Protein 1B79 (pdb70)

Structure (mmCIF, N/CA/C/O backbone):
data_1B79
#
_entry.id   1B79
#
_cell.length_a   35.300
_cell.length_b   66.400
_cell.length_c   107.000
_cell.angle_alpha   90.00
_cell.angle_beta   93.80
_cell.angle_gamma   90.00
#
_symmetry.space_group_name_H-M   'P 1 21 1'
#
loop_
_entity.id
_entity.type
_entity.pdbx_description
1 polymer 'DnaB Helicase'
2 water water
#
loop_
_atom_site.group_PDB
_atom_site.id
_atom_site.type_symbol
_atom_site.label_atom_id
_atom_site.label_alt_id
_atom_site.label_comp_id
_atom_site.label_asym_id
_atom_site.label_entity_id
_atom_site.label_seq_id
_atom_site.pdbx_PDB_ins_code
_atom_site.Cartn_x
_atom_site.Cartn_y
_atom_site.Cartn_z
_atom_site.occupancy
_atom_site.B_iso_or_equiv
_atom_site.auth_seq_id
_atom_site.auth_comp_id
_atom_site.auth_asym_id
_atom_site.auth_atom_id
_atom_site.pdbx_PDB_model_num
ATOM 1 N N . PRO A 1 17 ? 9.504 21.638 19.081 1.00 99.56 26 PRO A N 1
ATOM 2 C CA . PRO A 1 17 ? 10.269 20.674 19.913 1.00 98.72 26 PRO A CA 1
ATOM 3 C C . PRO A 1 17 ? 9.411 19.449 20.263 1.00 98.72 26 PRO A C 1
ATOM 4 O O . PRO A 1 17 ? 8.183 19.525 20.209 1.00 99.36 26 PRO A O 1
ATOM 8 N N . PRO A 1 18 ? 10.057 18.299 20.559 1.00 95.62 27 PRO A N 1
ATOM 9 C CA . PRO A 1 18 ? 9.428 17.015 20.915 1.00 93.60 27 PRO A CA 1
ATOM 10 C C . PRO A 1 18 ? 8.790 16.958 22.315 1.00 92.37 27 PRO A C 1
ATOM 11 O O . PRO A 1 18 ? 9.177 17.709 23.211 1.00 93.30 27 PRO A O 1
ATOM 15 N N . HIS A 1 19 ? 7.847 16.022 22.489 1.00 86.42 28 HIS A N 1
ATOM 16 C CA . HIS A 1 19 ? 7.112 15.828 23.743 1.00 74.78 28 HIS A CA 1
ATOM 17 C C . HIS A 1 19 ? 8.000 15.278 24.857 1.00 74.35 28 HIS A C 1
ATOM 18 O O . HIS A 1 19 ? 8.348 16.002 25.787 1.00 81.30 28 HIS A O 1
ATOM 25 N N . SER A 1 20 ? 8.326 13.991 24.788 1.00 68.03 29 SER A N 1
ATOM 26 C CA . SER A 1 20 ? 9.181 13.365 25.803 1.00 67.46 29 SER A CA 1
ATOM 27 C C . SER A 1 20 ? 8.631 13.479 27.233 1.00 67.33 29 SER A C 1
ATOM 28 O O . SER A 1 20 ? 7.594 14.112 27.487 1.00 61.87 29 SER A O 1
ATOM 31 N N . ILE A 1 21 ? 9.356 12.871 28.166 1.00 67.49 30 ILE A N 1
ATOM 32 C CA . ILE A 1 21 ? 8.972 12.886 29.567 1.00 69.15 30 ILE A CA 1
ATOM 33 C C . ILE A 1 21 ? 9.541 14.107 30.278 1.00 69.91 30 ILE A C 1
ATOM 34 O O . ILE A 1 21 ? 8.894 14.673 31.158 1.00 76.01 30 ILE A O 1
ATOM 39 N N . GLU A 1 22 ? 10.736 14.528 29.872 1.00 66.34 31 GLU A N 1
ATOM 40 C CA . GLU A 1 22 ? 11.401 15.684 30.478 1.00 62.12 31 GLU A CA 1
ATOM 41 C C . GLU A 1 22 ? 10.504 16.914 30.471 1.00 53.98 31 GLU A C 1
ATOM 42 O O . GLU A 1 22 ? 10.529 17.714 31.406 1.00 58.34 31 GLU A O 1
ATOM 48 N N . ALA A 1 23 ? 9.706 17.057 29.420 1.00 47.34 32 ALA A N 1
ATOM 49 C CA . ALA A 1 23 ? 8.793 18.176 29.315 1.00 41.79 32 ALA A CA 1
ATOM 50 C C . ALA A 1 23 ? 7.753 18.063 30.428 1.00 44.43 32 ALA A C 1
ATOM 51 O O . ALA A 1 23 ? 7.473 19.042 31.117 1.00 47.85 32 ALA A O 1
ATOM 53 N N . GLU A 1 24 ? 7.229 16.856 30.636 1.00 44.98 33 GLU A N 1
ATOM 54 C CA . GLU A 1 24 ? 6.224 16.611 31.669 1.00 39.76 33 GLU A CA 1
ATOM 55 C C . GLU A 1 24 ? 6.848 16.869 33.025 1.00 40.73 33 GLU A C 1
ATOM 56 O O . GLU A 1 24 ? 6.247 17.518 33.883 1.00 47.38 33 GLU A O 1
ATOM 62 N N . GLN A 1 25 ? 8.074 16.387 33.198 1.00 38.15 34 GLN A N 1
ATOM 63 C CA . GLN A 1 25 ? 8.807 16.563 34.434 1.00 33.61 34 GLN A CA 1
ATOM 64 C C . GLN A 1 25 ? 8.962 18.039 34.752 1.00 34.59 34 GLN A C 1
ATOM 65 O O . GLN A 1 25 ? 8.716 18.463 35.876 1.00 35.55 34 GLN A O 1
ATOM 71 N N . SER A 1 26 ? 9.314 18.828 33.746 1.00 33.76 35 SER A N 1
ATOM 72 C CA . SER A 1 26 ? 9.487 20.255 33.936 1.00 29.66 35 SER A CA 1
ATOM 73 C C . SER A 1 26 ? 8.174 20.940 34.291 1.00 31.03 35 SER A C 1
ATOM 74 O O . SER A 1 26 ? 8.150 21.859 35.101 1.00 35.14 35 SER A O 1
ATOM 77 N N . VAL A 1 27 ? 7.074 20.491 33.717 1.00 30.24 36 VAL A N 1
ATOM 78 C CA . VAL A 1 27 ? 5.802 21.109 34.048 1.00 37.28 36 VAL A CA 1
ATOM 79 C C . VAL A 1 27 ? 5.512 20.851 35.511 1.00 38.37 36 VAL A C 1
ATOM 80 O O . VAL A 1 27 ? 5.298 21.780 36.279 1.00 43.33 36 VAL A O 1
ATOM 84 N N . LEU A 1 28 ? 5.567 19.584 35.900 1.00 39.94 37 LEU A N 1
ATOM 85 C CA . LEU A 1 28 ? 5.272 19.203 37.267 1.00 40.53 37 LEU A CA 1
ATOM 86 C C . LEU A 1 28 ? 6.237 19.812 38.264 1.00 42.70 37 LEU A C 1
ATOM 87 O O . LEU A 1 28 ? 5.809 20.473 39.202 1.00 46.70 37 LEU A O 1
ATOM 92 N N . GLY A 1 29 ? 7.534 19.596 38.045 1.00 48.18 38 GLY A N 1
ATOM 93 C CA . GLY A 1 29 ? 8.556 20.131 38.935 1.00 42.95 38 GLY A CA 1
ATOM 94 C C . GLY A 1 29 ? 8.465 21.638 39.017 1.00 43.51 38 GLY A C 1
ATOM 95 O O . GLY A 1 29 ? 8.495 22.220 40.106 1.00 42.04 38 GLY A O 1
ATOM 96 N N . GLY A 1 30 ? 8.310 22.263 37.853 1.00 43.23 39 GLY A N 1
ATOM 97 C CA . GLY A 1 30 ? 8.196 23.704 37.789 1.00 41.65 39 GLY A CA 1
ATOM 98 C C . GLY A 1 30 ? 7.013 24.179 38.605 1.00 40.13 39 GLY A C 1
ATOM 99 O O . GLY A 1 30 ? 7.105 25.173 39.323 1.00 45.60 39 GLY A O 1
ATOM 100 N N . LEU A 1 31 ? 5.896 23.470 38.504 1.00 37.45 40 LEU A N 1
ATOM 101 C CA . LEU A 1 31 ? 4.707 23.833 39.264 1.00 37.61 40 LEU A CA 1
ATOM 102 C C . LEU A 1 31 ? 4.988 23.700 40.759 1.00 42.71 40 LEU A C 1
ATOM 103 O O . LEU A 1 31 ? 4.514 24.502 41.561 1.00 49.64 40 LEU A O 1
ATOM 108 N N . MET A 1 32 ? 5.782 22.704 41.138 1.00 46.00 41 MET A N 1
ATOM 109 C CA . MET A 1 32 ? 6.122 22.514 42.539 1.00 44.79 41 MET A CA 1
ATOM 110 C C . MET A 1 32 ? 6.878 23.731 43.051 1.00 47.17 41 MET A C 1
ATOM 111 O O . MET A 1 32 ? 6.579 24.228 44.129 1.00 48.13 41 MET A O 1
ATOM 116 N N . LEU A 1 33 ? 7.818 24.237 42.255 1.00 49.89 42 LEU A N 1
ATOM 117 C CA . LEU A 1 33 ? 8.612 25.408 42.628 1.00 48.76 42 LEU A CA 1
ATOM 118 C C . LEU A 1 33 ? 7.852 26.726 42.496 1.00 48.00 42 LEU A C 1
ATOM 119 O O . LEU A 1 33 ? 8.245 27.728 43.074 1.00 55.23 42 LEU A O 1
ATOM 124 N N . ASP A 1 34 ? 6.780 26.749 41.728 1.00 44.57 43 ASP A N 1
ATOM 125 C CA . ASP A 1 34 ? 6.049 27.983 41.570 1.00 41.54 43 ASP A CA 1
ATOM 126 C C . ASP A 1 34 ? 4.566 27.714 41.433 1.00 45.93 43 ASP A C 1
ATOM 127 O O . ASP A 1 34 ? 4.009 27.757 40.336 1.00 51.48 43 ASP A O 1
ATOM 132 N N . ASN A 1 35 ? 3.908 27.545 42.572 1.00 47.06 44 ASN A N 1
ATOM 133 C CA . ASN A 1 35 ? 2.473 27.263 42.608 1.00 47.05 44 ASN A CA 1
ATOM 134 C C . ASN A 1 35 ? 1.609 28.280 41.898 1.00 47.66 44 ASN A C 1
ATOM 135 O O . ASN A 1 35 ? 0.444 28.018 41.648 1.00 47.73 44 ASN A O 1
ATOM 140 N N . GLU A 1 36 ? 2.165 29.453 41.615 1.00 56.37 45 GLU A N 1
ATOM 141 C CA . GLU A 1 36 ? 1.422 30.516 40.950 1.00 64.00 45 GLU A CA 1
ATOM 142 C C . GLU A 1 36 ? 1.180 30.271 39.467 1.00 65.36 45 GLU A C 1
ATOM 143 O O . GLU A 1 36 ? 0.107 30.592 38.951 1.00 71.14 45 GLU A O 1
ATOM 149 N N . ARG A 1 37 ? 2.142 29.652 38.792 1.00 63.58 46 ARG A N 1
ATOM 150 C CA . ARG A 1 37 ? 2.003 29.380 37.363 1.00 60.32 46 ARG A CA 1
ATOM 151 C C . ARG A 1 37 ? 0.923 28.326 37.050 1.00 57.49 46 ARG A C 1
ATOM 152 O O . ARG A 1 37 ? 0.748 27.932 35.899 1.00 54.70 46 ARG A O 1
ATOM 160 N N . TRP A 1 38 ? 0.157 27.926 38.064 1.00 57.74 47 TRP A N 1
ATOM 161 C CA . TRP A 1 38 ? -0.888 26.920 37.904 1.00 55.51 47 TRP A CA 1
ATOM 162 C C . TRP A 1 38 ? -1.938 27.242 36.873 1.00 61.53 47 TRP A C 1
ATOM 163 O O . TRP A 1 38 ? -2.156 26.450 35.965 1.00 65.52 47 TRP A O 1
ATOM 174 N N . ASP A 1 39 ? -2.638 28.361 37.048 1.00 64.43 48 ASP A N 1
ATOM 175 C CA . ASP A 1 39 ? -3.695 28.740 36.114 1.00 66.09 48 ASP A CA 1
ATOM 176 C C . ASP A 1 39 ? -3.255 28.666 34.655 1.00 66.13 48 ASP A C 1
ATOM 177 O O . ASP A 1 39 ? -3.985 28.151 33.808 1.00 61.24 48 ASP A O 1
ATOM 182 N N . ASP A 1 40 ? -2.045 29.140 34.379 1.00 64.16 49 ASP A N 1
ATOM 183 C CA . ASP A 1 40 ? -1.513 29.106 33.026 1.00 64.42 49 ASP A CA 1
ATOM 184 C C . ASP A 1 40 ? -1.380 27.678 32.541 1.00 61.68 49 ASP A C 1
ATOM 185 O O . ASP A 1 40 ? -1.757 27.369 31.420 1.00 65.55 49 ASP A O 1
ATOM 190 N N . VAL A 1 41 ? -0.811 26.819 33.378 1.00 63.73 50 VAL A N 1
ATOM 191 C CA . VAL A 1 41 ? -0.608 25.416 33.041 1.00 58.57 50 VAL A CA 1
ATOM 192 C C . VAL A 1 41 ? -1.918 24.679 32.890 1.00 53.33 50 VAL A C 1
ATOM 193 O O . VAL A 1 41 ? -2.081 23.881 31.982 1.00 51.94 50 VAL A O 1
ATOM 197 N N . ALA A 1 42 ? -2.851 24.957 33.786 1.00 55.39 51 ALA A N 1
ATOM 198 C CA . ALA A 1 42 ? -4.157 24.319 33.764 1.00 58.95 51 ALA A CA 1
ATOM 199 C C . ALA A 1 42 ? -4.923 24.672 32.496 1.00 61.99 51 ALA A C 1
ATOM 200 O O . ALA A 1 42 ? -5.639 23.838 31.942 1.00 65.74 51 ALA A O 1
ATOM 202 N N . GLU A 1 43 ? -4.767 25.910 32.034 1.00 66.71 52 GLU A N 1
ATOM 203 C CA . GLU A 1 43 ? -5.445 26.374 30.819 1.00 71.39 52 GLU A CA 1
ATOM 204 C C . GLU A 1 43 ? -4.833 25.816 29.525 1.00 68.30 52 GLU A C 1
ATOM 205 O O . GLU A 1 43 ? -5.367 26.022 28.435 1.00 64.37 52 GLU A O 1
ATOM 211 N N . ARG A 1 44 ? -3.706 25.128 29.652 1.00 65.18 53 ARG A N 1
ATOM 212 C CA . ARG A 1 44 ? -3.012 24.582 28.500 1.00 59.32 53 ARG A CA 1
ATOM 213 C C . ARG A 1 44 ? -2.964 23.062 28.444 1.00 61.92 53 ARG A C 1
ATOM 214 O O . ARG A 1 44 ? -2.921 22.489 27.357 1.00 67.54 53 ARG A O 1
ATOM 222 N N . VAL A 1 45 ? -2.955 22.410 29.603 1.00 63.85 54 VAL A N 1
ATOM 223 C CA . VAL A 1 45 ? -2.863 20.951 29.658 1.00 58.43 54 VAL A CA 1
ATOM 224 C C . VAL A 1 45 ? -3.854 20.318 30.652 1.00 56.64 54 VAL A C 1
ATOM 225 O O . VAL A 1 45 ? -4.418 20.998 31.511 1.00 55.31 54 VAL A O 1
ATOM 229 N N . VAL A 1 46 ? -4.087 19.020 30.497 1.00 54.61 55 VAL A N 1
ATOM 230 C CA . VAL A 1 46 ? -4.995 18.274 31.360 1.00 52.38 55 VAL A CA 1
ATOM 231 C C . VAL A 1 46 ? -4.284 16.996 31.802 1.00 55.78 55 VAL A C 1
ATOM 232 O O . VAL A 1 46 ? -3.341 16.549 31.150 1.00 59.55 55 VAL A O 1
ATOM 236 N N . ALA A 1 47 ? -4.724 16.423 32.916 1.00 56.77 56 ALA A N 1
ATOM 237 C CA . ALA A 1 47 ? -4.124 15.205 33.460 1.00 55.57 56 ALA A CA 1
ATOM 238 C C . ALA A 1 47 ? -3.848 14.132 32.411 1.00 55.35 56 ALA A C 1
ATOM 239 O O . ALA A 1 47 ? -2.709 13.682 32.273 1.00 47.20 56 ALA A O 1
ATOM 241 N N . ASP A 1 48 ? -4.882 13.789 31.638 1.00 55.32 57 ASP A N 1
ATOM 242 C CA . ASP A 1 48 ? -4.792 12.762 30.601 1.00 53.93 57 ASP A CA 1
ATOM 243 C C . ASP A 1 48 ? -3.905 13.073 29.399 1.00 50.62 57 ASP A C 1
ATOM 244 O O . ASP A 1 48 ? -3.761 12.235 28.522 1.00 49.85 57 ASP A O 1
ATOM 249 N N . ASP A 1 49 ? -3.306 14.258 29.366 1.00 47.33 58 ASP A N 1
ATOM 250 C CA . ASP A 1 49 ? -2.409 14.623 28.272 1.00 48.38 58 ASP A CA 1
ATOM 251 C C . ASP A 1 49 ? -1.007 14.078 28.542 1.00 44.73 58 ASP A C 1
ATOM 252 O O . ASP A 1 49 ? -0.145 14.065 27.659 1.00 43.89 58 ASP A O 1
ATOM 257 N N . PHE A 1 50 ? -0.775 13.663 29.785 1.00 45.07 59 PHE A N 1
ATOM 258 C CA . PHE A 1 50 ? 0.517 13.122 30.184 1.00 37.55 59 PHE A CA 1
ATOM 259 C C . PHE A 1 50 ? 0.698 11.654 29.819 1.00 36.38 59 PHE A C 1
ATOM 260 O O . PHE A 1 50 ? -0.213 10.849 29.916 1.00 35.02 59 PHE A O 1
ATOM 268 N N . TYR A 1 51 ? 1.914 11.312 29.436 1.00 38.43 60 TYR A N 1
ATOM 269 C CA . TYR A 1 51 ? 2.247 9.958 29.049 1.00 38.33 60 TYR A CA 1
ATOM 270 C C . TYR A 1 51 ? 2.091 8.954 30.171 1.00 40.81 60 TYR A C 1
ATOM 271 O O . TYR A 1 51 ? 1.197 8.113 30.146 1.00 38.53 60 TYR A O 1
ATOM 280 N N . THR A 1 52 ? 2.992 9.053 31.149 1.00 37.75 61 THR A N 1
ATOM 281 C CA . THR A 1 52 ? 3.023 8.136 32.287 1.00 36.83 61 THR A CA 1
ATOM 282 C C . THR A 1 52 ? 1.874 8.271 33.283 1.00 40.34 61 THR A C 1
ATOM 283 O O . THR A 1 52 ? 1.320 9.353 33.500 1.00 39.49 61 THR A O 1
ATOM 287 N N . ARG A 1 53 ? 1.587 7.154 33.938 1.00 43.01 62 ARG A N 1
ATOM 288 C CA . ARG A 1 53 ? 0.553 7.072 34.953 1.00 42.71 62 ARG A CA 1
ATOM 289 C C . ARG A 1 53 ? 0.924 7.952 36.137 1.00 45.66 62 ARG A C 1
ATOM 290 O O . ARG A 1 53 ? 0.087 8.725 36.612 1.00 43.79 62 ARG A O 1
ATOM 298 N N . PRO A 1 54 ? 2.178 7.840 36.640 1.00 46.77 63 PRO A N 1
ATOM 299 C CA . PRO A 1 54 ? 2.596 8.664 37.774 1.00 45.57 63 PRO A CA 1
ATOM 300 C C . PRO A 1 54 ? 2.271 10.138 37.543 1.00 42.59 63 PRO A C 1
ATOM 301 O O . PRO A 1 54 ? 1.633 10.781 38.379 1.00 44.92 63 PRO A O 1
ATOM 305 N N . HIS A 1 55 ? 2.653 10.642 36.373 1.00 37.29 64 HIS A N 1
ATOM 306 C CA . HIS A 1 55 ? 2.444 12.037 36.029 1.00 29.30 64 HIS A CA 1
ATOM 307 C C . HIS A 1 55 ? 0.984 12.444 35.978 1.00 32.02 64 HIS A C 1
ATOM 308 O O . HIS A 1 55 ? 0.622 13.534 36.415 1.00 33.11 64 HIS A O 1
ATOM 315 N N . ARG A 1 56 ? 0.126 11.568 35.478 1.00 37.56 65 ARG A N 1
ATOM 316 C CA . ARG A 1 56 ? -1.293 11.903 35.429 1.00 38.98 65 ARG A CA 1
ATOM 317 C C . ARG A 1 56 ? -1.795 12.023 36.850 1.00 35.59 65 ARG A C 1
ATOM 318 O O . ARG A 1 56 ? -2.481 12.975 37.192 1.00 38.32 65 ARG A O 1
ATOM 326 N N . HIS A 1 57 ? -1.391 11.072 37.682 1.00 37.85 66 HIS A N 1
ATOM 327 C CA . HIS A 1 57 ? -1.788 11.031 39.082 1.00 39.47 66 HIS A CA 1
ATOM 328 C C . HIS A 1 57 ? -1.316 12.273 39.827 1.00 36.92 66 HIS A C 1
ATOM 329 O O . HIS A 1 57 ? -2.081 12.881 40.560 1.00 39.99 66 HIS A O 1
ATOM 336 N N . ILE A 1 58 ? -0.052 12.633 39.667 1.00 38.34 67 ILE A N 1
ATOM 337 C CA . ILE A 1 58 ? 0.484 13.810 40.335 1.00 39.50 67 ILE A CA 1
ATOM 338 C C . ILE A 1 58 ? -0.309 15.038 39.899 1.00 41.74 67 ILE A C 1
ATOM 339 O O . ILE A 1 58 ? -0.720 15.837 40.734 1.00 47.30 67 ILE A O 1
ATOM 344 N N . PHE A 1 59 ? -0.540 15.169 38.595 1.00 42.02 68 PHE A N 1
ATOM 345 C CA . PHE A 1 59 ? -1.275 16.306 38.062 1.00 39.33 68 PHE A CA 1
ATOM 346 C C . PHE A 1 59 ? -2.690 16.399 38.615 1.00 41.90 68 PHE A C 1
ATOM 347 O O . PHE A 1 59 ? -3.133 17.469 39.024 1.00 45.23 68 PHE A O 1
ATOM 355 N N . THR A 1 60 ? -3.408 15.286 38.624 1.00 43.57 69 THR A N 1
ATOM 356 C CA . THR A 1 60 ? -4.764 15.270 39.167 1.00 44.38 69 THR A CA 1
ATOM 357 C C . THR A 1 60 ? -4.698 15.736 40.630 1.00 49.00 69 THR A C 1
ATOM 358 O O . THR A 1 60 ? -5.515 16.547 41.064 1.00 51.27 69 THR A O 1
ATOM 362 N N . GLU A 1 61 ? -3.694 15.246 41.365 1.00 49.34 70 GLU A N 1
ATOM 363 C CA . GLU A 1 61 ? -3.491 15.583 42.780 1.00 46.37 70 GLU A CA 1
ATOM 364 C C . GLU A 1 61 ? -3.247 17.072 42.977 1.00 46.44 70 GLU A C 1
ATOM 365 O O . GLU A 1 61 ? -3.848 17.685 43.859 1.00 45.54 70 GLU A O 1
ATOM 371 N N . MET A 1 62 ? -2.364 17.646 42.164 1.00 47.05 71 MET A N 1
ATOM 372 C CA . MET A 1 62 ? -2.063 19.070 42.249 1.00 47.37 71 MET A CA 1
ATOM 373 C C . MET A 1 62 ? -3.319 19.860 41.921 1.00 51.15 71 MET A C 1
ATOM 374 O O . MET A 1 62 ? -3.536 20.931 42.480 1.00 54.72 71 MET A O 1
ATOM 379 N N . ALA A 1 63 ? -4.143 19.322 41.022 1.00 52.32 72 ALA A N 1
ATOM 380 C CA . ALA A 1 63 ? -5.395 19.965 40.637 1.00 54.26 72 ALA A CA 1
ATOM 381 C C . ALA A 1 63 ? -6.309 20.038 41.856 1.00 57.37 72 ALA A C 1
ATOM 382 O O . ALA A 1 63 ? -6.815 21.099 42.199 1.00 61.91 72 ALA A O 1
ATOM 384 N N . ARG A 1 64 ? -6.502 18.896 42.507 1.00 61.85 73 ARG A N 1
ATOM 385 C CA . ARG A 1 64 ? -7.330 18.792 43.708 1.00 62.13 73 ARG A CA 1
ATOM 386 C C . ARG A 1 64 ? -6.832 19.762 44.789 1.00 64.43 73 ARG A C 1
ATOM 387 O O . ARG A 1 64 ? -7.589 20.606 45.280 1.00 66.22 73 ARG A O 1
ATOM 395 N N . LEU A 1 65 ? -5.549 19.659 45.125 1.00 64.71 74 LEU A N 1
ATOM 396 C CA . LEU A 1 65 ? -4.934 20.523 46.128 1.00 61.48 74 LEU A CA 1
ATOM 397 C C . LEU A 1 65 ? -5.160 21.997 45.826 1.00 63.17 74 LEU A C 1
ATOM 398 O O . LEU A 1 65 ? -5.749 22.712 46.629 1.00 62.50 74 LEU A O 1
ATOM 403 N N . GLN A 1 66 ? -4.727 22.437 44.650 1.00 69.64 75 GLN A N 1
ATOM 404 C CA . GLN A 1 66 ? -4.874 23.833 44.257 1.00 74.83 75 GLN A CA 1
ATOM 405 C C . GLN A 1 66 ? -6.330 24.279 44.222 1.00 76.60 75 GLN A C 1
ATOM 406 O O . GLN A 1 66 ? -6.640 25.403 44.609 1.00 79.97 75 GLN A O 1
ATOM 412 N N . GLU A 1 67 ? -7.229 23.406 43.784 1.00 77.98 76 GLU A N 1
ATOM 413 C CA . GLU A 1 67 ? -8.637 23.780 43.726 1.00 83.98 76 GLU A CA 1
ATOM 414 C C . GLU A 1 67 ? -9.306 23.789 45.105 1.00 84.20 76 GLU A C 1
ATOM 415 O O . GLU A 1 67 ? -10.468 24.169 45.244 1.00 87.55 76 GLU A O 1
ATOM 421 N N . SER A 1 68 ? -8.562 23.392 46.132 1.00 81.87 77 SER A N 1
ATOM 422 C CA . SER A 1 68 ? -9.086 23.398 47.493 1.00 76.45 77 SER A CA 1
ATOM 423 C C . SER A 1 68 ? -8.346 24.418 48.369 1.00 72.60 77 SER A C 1
ATOM 424 O O . SER A 1 68 ? -8.495 24.425 49.592 1.00 73.11 77 SER A O 1
ATOM 427 N N . GLY A 1 69 ? -7.539 25.267 47.730 1.00 68.89 78 GLY A N 1
ATOM 428 C CA . GLY A 1 69 ? -6.798 26.295 48.442 1.00 58.31 78 GLY A CA 1
ATOM 429 C C . GLY A 1 69 ? -5.455 25.901 49.012 1.00 56.72 78 GLY A C 1
ATOM 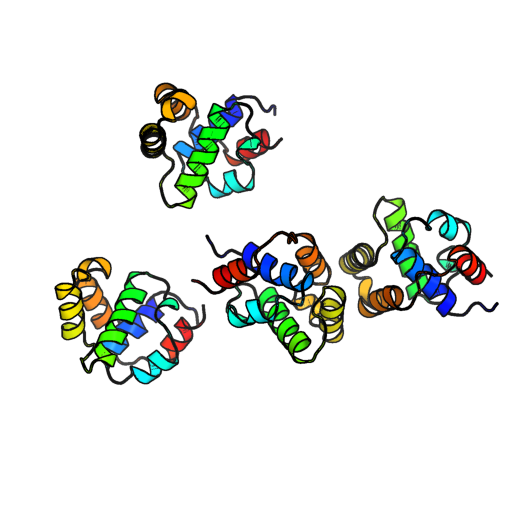430 O O . GLY A 1 69 ? -4.783 26.732 49.604 1.00 57.32 78 GLY A O 1
ATOM 431 N N . SER A 1 70 ? -5.052 24.652 48.814 1.00 55.18 79 SER A N 1
ATOM 432 C CA . SER A 1 70 ? -3.780 24.160 49.324 1.00 48.81 79 SER A CA 1
ATOM 433 C C . SER A 1 70 ? -2.639 24.328 48.337 1.00 44.73 79 SER A C 1
ATOM 434 O O . SER A 1 70 ? -2.837 24.266 47.129 1.00 44.82 79 SER A O 1
ATOM 437 N N . PRO A 1 71 ? -1.429 24.581 48.843 1.00 45.62 80 PRO A N 1
ATOM 438 C CA . PRO A 1 71 ? -0.254 24.754 47.991 1.00 46.10 80 PRO A CA 1
ATOM 439 C C . PRO A 1 71 ? 0.063 23.420 47.317 1.00 43.79 80 PRO A C 1
ATOM 440 O O . PRO A 1 71 ? -0.383 22.367 47.761 1.00 41.54 80 PRO A O 1
ATOM 444 N N . ILE A 1 72 ? 0.819 23.471 46.229 1.00 45.28 81 ILE A N 1
ATOM 445 C CA . ILE A 1 72 ? 1.208 22.262 45.520 1.00 40.07 81 ILE A CA 1
ATOM 446 C C . ILE A 1 72 ? 2.734 22.088 45.495 1.00 43.32 81 ILE A C 1
ATOM 447 O O . ILE A 1 72 ? 3.292 21.485 44.576 1.00 42.99 81 ILE A O 1
ATOM 452 N N . ASP A 1 73 ? 3.405 22.630 46.506 1.00 41.10 82 ASP A N 1
ATOM 453 C CA . ASP A 1 73 ? 4.853 22.503 46.612 1.00 43.38 82 ASP A CA 1
ATOM 454 C C . ASP A 1 73 ? 5.182 21.067 47.018 1.00 45.23 82 ASP A C 1
ATOM 455 O O . ASP A 1 73 ? 4.306 20.349 47.512 1.00 43.47 82 ASP A O 1
ATOM 460 N N . LEU A 1 74 ? 6.452 20.680 46.889 1.00 43.32 83 LEU A N 1
ATOM 461 C CA . LEU A 1 74 ? 6.893 19.320 47.227 1.00 42.50 83 LEU A CA 1
ATOM 462 C C . LEU A 1 74 ? 6.402 18.779 48.565 1.00 42.57 83 LEU A C 1
ATOM 463 O O . LEU A 1 74 ? 5.819 17.690 48.627 1.00 46.37 83 LEU A O 1
ATOM 468 N N . ILE A 1 75 ? 6.609 19.543 49.632 1.00 41.24 84 ILE A N 1
ATOM 469 C CA . ILE A 1 75 ? 6.209 19.083 50.956 1.00 44.70 84 ILE A CA 1
ATOM 470 C C . ILE A 1 75 ? 4.695 18.863 51.107 1.00 41.55 84 ILE A C 1
ATOM 471 O O . ILE A 1 75 ? 4.264 17.789 51.516 1.00 41.78 84 ILE A O 1
ATOM 476 N N . THR A 1 76 ? 3.888 19.830 50.692 1.00 44.99 85 THR A N 1
ATOM 477 C CA . THR A 1 76 ? 2.434 19.684 50.796 1.00 48.61 85 THR A CA 1
ATOM 478 C C . THR A 1 76 ? 1.958 18.501 49.951 1.00 48.46 85 THR A C 1
ATOM 479 O O . THR A 1 76 ? 1.145 17.688 50.395 1.00 47.09 85 THR A O 1
ATOM 483 N N . LEU A 1 77 ? 2.465 18.430 48.724 1.00 48.86 86 LEU A N 1
ATOM 484 C CA . LEU A 1 77 ? 2.091 17.377 47.783 1.00 47.26 86 LEU A CA 1
ATOM 485 C C . LEU A 1 77 ? 2.435 15.982 48.302 1.00 43.16 86 LEU A C 1
ATOM 486 O O . LEU A 1 77 ? 1.558 15.133 48.463 1.00 41.60 86 LEU A O 1
ATOM 491 N N . ALA A 1 78 ? 3.712 15.757 48.587 1.00 41.80 87 ALA A N 1
ATOM 492 C CA . ALA A 1 78 ? 4.162 14.466 49.091 1.00 42.95 87 ALA A CA 1
ATOM 493 C C . ALA A 1 78 ? 3.389 14.061 50.350 1.00 40.81 87 ALA A C 1
ATOM 494 O O . ALA A 1 78 ? 3.091 12.888 50.569 1.00 37.68 87 ALA A O 1
ATOM 496 N N . GLU A 1 79 ? 3.056 15.051 51.165 1.00 43.99 88 GLU A N 1
ATOM 497 C CA . GLU A 1 79 ? 2.326 14.833 52.399 1.00 45.07 88 GLU A CA 1
ATOM 498 C C . GLU A 1 79 ? 0.913 14.306 52.119 1.00 46.15 88 GLU A C 1
ATOM 499 O O . GLU A 1 79 ? 0.499 13.325 52.731 1.00 45.28 88 GLU A O 1
ATOM 505 N N . SER A 1 80 ? 0.199 14.915 51.168 1.00 45.89 89 SER A N 1
ATOM 506 C CA . SER A 1 80 ? -1.161 14.485 50.835 1.00 50.02 89 SER A CA 1
ATOM 507 C C . SER A 1 80 ? -1.198 13.135 50.131 1.00 50.76 89 SER A C 1
ATOM 508 O O . SER A 1 80 ? -2.125 12.348 50.327 1.00 58.69 89 SER A O 1
ATOM 511 N N . LEU A 1 81 ? -0.218 12.873 49.275 1.00 49.10 90 LEU A N 1
ATOM 512 C CA . LEU A 1 81 ? -0.178 11.599 48.564 1.00 45.97 90 LEU A CA 1
ATOM 513 C C . LEU A 1 81 ? 0.121 10.446 49.526 1.00 47.30 90 LEU A C 1
ATOM 514 O O . LEU A 1 81 ? -0.372 9.331 49.337 1.00 49.18 90 LEU A O 1
ATOM 519 N N . GLU A 1 82 ? 0.902 10.718 50.570 1.00 48.61 91 GLU A N 1
ATOM 520 C CA . GLU A 1 82 ? 1.239 9.700 51.557 1.00 41.65 91 GLU A CA 1
ATOM 521 C C . GLU A 1 82 ? 0.042 9.407 52.429 1.00 36.89 91 GLU A C 1
ATOM 522 O O . GLU A 1 82 ? -0.260 8.252 52.685 1.00 40.08 91 GLU A O 1
ATOM 528 N N . ARG A 1 83 ? -0.635 10.450 52.895 1.00 41.25 92 ARG A N 1
ATOM 529 C CA . ARG A 1 83 ? -1.817 10.267 53.733 1.00 46.41 92 ARG A CA 1
ATOM 530 C C . ARG A 1 83 ? -2.926 9.546 52.961 1.00 49.03 92 ARG A C 1
ATOM 531 O O . ARG A 1 83 ? -3.912 9.136 53.554 1.00 56.39 92 ARG A O 1
ATOM 539 N N . GLN A 1 84 ? -2.760 9.387 51.647 1.00 51.15 93 GLN A N 1
ATOM 540 C CA . GLN A 1 84 ? -3.752 8.706 50.803 1.00 46.67 93 GLN A CA 1
ATOM 541 C C . GLN A 1 84 ? -3.254 7.382 50.250 1.00 48.28 93 GLN A C 1
ATOM 542 O O . GLN A 1 84 ? -3.883 6.805 49.365 1.00 50.44 93 GLN A O 1
ATOM 548 N N . GLY A 1 85 ? -2.102 6.930 50.741 1.00 54.78 94 GLY A N 1
ATOM 549 C CA . GLY A 1 85 ? -1.524 5.668 50.298 1.00 55.40 94 GLY A CA 1
ATOM 550 C C . GLY A 1 85 ? -1.026 5.635 48.865 1.00 54.85 94 GLY A C 1
ATOM 551 O O . GLY A 1 85 ? -0.376 4.680 48.439 1.00 62.60 94 GLY A O 1
ATOM 552 N N . GLN A 1 86 ? -1.222 6.736 48.160 1.00 50.81 95 GLN A N 1
ATOM 553 C CA . GLN A 1 86 ? -0.831 6.837 46.770 1.00 51.32 95 GLN A CA 1
ATOM 554 C C . GLN A 1 86 ? 0.616 7.268 46.518 1.00 51.92 95 GLN A C 1
ATOM 555 O O . GLN A 1 86 ? 1.031 7.353 45.359 1.00 54.87 95 GLN A O 1
ATOM 561 N N . LEU A 1 87 ? 1.391 7.524 47.574 1.00 53.66 96 LEU A N 1
ATOM 562 C CA . LEU A 1 87 ? 2.791 7.951 47.410 1.00 48.89 96 LEU A CA 1
ATOM 563 C C . LEU A 1 87 ? 3.628 6.934 46.638 1.00 46.40 96 LEU A C 1
ATOM 564 O O . LEU A 1 87 ? 4.432 7.297 45.788 1.00 38.43 96 LEU A O 1
ATOM 569 N N . ASP A 1 88 ? 3.417 5.655 46.915 1.00 51.51 97 ASP A N 1
ATOM 570 C CA . ASP A 1 88 ? 4.154 4.601 46.233 1.00 51.82 97 ASP A CA 1
ATOM 571 C C . ASP A 1 88 ? 3.770 4.571 44.764 1.00 50.59 97 ASP A C 1
ATOM 572 O O . ASP A 1 88 ? 4.636 4.463 43.910 1.00 44.51 97 ASP A O 1
ATOM 577 N N . SER A 1 89 ? 2.469 4.700 44.486 1.00 51.83 98 SER A N 1
ATOM 578 C CA . SER A 1 89 ? 1.939 4.650 43.124 1.00 49.71 98 SER A CA 1
ATOM 579 C C . SER A 1 89 ? 2.450 5.750 42.202 1.00 48.07 98 SER A C 1
ATOM 580 O O . SER A 1 89 ? 2.397 5.622 40.984 1.00 53.11 98 SER A O 1
ATOM 583 N N . VAL A 1 90 ? 2.926 6.837 42.788 1.00 45.24 99 VAL A N 1
ATOM 584 C CA . VAL A 1 90 ? 3.458 7.960 42.028 1.00 43.46 99 VAL A CA 1
ATOM 585 C C . VAL A 1 90 ? 5.001 7.867 41.824 1.00 39.10 99 VAL A C 1
ATOM 586 O O . VAL A 1 90 ? 5.581 8.528 40.958 1.00 38.69 99 VAL A O 1
ATOM 590 N N . GLY A 1 91 ? 5.649 6.996 42.581 1.00 36.53 100 GLY A N 1
ATOM 591 C CA . GLY A 1 91 ? 7.083 6.851 42.458 1.00 33.83 100 GLY A CA 1
ATOM 592 C C . GLY A 1 91 ? 7.760 7.115 43.786 1.00 39.36 100 GLY A C 1
ATOM 593 O O . GLY A 1 91 ? 8.989 7.174 43.864 1.00 41.25 100 GLY A O 1
ATOM 594 N N . GLY A 1 92 ? 6.964 7.275 44.837 1.00 39.14 101 GLY A N 1
ATOM 595 C CA . GLY A 1 92 ? 7.520 7.541 46.153 1.00 42.14 101 GLY A CA 1
ATOM 596 C C . GLY A 1 92 ? 8.072 8.947 46.293 1.00 42.01 101 GLY A C 1
ATOM 597 O O . GLY A 1 92 ? 8.124 9.698 45.319 1.00 39.63 101 GLY A O 1
ATOM 598 N N . PHE A 1 93 ? 8.442 9.322 47.516 1.00 45.49 102 PHE A N 1
ATOM 599 C CA . PHE A 1 93 ? 9.002 10.645 47.777 1.00 44.97 102 PHE A CA 1
ATOM 600 C C . PHE A 1 93 ? 10.258 10.883 46.950 1.00 42.75 102 PHE A C 1
ATOM 601 O O . PHE A 1 93 ? 10.472 11.986 46.456 1.00 41.53 102 PHE A O 1
ATOM 609 N N . ALA A 1 94 ? 11.067 9.842 46.780 1.00 42.04 103 ALA A N 1
ATOM 610 C CA . ALA A 1 94 ? 12.306 9.952 46.016 1.00 38.74 103 ALA A CA 1
ATOM 611 C C . ALA A 1 94 ? 12.074 10.594 44.650 1.00 42.84 103 ALA A C 1
ATOM 612 O O . ALA A 1 94 ? 12.830 11.493 44.262 1.00 42.02 103 ALA A O 1
ATOM 614 N N . TYR A 1 95 ? 11.012 10.165 43.952 1.00 49.65 104 TYR A N 1
ATOM 615 C CA . TYR A 1 95 ? 10.661 10.700 42.616 1.00 47.91 104 TYR A CA 1
ATOM 616 C C . TYR A 1 95 ? 10.155 12.143 42.657 1.00 50.23 104 TYR A C 1
ATOM 617 O O . TYR A 1 95 ? 10.475 12.952 41.780 1.00 50.96 104 TYR A O 1
ATOM 626 N N . LEU A 1 96 ? 9.318 12.446 43.641 1.00 48.35 105 LEU A N 1
ATOM 627 C CA . LEU A 1 96 ? 8.816 13.796 43.793 1.00 47.00 105 LEU A CA 1
ATOM 628 C C . LEU A 1 96 ? 10.018 14.710 44.104 1.00 51.72 105 LEU A C 1
ATOM 629 O O . LEU A 1 96 ? 10.135 15.805 43.550 1.00 52.88 105 LEU A O 1
ATOM 634 N N . ALA A 1 97 ? 10.944 14.227 44.931 1.00 48.67 106 ALA A N 1
ATOM 635 C CA . ALA A 1 97 ? 12.136 14.987 45.276 1.00 48.45 106 ALA A CA 1
ATOM 636 C C . ALA A 1 97 ? 12.932 15.251 43.996 1.00 51.84 106 ALA A C 1
ATOM 637 O O . ALA A 1 97 ? 13.380 16.374 43.755 1.00 56.91 106 ALA A O 1
ATOM 639 N N . GLU A 1 98 ? 13.073 14.210 43.175 1.00 56.04 107 GLU A N 1
ATOM 640 C CA . GLU A 1 98 ? 13.791 14.282 41.901 1.00 59.83 107 GLU A CA 1
ATOM 641 C C . GLU A 1 98 ? 13.178 15.312 40.956 1.00 56.78 107 GLU A C 1
ATOM 642 O O . GLU A 1 98 ? 13.907 16.067 40.315 1.00 58.75 107 GLU A O 1
ATOM 648 N N . LEU A 1 99 ? 11.851 15.324 40.849 1.00 57.37 108 LEU A N 1
ATOM 649 C CA . LEU A 1 99 ? 11.153 16.285 39.989 1.00 57.89 108 LEU A CA 1
ATOM 650 C C . LEU A 1 99 ? 11.447 17.705 40.471 1.00 63.03 108 LEU A C 1
ATOM 651 O O . LEU A 1 99 ? 11.672 18.604 39.667 1.00 66.00 108 LEU A O 1
ATOM 656 N N . SER A 1 100 ? 11.443 17.877 41.793 1.00 67.23 109 SER A N 1
ATOM 657 C CA . SER A 1 100 ? 11.708 19.156 42.453 1.00 66.71 109 SER A CA 1
ATOM 658 C C . SER A 1 100 ? 13.116 19.687 42.186 1.00 66.80 109 SER A C 1
ATOM 659 O O . SER A 1 100 ? 13.317 20.884 42.013 1.00 70.98 109 SER A O 1
ATOM 662 N N . LYS A 1 101 ? 14.090 18.790 42.164 1.00 66.35 110 LYS A N 1
ATOM 663 C CA . LYS A 1 101 ? 15.472 19.176 41.945 1.00 71.56 110 LYS A CA 1
ATOM 664 C C . LYS A 1 101 ? 15.904 19.311 40.486 1.00 78.16 110 LYS A C 1
ATOM 665 O O . LYS A 1 101 ? 16.601 20.259 40.137 1.00 78.65 110 LYS A O 1
ATOM 671 N N . ASN A 1 102 ? 15.502 18.362 39.644 1.00 85.88 111 ASN A N 1
ATOM 672 C CA . ASN A 1 102 ? 15.878 18.357 38.225 1.00 94.69 111 ASN A CA 1
ATOM 673 C C . ASN A 1 102 ? 15.407 19.535 37.375 1.00 96.83 111 ASN A C 1
ATOM 674 O O . ASN A 1 102 ? 16.122 19.995 36.485 1.00 99.56 111 ASN A O 1
ATOM 679 N N . THR A 1 103 ? 14.190 20.001 37.621 1.00 99.82 112 THR A N 1
ATOM 680 C CA . THR A 1 103 ? 13.644 21.110 36.851 1.00 100.00 112 THR A CA 1
ATOM 681 C C . THR A 1 103 ? 14.205 22.466 37.279 1.00 100.00 112 THR A C 1
ATOM 682 O O . THR A 1 103 ? 14.013 22.900 38.419 1.00 100.00 112 THR A O 1
ATOM 686 N N . PRO A 1 104 ? 14.942 23.137 36.371 1.00 98.51 113 PRO A N 1
ATOM 687 C CA . PRO A 1 104 ? 15.538 24.447 36.650 1.00 97.95 113 PRO A CA 1
ATOM 688 C C . PRO A 1 104 ? 14.476 25.537 36.728 1.00 98.69 113 PRO A C 1
ATOM 689 O O . PRO A 1 104 ? 13.511 25.521 35.970 1.00 98.78 113 PRO A O 1
ATOM 693 N N . SER A 1 105 ? 14.669 26.490 37.636 1.00 100.00 114 SER A N 1
ATOM 694 C CA . SER A 1 105 ? 13.717 27.588 37.798 1.00 100.00 114 SER A CA 1
ATOM 695 C C . SER A 1 105 ? 13.672 28.503 36.565 1.00 100.00 114 SER A C 1
ATOM 696 O O . SER A 1 105 ? 12.704 29.242 36.363 1.00 98.82 114 SER A O 1
ATOM 699 N N . ALA A 1 106 ? 14.721 28.434 35.742 1.00 98.88 115 ALA A N 1
ATOM 700 C CA . ALA A 1 106 ? 14.835 29.234 34.518 1.00 94.54 115 ALA A CA 1
ATOM 701 C C . ALA A 1 106 ? 14.157 28.549 33.335 1.00 90.99 115 ALA A C 1
ATOM 702 O O . ALA A 1 106 ? 14.799 28.279 32.319 1.00 87.94 115 ALA A O 1
ATOM 704 N N . ALA A 1 107 ? 12.860 28.294 33.452 1.00 83.98 116 ALA A N 1
ATOM 705 C CA . ALA A 1 107 ? 12.151 27.612 32.388 1.00 76.59 116 ALA A CA 1
ATOM 706 C C . ALA A 1 107 ? 10.748 28.151 32.183 1.00 73.68 116 ALA A C 1
ATOM 707 O O . ALA A 1 107 ? 10.127 28.687 33.110 1.00 71.03 116 ALA A O 1
ATOM 709 N N . ASN A 1 108 ? 10.262 28.002 30.953 1.00 69.34 117 ASN A N 1
ATOM 710 C CA . ASN A 1 108 ? 8.933 28.459 30.576 1.00 67.58 117 ASN A CA 1
ATOM 711 C C . ASN A 1 108 ? 7.935 27.327 30.715 1.00 63.57 117 ASN A C 1
ATOM 712 O O . ASN A 1 108 ? 7.775 26.521 29.801 1.00 62.73 117 ASN A O 1
ATOM 717 N N . ILE A 1 109 ? 7.268 27.273 31.861 1.00 65.90 118 ILE A N 1
ATOM 718 C CA . ILE A 1 109 ? 6.269 26.239 32.120 1.00 68.29 118 ILE A CA 1
ATOM 719 C C . ILE A 1 109 ? 5.129 26.227 31.095 1.00 70.09 118 ILE A C 1
ATOM 720 O O . ILE A 1 109 ? 4.672 25.157 30.698 1.00 75.61 118 ILE A O 1
ATOM 725 N N . SER A 1 110 ? 4.688 27.403 30.649 1.00 68.75 119 SER A N 1
ATOM 726 C CA . SER A 1 110 ? 3.597 27.506 29.670 1.00 62.24 119 SER A CA 1
ATOM 727 C C . SER A 1 110 ? 3.992 26.856 28.344 1.00 51.56 119 SER A C 1
ATOM 728 O O . SER A 1 110 ? 3.182 26.191 27.702 1.00 43.95 119 SER A O 1
ATOM 731 N N . ALA A 1 111 ? 5.251 27.045 27.961 1.00 43.63 120 ALA A N 1
ATOM 732 C CA . ALA A 1 111 ? 5.788 26.472 26.744 1.00 45.67 120 ALA A CA 1
ATOM 733 C C . ALA A 1 111 ? 5.741 24.947 26.861 1.00 51.47 120 ALA A C 1
ATOM 734 O O . ALA A 1 111 ? 5.197 24.256 25.993 1.00 57.02 120 ALA A O 1
ATOM 736 N N . TYR A 1 112 ? 6.291 24.419 27.949 1.00 47.74 121 TYR A N 1
ATOM 737 C CA . TYR A 1 112 ? 6.292 22.981 28.161 1.00 39.50 121 TYR A CA 1
ATOM 738 C C . TYR A 1 112 ? 4.873 22.456 28.285 1.00 41.14 121 TYR A C 1
ATOM 739 O O . TYR A 1 112 ? 4.571 21.375 27.796 1.00 42.66 121 TYR A O 1
ATOM 748 N N . ALA A 1 113 ? 3.997 23.240 28.904 1.00 43.33 122 ALA A N 1
ATOM 749 C CA . ALA A 1 113 ? 2.602 22.848 29.088 1.00 47.88 122 ALA A CA 1
ATOM 750 C C . ALA A 1 113 ? 1.979 22.648 27.724 1.00 51.46 122 ALA A C 1
ATOM 751 O O . ALA A 1 113 ? 1.155 21.751 27.539 1.00 53.90 122 ALA A O 1
ATOM 753 N N . ASP A 1 114 ? 2.387 23.483 26.770 1.00 55.41 123 ASP A N 1
ATOM 754 C CA . ASP A 1 114 ? 1.879 23.401 25.402 1.00 60.21 123 ASP A CA 1
ATOM 755 C C . ASP A 1 114 ? 2.505 22.242 24.647 1.00 56.71 123 ASP A C 1
ATOM 756 O O . ASP A 1 114 ? 1.841 21.593 23.833 1.00 49.62 123 ASP A O 1
ATOM 761 N N . ILE A 1 115 ? 3.787 22.002 24.910 1.00 53.00 124 ILE A N 1
ATOM 762 C CA . ILE A 1 115 ? 4.516 20.907 24.283 1.00 52.37 124 ILE A CA 1
ATOM 763 C C . ILE A 1 115 ? 3.858 19.588 24.685 1.00 50.32 124 ILE A C 1
ATOM 764 O O . ILE A 1 115 ? 3.685 18.689 23.863 1.00 48.16 124 ILE A O 1
ATOM 769 N N . VAL A 1 116 ? 3.460 19.505 25.952 1.00 53.69 125 VAL A N 1
ATOM 770 C CA . VAL A 1 116 ? 2.799 18.325 26.491 1.00 47.76 125 VAL A CA 1
ATOM 771 C C . VAL A 1 116 ? 1.405 18.164 25.887 1.00 52.17 125 VAL A C 1
ATOM 772 O O . VAL A 1 116 ? 0.979 17.045 25.608 1.00 50.04 125 VAL A O 1
ATOM 776 N N . ARG A 1 117 ? 0.718 19.279 25.662 1.00 59.72 126 ARG A N 1
ATOM 777 C CA . ARG A 1 117 ? -0.626 19.259 25.082 1.00 71.83 126 ARG A CA 1
ATOM 778 C C . ARG A 1 117 ? -0.616 18.698 23.649 1.00 77.28 126 ARG A C 1
ATOM 779 O O . ARG A 1 117 ? -1.611 18.118 23.190 1.00 80.72 126 ARG A O 1
ATOM 787 N N . GLU A 1 118 ? 0.518 18.842 22.963 1.00 77.87 127 GLU A N 1
ATOM 788 C CA . GLU A 1 118 ? 0.666 18.356 21.592 1.00 80.90 127 GLU A CA 1
ATOM 789 C C . GLU A 1 118 ? 2.077 17.845 21.333 1.00 81.29 127 GLU A C 1
ATOM 790 O O . GLU A 1 118 ? 2.903 16.952 21.540 1.00 81.29 127 GLU A O 1
ATOM 796 N N . PRO B 1 17 ? 14.663 23.025 83.128 1.00 94.32 26 PRO B N 1
ATOM 797 C CA . PRO B 1 17 ? 13.463 22.674 82.334 1.00 95.01 26 PRO B CA 1
ATOM 798 C C . PRO B 1 17 ? 13.326 21.159 82.129 1.00 97.50 26 PRO B C 1
ATOM 799 O O . PRO B 1 17 ? 14.314 20.433 82.193 1.00 98.40 26 PRO B O 1
ATOM 803 N N . PRO B 1 18 ? 12.083 20.673 81.935 1.00 98.62 27 PRO B N 1
ATOM 804 C CA . PRO B 1 18 ? 11.739 19.258 81.728 1.00 96.09 27 PRO B CA 1
ATOM 805 C C . PRO B 1 18 ? 12.149 18.684 80.364 1.00 92.07 27 PRO B C 1
ATOM 806 O O . PRO B 1 18 ? 12.331 19.420 79.402 1.00 87.74 27 PRO B O 1
ATOM 810 N N . HIS B 1 19 ? 12.246 17.355 80.304 1.00 91.07 28 HIS B N 1
ATOM 811 C CA . HIS B 1 19 ? 12.637 16.632 79.095 1.00 85.77 28 HIS B CA 1
ATOM 812 C C . HIS B 1 19 ? 11.563 16.679 77.999 1.00 86.94 28 HIS B C 1
ATOM 813 O O . HIS B 1 19 ? 11.732 17.362 76.991 1.00 91.66 28 HIS B O 1
ATOM 820 N N . SER B 1 20 ? 10.487 15.913 78.175 1.00 81.85 29 SER B N 1
ATOM 821 C CA . SER B 1 20 ? 9.393 15.884 77.193 1.00 78.33 29 SER B CA 1
ATOM 822 C C . SER B 1 20 ? 9.833 15.475 75.780 1.00 74.14 29 SER B C 1
ATOM 823 O O . SER B 1 20 ? 11.019 15.258 75.492 1.00 71.62 29 SER B O 1
ATOM 826 N N . ILE B 1 21 ? 8.856 15.390 74.894 1.00 69.38 30 ILE B N 1
ATOM 827 C CA . ILE B 1 21 ? 9.122 15.024 73.522 1.00 71.23 30 ILE B CA 1
ATOM 828 C C . ILE B 1 21 ? 9.454 16.259 72.700 1.00 68.99 30 IL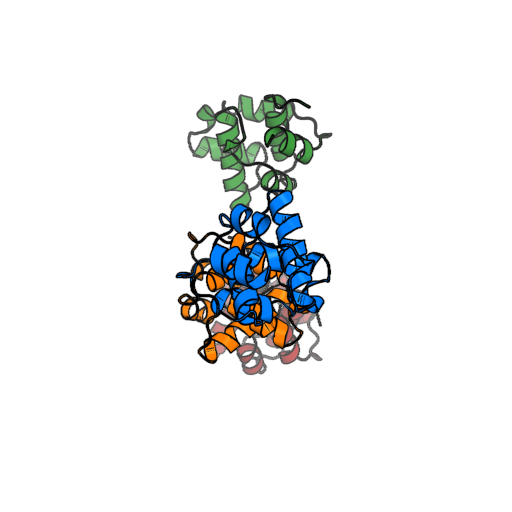E B C 1
ATOM 829 O O . ILE B 1 21 ? 10.300 16.208 71.815 1.00 71.70 30 ILE B O 1
ATOM 834 N N . GLU B 1 22 ? 8.814 17.376 73.031 1.00 65.46 31 GLU B N 1
ATOM 835 C CA . GLU B 1 22 ? 9.025 18.630 72.314 1.00 66.77 31 GLU B CA 1
ATOM 836 C C . GLU B 1 22 ? 10.497 18.997 72.238 1.00 59.56 31 GLU B C 1
ATOM 837 O O . GLU B 1 22 ? 10.953 19.566 71.245 1.00 62.11 31 GLU B O 1
ATOM 843 N N . ALA B 1 23 ? 11.238 18.666 73.288 1.00 51.52 32 ALA B N 1
ATOM 844 C CA . ALA B 1 23 ? 12.664 18.942 73.309 1.00 46.58 32 ALA B CA 1
ATOM 845 C C . ALA B 1 23 ? 13.352 18.087 72.249 1.00 43.83 32 ALA B C 1
ATOM 846 O O . ALA B 1 23 ? 14.195 18.576 71.494 1.00 41.79 32 ALA B O 1
ATOM 848 N N . GLU B 1 24 ? 12.954 16.821 72.166 1.00 41.58 33 GLU B N 1
ATOM 849 C CA . GLU B 1 24 ? 13.525 15.902 71.188 1.00 39.58 33 GLU B CA 1
ATOM 850 C C . GLU B 1 24 ? 13.173 16.388 69.793 1.00 43.15 33 GLU B C 1
ATOM 851 O O . GLU B 1 24 ? 14.025 16.453 68.909 1.00 52.28 33 GLU B O 1
ATOM 857 N N . GLN B 1 25 ? 11.913 16.770 69.618 1.00 41.70 34 GLN B N 1
ATOM 858 C CA . GLN B 1 25 ? 11.423 17.268 68.340 1.00 38.97 34 GLN B CA 1
ATOM 859 C C . GLN B 1 25 ? 12.241 18.462 67.885 1.00 40.15 34 GLN B C 1
ATOM 860 O O . GLN B 1 25 ? 12.643 18.527 66.731 1.00 45.70 34 GLN B O 1
ATOM 866 N N . SER B 1 26 ? 12.520 19.375 68.811 1.00 41.93 35 SER B N 1
ATOM 867 C CA . SER B 1 26 ? 13.308 20.563 68.527 1.00 42.41 35 SER B CA 1
ATOM 868 C C . SER B 1 26 ? 14.743 20.223 68.133 1.00 42.49 35 SER B C 1
ATOM 869 O O . SER B 1 26 ? 15.324 20.874 67.264 1.00 42.14 35 SER B O 1
ATOM 872 N N . VAL B 1 27 ? 15.316 19.202 68.761 1.00 40.24 36 VAL B N 1
ATOM 873 C CA . VAL B 1 27 ? 16.673 18.805 68.420 1.00 35.36 36 VAL B CA 1
ATOM 874 C C . VAL B 1 27 ? 16.682 18.291 66.986 1.00 35.96 36 VAL B C 1
ATOM 875 O O . VAL B 1 27 ? 17.444 18.772 66.151 1.00 45.25 36 VAL B O 1
ATOM 879 N N . LEU B 1 28 ? 15.784 17.358 66.689 1.00 34.40 37 LEU B N 1
ATOM 880 C CA . LEU B 1 28 ? 15.697 16.761 65.356 1.00 31.84 37 LEU B CA 1
ATOM 881 C C . LEU B 1 28 ? 15.300 17.753 64.264 1.00 36.75 37 LEU B C 1
ATOM 882 O O . LEU B 1 28 ? 16.025 17.917 63.277 1.00 42.05 37 LEU B O 1
ATOM 887 N N . GLY B 1 29 ? 14.171 18.432 64.449 1.00 36.63 38 GLY B N 1
ATOM 888 C CA . GLY B 1 29 ? 13.713 19.425 63.484 1.00 33.50 38 GLY B CA 1
ATOM 889 C C . GLY B 1 29 ? 14.756 20.509 63.282 1.00 33.75 38 GLY B C 1
ATOM 890 O O . GLY B 1 29 ? 15.107 20.870 62.155 1.00 35.81 38 GLY B O 1
ATOM 891 N N . GLY B 1 30 ? 15.293 20.997 64.392 1.00 38.06 39 GLY B N 1
ATOM 892 C CA . GLY B 1 30 ? 16.318 22.020 64.338 1.00 46.05 39 GLY B CA 1
ATOM 893 C C . GLY B 1 30 ? 17.504 21.553 63.525 1.00 44.46 39 GLY B C 1
ATOM 894 O O . GLY B 1 30 ? 18.049 22.319 62.736 1.00 48.55 39 GLY B O 1
ATOM 895 N N . LEU B 1 31 ? 17.902 20.298 63.714 1.00 44.62 40 LEU B N 1
ATOM 896 C CA . LEU B 1 31 ? 19.024 19.737 62.972 1.00 44.02 40 LEU B CA 1
ATOM 897 C C . LEU B 1 31 ? 18.661 19.675 61.487 1.00 39.83 40 LEU B C 1
ATOM 898 O O . LEU B 1 31 ? 19.510 19.902 60.628 1.00 47.41 40 LEU B O 1
ATOM 903 N N . MET B 1 32 ? 17.394 19.418 61.181 1.00 38.70 41 MET B N 1
ATOM 904 C CA . MET B 1 32 ? 16.958 19.370 59.789 1.00 38.03 41 MET B CA 1
ATOM 905 C C . MET B 1 32 ? 17.121 20.730 59.136 1.00 39.11 41 MET B C 1
ATOM 906 O O . MET B 1 32 ? 17.572 20.826 57.997 1.00 46.19 41 MET B O 1
ATOM 911 N N . LEU B 1 33 ? 16.765 21.785 59.857 1.00 42.70 42 LEU B N 1
ATOM 912 C CA . LEU B 1 33 ? 16.901 23.145 59.339 1.00 46.01 42 LEU B CA 1
ATOM 913 C C . LEU B 1 33 ? 18.339 23.669 59.343 1.00 50.64 42 LEU B C 1
ATOM 914 O O . LEU B 1 33 ? 18.643 24.603 58.609 1.00 54.62 42 LEU B O 1
ATOM 919 N N . ASP B 1 34 ? 19.212 23.094 60.175 1.00 53.53 43 ASP B N 1
ATOM 920 C CA . ASP B 1 34 ? 20.606 23.543 60.274 1.00 52.70 43 ASP B CA 1
ATOM 921 C C . ASP B 1 34 ? 21.573 22.382 60.488 1.00 52.26 43 ASP B C 1
ATOM 922 O O . ASP B 1 34 ? 22.055 22.132 61.603 1.00 51.69 43 ASP B O 1
ATOM 927 N N . ASN B 1 35 ? 21.942 21.755 59.382 1.00 50.27 44 ASN B N 1
ATOM 928 C CA . ASN B 1 35 ? 22.851 20.619 59.404 1.00 46.93 44 ASN B CA 1
ATOM 929 C C . ASN B 1 35 ? 24.190 20.907 60.063 1.00 43.05 44 ASN B C 1
ATOM 930 O O . ASN B 1 35 ? 24.903 19.980 60.416 1.00 38.64 44 ASN B O 1
ATOM 935 N N . GLU B 1 36 ? 24.532 22.184 60.210 1.00 47.84 45 GLU B N 1
ATOM 936 C CA . GLU B 1 36 ? 25.812 22.577 60.811 1.00 57.24 45 GLU B CA 1
ATOM 937 C C . GLU B 1 36 ? 25.905 22.386 62.319 1.00 56.15 45 GLU B C 1
ATOM 938 O O . GLU B 1 36 ? 26.967 22.058 62.849 1.00 50.64 45 GLU B O 1
ATOM 944 N N . ARG B 1 37 ? 24.785 22.573 63.009 1.00 55.80 46 ARG B N 1
ATOM 945 C CA . ARG B 1 37 ? 24.759 22.421 64.454 1.00 53.45 46 ARG B CA 1
ATOM 946 C C . ARG B 1 37 ? 24.918 20.947 64.881 1.00 51.61 46 ARG B C 1
ATOM 947 O O . ARG B 1 37 ? 24.818 20.626 66.064 1.00 50.71 46 ARG B O 1
ATOM 955 N N . TRP B 1 38 ? 25.216 20.066 63.926 1.00 51.04 47 TRP B N 1
ATOM 956 C CA . TRP B 1 38 ? 25.381 18.642 64.200 1.00 46.04 47 TRP B CA 1
ATOM 957 C C . TRP B 1 38 ? 26.430 18.312 65.232 1.00 45.88 47 TRP B C 1
ATOM 958 O O . TRP B 1 38 ? 26.132 17.664 66.222 1.00 49.82 47 TRP B O 1
ATOM 969 N N . ASP B 1 39 ? 27.668 18.703 64.979 1.00 49.58 48 ASP B N 1
ATOM 970 C CA . ASP B 1 39 ? 28.744 18.403 65.918 1.00 57.04 48 ASP B CA 1
ATOM 971 C C . ASP B 1 39 ? 28.418 18.755 67.362 1.00 58.40 48 ASP B C 1
ATOM 972 O O . ASP B 1 39 ? 28.689 17.967 68.270 1.00 62.98 48 ASP B O 1
ATOM 977 N N . ASP B 1 40 ? 27.801 19.917 67.564 1.00 61.51 49 ASP B N 1
ATOM 978 C CA . ASP B 1 40 ? 27.413 20.362 68.905 1.00 59.24 49 ASP B CA 1
ATOM 979 C C . ASP B 1 40 ? 26.396 19.405 69.522 1.00 56.92 49 ASP B C 1
ATOM 980 O O . ASP B 1 40 ? 26.538 19.011 70.683 1.00 56.39 49 ASP B O 1
ATOM 985 N N . VAL B 1 41 ? 25.384 19.032 68.737 1.00 51.14 50 VAL B N 1
ATOM 986 C CA . VAL B 1 41 ? 24.342 18.113 69.195 1.00 46.05 50 VAL B CA 1
ATOM 987 C C . VAL B 1 41 ? 24.896 16.713 69.460 1.00 48.90 50 VAL B C 1
ATOM 988 O O . VAL B 1 41 ? 24.573 16.083 70.468 1.00 53.63 50 VAL B O 1
ATOM 992 N N . ALA B 1 42 ? 25.752 16.243 68.564 1.00 46.91 51 ALA B N 1
ATOM 993 C CA . ALA B 1 42 ? 26.350 14.931 68.698 1.00 44.35 51 ALA B CA 1
ATOM 994 C C . ALA B 1 42 ? 27.209 14.850 69.958 1.00 44.20 51 ALA B C 1
ATOM 995 O O . ALA B 1 42 ? 27.221 13.831 70.634 1.00 48.87 51 ALA B O 1
ATOM 997 N N . GLU B 1 43 ? 27.906 15.934 70.281 1.00 40.97 52 GLU B N 1
ATOM 998 C CA . GLU B 1 43 ? 28.760 15.972 71.463 1.00 46.77 52 GLU B CA 1
ATOM 999 C C . GLU B 1 43 ? 27.984 16.053 72.769 1.00 46.90 52 GLU B C 1
ATOM 1000 O O . GLU B 1 43 ? 28.572 15.977 73.857 1.00 47.62 52 GLU B O 1
ATOM 1006 N N . ARG B 1 44 ? 26.671 16.215 72.661 1.00 45.86 53 ARG B N 1
ATOM 1007 C CA . ARG B 1 44 ? 25.823 16.349 73.837 1.00 43.93 53 ARG B CA 1
ATOM 1008 C C . ARG B 1 44 ? 24.824 15.236 74.046 1.00 46.90 53 ARG B C 1
ATOM 1009 O O . ARG B 1 44 ? 24.485 14.926 75.188 1.00 54.83 53 ARG B O 1
ATOM 1017 N N . VAL B 1 45 ? 24.350 14.640 72.955 1.00 48.36 54 VAL B N 1
ATOM 1018 C CA . VAL B 1 45 ? 23.340 13.586 73.042 1.00 45.90 54 VAL B CA 1
ATOM 1019 C C . VAL B 1 45 ? 23.656 12.378 72.148 1.00 44.97 54 VAL B C 1
ATOM 1020 O O . VAL B 1 45 ? 24.492 12.459 71.247 1.00 49.15 54 VAL B O 1
ATOM 1024 N N . VAL B 1 46 ? 23.010 11.252 72.432 1.00 42.11 55 VAL B N 1
ATOM 1025 C CA . VAL B 1 46 ? 23.199 10.023 71.675 1.00 39.11 55 VAL B CA 1
ATOM 1026 C C . VAL B 1 46 ? 21.827 9.452 71.346 1.00 39.22 55 VAL B C 1
ATOM 1027 O O . VAL B 1 46 ? 20.851 9.749 72.031 1.00 38.38 55 VAL B O 1
ATOM 1031 N N . ALA B 1 47 ? 21.761 8.634 70.299 1.00 39.86 56 ALA B N 1
ATOM 1032 C CA . ALA B 1 47 ? 20.506 8.026 69.859 1.00 44.49 56 ALA B CA 1
ATOM 1033 C C . ALA B 1 47 ? 19.652 7.486 70.992 1.00 47.81 56 ALA B C 1
ATOM 1034 O O . ALA B 1 47 ? 18.488 7.861 71.149 1.00 45.95 56 ALA B O 1
ATOM 1036 N N . ASP B 1 48 ? 20.262 6.649 71.818 1.00 53.34 57 ASP B N 1
ATOM 1037 C CA . ASP B 1 48 ? 19.557 6.031 72.926 1.00 58.60 57 ASP B CA 1
ATOM 1038 C C . ASP B 1 48 ? 19.101 6.946 74.051 1.00 53.09 57 ASP B C 1
ATOM 1039 O O . ASP B 1 48 ? 18.458 6.483 74.982 1.00 55.05 57 ASP B O 1
ATOM 1044 N N . ASP B 1 49 ? 19.428 8.232 73.968 1.00 49.40 58 ASP B N 1
ATOM 1045 C CA . ASP B 1 49 ? 19.009 9.183 74.998 1.00 43.05 58 ASP B CA 1
ATOM 1046 C C . ASP B 1 49 ? 17.573 9.624 74.742 1.00 43.46 58 ASP B C 1
ATOM 1047 O O . ASP B 1 49 ? 16.934 10.237 75.600 1.00 40.32 58 ASP B O 1
ATOM 1052 N N . PHE B 1 50 ? 17.079 9.331 73.544 1.00 42.96 59 PHE B N 1
ATOM 1053 C CA . PHE B 1 50 ? 15.732 9.713 73.171 1.00 43.10 59 PHE B CA 1
ATOM 1054 C C . PHE B 1 50 ? 14.686 8.736 73.684 1.00 43.52 59 PHE B C 1
ATOM 1055 O O . PHE B 1 50 ? 14.927 7.533 73.765 1.00 42.13 59 PHE B O 1
ATOM 1063 N N . TYR B 1 51 ? 13.526 9.287 74.035 1.00 47.44 60 TYR B N 1
ATOM 1064 C CA . TYR B 1 51 ? 12.391 8.525 74.547 1.00 52.10 60 TYR B CA 1
ATOM 1065 C C . TYR B 1 51 ? 11.804 7.570 73.532 1.00 54.49 60 TYR B C 1
ATOM 1066 O O . TYR B 1 51 ? 11.883 6.355 73.695 1.00 59.81 60 TYR B O 1
ATOM 1075 N N . THR B 1 52 ? 11.173 8.139 72.504 1.00 53.36 61 THR B N 1
ATOM 1076 C CA . THR B 1 52 ? 10.516 7.363 71.465 1.00 52.01 61 THR B CA 1
ATOM 1077 C C . THR B 1 52 ? 11.447 6.638 70.502 1.00 53.42 61 THR B C 1
ATOM 1078 O O . THR B 1 52 ? 12.582 7.064 70.250 1.00 55.55 61 THR B O 1
ATOM 108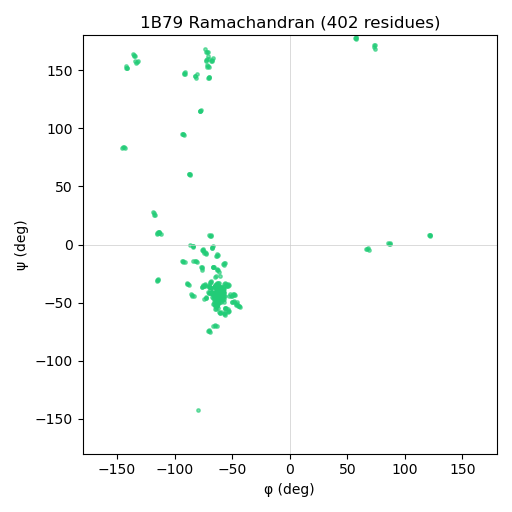2 N N . ARG B 1 53 ? 10.918 5.557 69.939 1.00 53.77 62 ARG B N 1
ATOM 1083 C CA . ARG B 1 53 ? 11.619 4.749 68.955 1.00 55.65 62 ARG B CA 1
ATOM 1084 C C . ARG B 1 53 ? 11.858 5.562 67.667 1.00 52.70 62 ARG B C 1
ATOM 1085 O O . ARG B 1 53 ? 12.990 5.612 67.159 1.00 53.56 62 ARG B O 1
ATOM 1093 N N . PRO B 1 54 ? 10.801 6.213 67.127 1.00 44.10 63 PRO B N 1
ATOM 1094 C CA . PRO B 1 54 ? 10.971 7.007 65.907 1.00 39.93 63 PRO B CA 1
ATOM 1095 C C . PRO B 1 54 ? 12.174 7.944 66.002 1.00 41.54 63 PRO B C 1
ATOM 1096 O O . PRO B 1 54 ? 13.052 7.952 65.129 1.00 39.75 63 PRO B O 1
ATOM 1100 N N . HIS B 1 55 ? 12.247 8.659 67.115 1.00 39.32 64 HIS B N 1
ATOM 1101 C CA . HIS B 1 55 ? 13.317 9.604 67.338 1.00 39.20 64 HIS B CA 1
ATOM 1102 C C . HIS B 1 55 ? 14.694 8.966 67.397 1.00 42.31 64 HIS B C 1
ATOM 1103 O O . HIS B 1 55 ? 15.655 9.524 66.857 1.00 41.98 64 HIS B O 1
ATOM 1110 N N . ARG B 1 56 ? 14.805 7.799 68.022 1.00 40.36 65 ARG B N 1
ATOM 1111 C CA . ARG B 1 56 ? 16.111 7.149 68.096 1.00 39.87 65 ARG B CA 1
ATOM 1112 C C . ARG B 1 56 ? 16.529 6.771 66.685 1.00 37.10 65 ARG B C 1
ATOM 1113 O O . ARG B 1 56 ? 17.675 6.973 66.285 1.00 33.34 65 ARG B O 1
ATOM 1121 N N . HIS B 1 57 ? 15.555 6.282 65.923 1.00 36.38 66 HIS B N 1
ATOM 1122 C CA . HIS B 1 57 ? 15.767 5.868 64.543 1.00 37.80 66 HIS B CA 1
ATOM 1123 C C . HIS B 1 57 ? 16.192 7.035 63.660 1.00 34.64 66 HIS B C 1
ATOM 1124 O O . HIS B 1 57 ? 17.159 6.931 62.896 1.00 33.19 66 HIS B O 1
ATOM 1131 N N . ILE B 1 58 ? 15.453 8.134 63.743 1.00 27.52 67 ILE B N 1
ATOM 1132 C CA . ILE B 1 58 ? 15.786 9.315 62.965 1.00 25.42 67 ILE B CA 1
ATOM 1133 C C . ILE B 1 58 ? 17.205 9.781 63.310 1.00 31.90 67 ILE B C 1
ATOM 1134 O O . ILE B 1 58 ? 18.001 10.034 62.404 1.00 32.72 67 ILE B O 1
ATOM 1139 N N . PHE B 1 59 ? 17.528 9.841 64.607 1.00 34.29 68 PHE B N 1
ATOM 1140 C CA . PHE B 1 59 ? 18.852 10.281 65.062 1.00 31.50 68 PHE B CA 1
ATOM 1141 C C . PHE B 1 59 ? 20.004 9.403 64.558 1.00 35.11 68 PHE B C 1
ATOM 1142 O O . PHE B 1 59 ? 21.045 9.909 64.114 1.00 30.79 68 PHE B O 1
ATOM 1150 N N . THR B 1 60 ? 19.829 8.090 64.652 1.00 38.71 69 THR B N 1
ATOM 1151 C CA . THR B 1 60 ? 20.846 7.166 64.175 1.00 38.51 69 THR B CA 1
ATOM 1152 C C . THR B 1 60 ? 21.048 7.428 62.680 1.00 41.99 69 THR B C 1
ATOM 1153 O O . THR B 1 60 ? 22.184 7.472 62.195 1.00 36.37 69 THR B O 1
ATOM 1157 N N . GLU B 1 61 ? 19.931 7.632 61.972 1.00 47.08 70 GLU B N 1
ATOM 1158 C CA . GLU B 1 61 ? 19.928 7.881 60.530 1.00 47.19 70 GLU B CA 1
ATOM 1159 C C . GLU B 1 61 ? 20.702 9.143 60.200 1.00 44.83 70 GLU B C 1
ATOM 1160 O O . GLU B 1 61 ? 21.544 9.142 59.303 1.00 43.93 70 GLU B O 1
ATOM 1166 N N . MET B 1 62 ? 20.420 10.214 60.931 1.00 43.05 71 MET B N 1
ATOM 1167 C CA . MET B 1 62 ? 21.108 11.478 60.717 1.00 44.42 71 MET B CA 1
ATOM 1168 C C . MET B 1 62 ? 22.586 11.293 61.004 1.00 42.17 71 MET B C 1
ATOM 1169 O O . MET B 1 62 ? 23.431 11.875 60.330 1.00 44.04 71 MET B O 1
ATOM 1174 N N . ALA B 1 63 ? 22.895 10.451 61.982 1.00 41.17 72 ALA B N 1
ATOM 1175 C CA . ALA B 1 63 ? 24.280 10.174 62.332 1.00 46.14 72 ALA B CA 1
ATOM 1176 C C . ALA B 1 63 ? 24.980 9.536 61.146 1.00 49.84 72 ALA B C 1
ATOM 1177 O O . ALA B 1 63 ? 26.042 9.989 60.734 1.00 58.99 72 ALA B O 1
ATOM 1179 N N . ARG B 1 64 ? 24.372 8.485 60.606 1.00 51.49 73 ARG B N 1
ATOM 1180 C CA . ARG B 1 64 ? 24.894 7.770 59.445 1.00 51.19 73 ARG B CA 1
ATOM 1181 C C . ARG B 1 64 ? 25.096 8.729 58.270 1.00 52.17 73 ARG B C 1
ATOM 1182 O O . ARG B 1 64 ? 26.205 8.844 57.742 1.00 57.74 73 ARG B O 1
ATOM 1190 N N . LEU B 1 65 ? 24.035 9.447 57.901 1.00 52.35 74 LEU B N 1
ATOM 1191 C CA . LEU B 1 65 ? 24.079 10.405 56.801 1.00 53.06 74 LEU B CA 1
ATOM 1192 C C . LEU B 1 65 ? 25.195 11.417 56.970 1.00 59.26 74 LEU B C 1
ATOM 1193 O O . LEU B 1 65 ? 26.053 11.544 56.098 1.00 65.13 74 LEU B O 1
ATOM 1198 N N . GLN B 1 66 ? 25.204 12.112 58.101 1.00 63.25 75 GLN B N 1
ATOM 1199 C CA . GLN B 1 66 ? 26.223 13.120 58.365 1.00 72.40 75 GLN B CA 1
ATOM 1200 C C . GLN B 1 66 ? 27.633 12.536 58.397 1.00 75.03 75 GLN B C 1
ATOM 1201 O O . GLN B 1 66 ? 28.571 13.159 57.902 1.00 79.38 75 GLN B O 1
ATOM 1207 N N . GLU B 1 67 ? 27.788 11.331 58.940 1.00 76.69 76 GLU B N 1
ATOM 1208 C CA . GLU B 1 67 ? 29.113 10.715 59.013 1.00 75.86 76 GLU B CA 1
ATOM 1209 C C . GLU B 1 67 ? 29.598 10.181 57.668 1.00 76.64 76 GLU B C 1
ATOM 1210 O O . GLU B 1 67 ? 30.751 9.747 57.546 1.00 76.03 76 GLU B O 1
ATOM 1216 N N . SER B 1 68 ? 28.728 10.250 56.658 1.00 74.37 77 SER B N 1
ATOM 1217 C CA . SER B 1 68 ? 29.062 9.812 55.306 1.00 70.08 77 SER B CA 1
ATOM 1218 C C . SER B 1 68 ? 29.094 10.980 54.308 1.00 67.06 77 SER B C 1
ATOM 1219 O O . SER B 1 68 ? 29.137 10.772 53.097 1.00 67.84 77 SER B O 1
ATOM 1222 N N . GLY B 1 69 ? 29.050 12.206 54.826 1.00 67.65 78 GLY B N 1
ATOM 1223 C CA . GLY B 1 69 ? 29.100 13.393 53.982 1.00 66.69 78 GLY B CA 1
ATOM 1224 C C . GLY B 1 69 ? 27.793 13.897 53.389 1.00 65.69 78 GLY B C 1
ATOM 1225 O O . GLY B 1 69 ? 27.785 14.897 52.668 1.00 68.94 78 GLY B O 1
ATOM 1226 N N . SER B 1 70 ? 26.686 13.233 53.701 1.00 61.87 79 SER B N 1
ATOM 1227 C CA . SER B 1 70 ? 25.387 13.632 53.176 1.00 55.79 79 SER B CA 1
ATOM 1228 C C . SER B 1 70 ? 24.660 14.585 54.099 1.00 48.32 79 SER B C 1
ATOM 1229 O O . SER B 1 70 ? 24.818 14.522 55.311 1.00 47.71 79 SER B O 1
ATOM 1232 N N . PRO B 1 71 ? 23.878 15.501 53.528 1.00 45.48 80 PRO B N 1
ATOM 1233 C CA . PRO B 1 71 ? 23.116 16.471 54.317 1.00 44.19 80 PRO B CA 1
ATOM 1234 C C . PRO B 1 71 ? 22.024 15.734 55.095 1.00 42.94 80 PRO B C 1
ATOM 1235 O O . PRO B 1 71 ? 21.646 14.617 54.725 1.00 47.89 80 PRO B O 1
ATOM 1239 N N . ILE B 1 72 ? 21.528 16.342 56.167 1.00 40.61 81 ILE B N 1
ATOM 1240 C CA . ILE B 1 72 ? 20.473 15.737 56.980 1.00 40.76 81 ILE B CA 1
ATOM 1241 C C . ILE B 1 72 ? 19.189 16.570 56.985 1.00 41.23 81 ILE B C 1
ATOM 1242 O O . ILE B 1 72 ? 18.377 16.501 57.910 1.00 42.30 81 ILE B O 1
ATOM 1247 N N . ASP B 1 73 ? 19.011 17.357 55.933 1.00 39.36 82 ASP B N 1
ATOM 1248 C CA . ASP B 1 73 ? 17.824 18.182 55.796 1.00 34.38 82 ASP B CA 1
ATOM 1249 C C . ASP B 1 73 ? 16.649 17.256 55.507 1.00 34.24 82 ASP B C 1
ATOM 1250 O O . ASP B 1 73 ? 16.856 16.108 55.090 1.00 34.35 82 ASP B O 1
ATOM 1255 N N . LEU B 1 74 ? 15.428 17.776 55.647 1.00 30.70 83 LEU B N 1
ATOM 1256 C CA . LEU B 1 74 ? 14.214 16.981 55.426 1.00 39.26 83 LEU B CA 1
ATOM 1257 C C . LEU B 1 74 ? 14.190 16.130 54.154 1.00 44.62 83 LEU B C 1
ATOM 1258 O O . LEU B 1 74 ? 13.916 14.927 54.209 1.00 52.56 83 LEU B O 1
ATOM 1263 N N . ILE B 1 75 ? 14.486 16.736 53.012 1.00 46.01 84 ILE B N 1
ATOM 1264 C CA . ILE B 1 75 ? 14.447 15.996 51.758 1.00 41.79 84 ILE B CA 1
ATOM 1265 C C . ILE B 1 75 ? 15.466 14.853 51.686 1.00 39.10 84 ILE B C 1
ATOM 1266 O O . ILE B 1 75 ? 15.079 13.728 51.401 1.00 42.78 84 ILE B O 1
ATOM 1271 N N . THR B 1 76 ? 16.730 15.108 52.029 1.00 37.48 85 THR B N 1
ATOM 1272 C CA . THR B 1 76 ? 17.757 14.057 51.987 1.00 34.11 85 THR B CA 1
ATOM 1273 C C . THR B 1 76 ? 17.409 12.940 52.952 1.00 33.49 85 THR B C 1
ATOM 1274 O O . THR B 1 76 ? 17.507 11.766 52.615 1.00 39.46 85 THR B O 1
ATOM 1278 N N . LEU B 1 77 ? 17.027 13.325 54.163 1.00 32.60 86 LEU B N 1
ATOM 1279 C CA . LEU B 1 77 ? 16.678 12.378 55.206 1.00 35.79 86 LEU B CA 1
ATOM 1280 C C . LEU B 1 77 ? 15.506 11.484 54.805 1.00 38.35 86 LEU B C 1
ATOM 1281 O O . LEU B 1 77 ? 15.644 10.260 54.789 1.00 40.76 86 LEU B O 1
ATOM 1286 N N . ALA B 1 78 ? 14.362 12.092 54.477 1.00 43.36 87 ALA B N 1
ATOM 1287 C CA . ALA B 1 78 ? 13.146 11.360 54.069 1.00 44.52 87 ALA B CA 1
ATOM 1288 C C . ALA B 1 78 ? 13.412 10.443 52.894 1.00 45.74 87 ALA B C 1
ATOM 1289 O O . ALA B 1 78 ? 12.822 9.374 52.773 1.00 46.17 87 ALA B O 1
ATOM 1291 N N . GLU B 1 79 ? 14.296 10.891 52.022 1.00 54.65 88 GLU B N 1
ATOM 1292 C CA . GLU B 1 79 ? 14.670 10.141 50.839 1.00 61.61 88 GLU B CA 1
ATOM 1293 C C . GLU B 1 79 ? 15.444 8.871 51.212 1.00 58.33 88 GLU B C 1
ATOM 1294 O O . GLU B 1 79 ? 15.121 7.797 50.694 1.00 65.15 88 GLU B O 1
ATOM 1300 N N . SER B 1 80 ? 16.417 8.968 52.127 1.00 49.44 89 SER B N 1
ATOM 1301 C CA . SER B 1 80 ? 17.210 7.798 52.540 1.00 40.58 89 SER B CA 1
ATOM 1302 C C . SER B 1 80 ? 16.403 6.812 53.358 1.00 35.15 89 SER B C 1
ATOM 1303 O O . SER B 1 80 ? 16.611 5.608 53.255 1.00 40.82 89 SER B O 1
ATOM 1306 N N . LEU B 1 81 ? 15.499 7.314 54.190 1.00 39.70 90 LEU B N 1
ATOM 1307 C CA . LEU B 1 81 ? 14.658 6.446 55.011 1.00 40.09 90 LEU B CA 1
ATOM 1308 C C . LEU B 1 81 ? 13.641 5.670 54.160 1.00 43.61 90 LEU B C 1
ATOM 1309 O O . LEU B 1 81 ? 13.297 4.529 54.491 1.00 48.42 90 LEU B O 1
ATOM 1314 N N . GLU B 1 82 ? 13.170 6.275 53.066 1.00 49.14 91 GLU B N 1
ATOM 1315 C CA . GLU B 1 82 ? 12.216 5.626 52.151 1.00 46.04 91 GLU B CA 1
ATOM 1316 C C . GLU B 1 82 ? 12.909 4.542 51.338 1.00 45.38 91 GLU B C 1
ATOM 1317 O O . GLU B 1 82 ? 12.378 3.444 51.176 1.00 44.02 91 GLU B O 1
ATOM 1323 N N . ARG B 1 83 ? 14.094 4.861 50.823 1.00 52.38 92 ARG B N 1
ATOM 1324 C CA . ARG B 1 83 ? 14.882 3.899 50.056 1.00 63.36 92 ARG B CA 1
ATOM 1325 C C . ARG B 1 83 ? 15.308 2.712 50.928 1.00 65.03 92 ARG B C 1
ATOM 1326 O O . ARG B 1 83 ? 15.840 1.732 50.416 1.00 67.06 92 ARG B O 1
ATOM 1334 N N . GLN B 1 84 ? 15.101 2.814 52.242 1.00 65.82 93 GLN B N 1
ATOM 1335 C CA . GLN B 1 84 ? 15.443 1.741 53.172 1.00 59.76 93 GLN B CA 1
ATOM 1336 C C . GLN B 1 84 ? 14.211 1.119 53.826 1.00 63.72 93 GLN B C 1
ATOM 1337 O O . GLN B 1 84 ? 14.348 0.360 54.783 1.00 69.28 93 GLN B O 1
ATOM 1343 N N . GLY B 1 85 ? 13.020 1.474 53.330 1.00 66.13 94 GLY B N 1
ATOM 1344 C CA . GLY B 1 85 ? 11.758 0.946 53.849 1.00 67.53 94 GLY B CA 1
ATOM 1345 C C . GLY B 1 85 ? 11.379 1.365 55.257 1.00 65.00 94 GLY B C 1
ATOM 1346 O O . GLY B 1 85 ? 10.263 1.111 55.724 1.00 69.56 94 GLY B O 1
ATOM 1347 N N . GLN B 1 86 ? 12.279 2.103 55.887 1.00 64.61 95 GLN B N 1
ATOM 1348 C CA . GLN B 1 86 ? 12.113 2.556 57.255 1.00 64.18 95 GLN B CA 1
ATOM 1349 C C . GLN B 1 86 ? 11.279 3.833 57.401 1.00 59.70 95 GLN B C 1
ATOM 1350 O O . GLN B 1 86 ? 11.033 4.279 58.527 1.00 59.92 95 GLN B O 1
ATOM 1356 N N . LEU B 1 87 ? 10.824 4.406 56.287 1.00 55.89 96 LEU B N 1
ATOM 1357 C CA . LEU B 1 87 ? 10.036 5.634 56.352 1.00 55.94 96 LEU B CA 1
ATOM 1358 C C . LEU B 1 87 ? 8.786 5.455 57.194 1.00 56.59 96 LEU B C 1
ATOM 1359 O O . LEU B 1 87 ? 8.420 6.329 57.968 1.00 56.50 96 LEU B O 1
ATOM 1364 N N . ASP B 1 88 ? 8.144 4.309 57.063 1.00 64.46 97 ASP B N 1
ATOM 1365 C CA . ASP B 1 88 ? 6.935 4.045 57.828 1.00 71.02 97 ASP B CA 1
ATOM 1366 C C . ASP B 1 88 ? 7.244 3.918 59.317 1.00 67.13 97 ASP B C 1
ATOM 1367 O O . ASP B 1 88 ? 6.512 4.448 60.152 1.00 65.48 97 ASP B O 1
ATOM 1372 N N . SER B 1 89 ? 8.351 3.244 59.635 1.00 63.32 98 SER B N 1
ATOM 1373 C CA . SER B 1 89 ? 8.766 3.012 61.022 1.00 59.42 98 SER B CA 1
ATOM 1374 C C . SER B 1 89 ? 9.101 4.255 61.828 1.00 51.03 98 SER B C 1
ATOM 1375 O O . SER B 1 89 ? 9.076 4.238 63.054 1.00 55.21 98 SER B O 1
ATOM 1378 N N . VAL B 1 90 ? 9.421 5.331 61.135 1.00 47.22 99 VAL B N 1
ATOM 1379 C CA . VAL B 1 90 ? 9.761 6.595 61.768 1.00 43.10 99 VAL B CA 1
ATOM 1380 C C . VAL B 1 90 ? 8.540 7.523 61.934 1.00 43.70 99 VAL B C 1
ATOM 1381 O O . VAL B 1 90 ? 8.569 8.471 62.719 1.00 42.37 99 VAL B O 1
ATOM 1385 N N . GLY B 1 91 ? 7.451 7.202 61.234 1.00 54.88 100 GLY B N 1
ATOM 1386 C CA . GLY B 1 91 ? 6.232 8.005 61.283 1.00 53.27 100 GLY B CA 1
ATOM 1387 C C . GLY 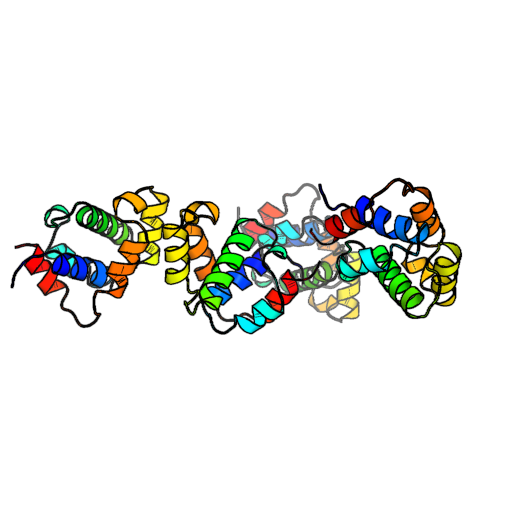B 1 91 ? 5.792 8.532 59.912 1.00 50.07 100 GLY B C 1
ATOM 1388 O O . GLY B 1 91 ? 4.865 9.348 59.801 1.00 50.98 100 GLY B O 1
ATOM 1389 N N . GLY B 1 92 ? 6.453 8.059 58.860 1.00 45.01 101 GLY B N 1
ATOM 1390 C CA . GLY B 1 92 ? 6.129 8.498 57.513 1.00 45.82 101 GLY B CA 1
ATOM 1391 C C . GLY B 1 92 ? 6.629 9.907 57.229 1.00 43.29 101 GLY B C 1
ATOM 1392 O O . GLY B 1 92 ? 7.068 10.611 58.139 1.00 45.33 101 GLY B O 1
ATOM 1393 N N . PHE B 1 93 ? 6.599 10.312 55.964 1.00 34.46 102 PHE B N 1
ATOM 1394 C CA . PHE B 1 93 ? 7.027 11.642 55.592 1.00 32.26 102 PHE B CA 1
ATOM 1395 C C . PHE B 1 93 ? 6.237 12.708 56.336 1.00 36.09 102 PHE B C 1
ATOM 1396 O O . PHE B 1 93 ? 6.773 13.751 56.677 1.00 41.6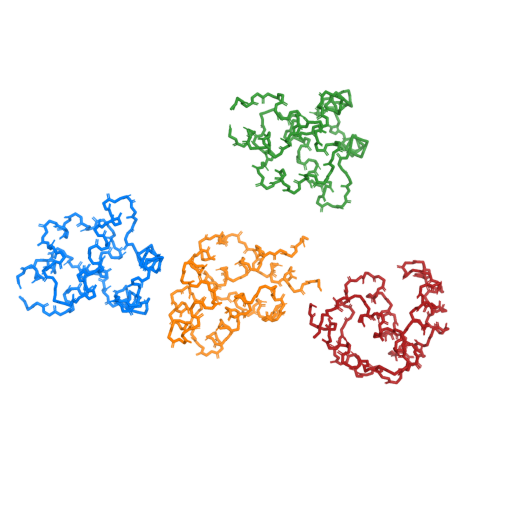9 102 PHE B O 1
ATOM 1404 N N . ALA B 1 94 ? 4.966 12.438 56.605 1.00 39.60 103 ALA B N 1
ATOM 1405 C CA . ALA B 1 94 ? 4.114 13.392 57.313 1.00 42.23 103 ALA B CA 1
ATOM 1406 C C . ALA B 1 94 ? 4.740 13.855 58.637 1.00 40.82 103 ALA B C 1
ATOM 1407 O O . ALA B 1 94 ? 4.744 15.055 58.946 1.00 46.60 103 ALA B O 1
ATOM 1409 N N . TYR B 1 95 ? 5.287 12.912 59.399 1.00 38.36 104 TYR B N 1
ATOM 1410 C CA . TYR B 1 95 ? 5.921 13.233 60.681 1.00 44.53 104 TYR B CA 1
ATOM 1411 C C . TYR B 1 95 ? 7.220 14.020 60.504 1.00 48.14 104 TYR B C 1
ATOM 1412 O O . TYR B 1 95 ? 7.500 14.935 61.281 1.00 54.26 104 TYR B O 1
ATOM 1421 N N . LEU B 1 96 ? 8.034 13.632 59.525 1.00 42.34 105 LEU B N 1
ATOM 1422 C CA . LEU B 1 96 ? 9.282 14.329 59.272 1.00 39.15 105 LEU B CA 1
ATOM 1423 C C . LEU B 1 96 ? 8.951 15.761 58.853 1.00 42.14 105 LEU B C 1
ATOM 1424 O O . LEU B 1 96 ? 9.599 16.720 59.294 1.00 41.63 105 LEU B O 1
ATOM 1429 N N . ALA B 1 97 ? 7.892 15.907 58.061 1.00 44.29 106 ALA B N 1
ATOM 1430 C CA . ALA B 1 97 ? 7.450 17.218 57.601 1.00 48.74 106 ALA B CA 1
ATOM 1431 C C . ALA B 1 97 ? 7.054 18.037 58.824 1.00 49.04 106 ALA B C 1
ATOM 1432 O O . ALA B 1 97 ? 7.443 19.200 58.947 1.00 53.17 106 ALA B O 1
ATOM 1434 N N . GLU B 1 98 ? 6.314 17.409 59.735 1.00 50.91 107 GLU B N 1
ATOM 1435 C CA . GLU B 1 98 ? 5.864 18.040 60.980 1.00 54.60 107 GLU B CA 1
ATOM 1436 C C . GLU B 1 98 ? 7.038 18.525 61.861 1.00 53.12 107 GLU B C 1
ATOM 1437 O O . GLU B 1 98 ? 6.982 19.613 62.432 1.00 52.14 107 GLU B O 1
ATOM 1443 N N . LEU B 1 99 ? 8.078 17.707 61.997 1.00 51.74 108 LEU B N 1
ATOM 1444 C CA . LEU B 1 99 ? 9.251 18.078 62.786 1.00 47.09 108 LEU B CA 1
ATOM 1445 C C . LEU B 1 99 ? 9.907 19.297 62.157 1.00 47.14 108 LEU B C 1
ATOM 1446 O O . LEU B 1 99 ? 10.313 20.226 62.844 1.00 46.42 108 LEU B O 1
ATOM 1451 N N . SER B 1 100 ? 9.992 19.278 60.835 1.00 54.02 109 SER B N 1
ATOM 1452 C CA . SER B 1 100 ? 10.588 20.355 60.061 1.00 59.63 109 SER B CA 1
ATOM 1453 C C . SER B 1 100 ? 9.865 21.688 60.262 1.00 65.91 109 SER B C 1
ATOM 1454 O O . SER B 1 100 ? 10.501 22.736 60.359 1.00 68.53 109 SER B O 1
ATOM 1457 N N . LYS B 1 101 ? 8.536 21.647 60.292 1.00 72.12 110 LYS B N 1
ATOM 1458 C CA . LYS B 1 101 ? 7.721 22.849 60.434 1.00 70.19 110 LYS B CA 1
ATOM 1459 C C . LYS B 1 101 ? 7.528 23.354 61.867 1.00 70.12 110 LYS B C 1
ATOM 1460 O O . LYS B 1 101 ? 7.654 24.545 62.130 1.00 71.32 110 LYS B O 1
ATOM 1466 N N . ASN B 1 102 ? 7.248 22.448 62.795 1.00 71.43 111 ASN B N 1
ATOM 1467 C CA . ASN B 1 102 ? 7.004 22.823 64.183 1.00 74.20 111 ASN B CA 1
ATOM 1468 C C . ASN B 1 102 ? 8.155 23.499 64.904 1.00 74.67 111 ASN B C 1
ATOM 1469 O O . ASN B 1 102 ? 7.941 24.401 65.710 1.00 76.97 111 ASN B O 1
ATOM 1474 N N . THR B 1 103 ? 9.371 23.052 64.644 1.00 78.16 112 THR B N 1
ATOM 1475 C CA . THR B 1 103 ? 10.521 23.617 65.315 1.00 84.28 112 THR B CA 1
ATOM 1476 C C . THR B 1 103 ? 10.945 24.970 64.743 1.00 89.54 112 THR B C 1
ATOM 1477 O O . THR B 1 103 ? 11.333 25.077 63.576 1.00 90.99 112 THR B O 1
ATOM 1481 N N . PRO B 1 104 ? 10.836 26.038 65.557 1.00 90.81 113 PRO B N 1
ATOM 1482 C CA . PRO B 1 104 ? 11.210 27.387 65.127 1.00 87.84 113 PRO B CA 1
ATOM 1483 C C . PRO B 1 104 ? 12.728 27.518 64.975 1.00 86.81 113 PRO B C 1
ATOM 1484 O O . PRO B 1 104 ? 13.487 26.929 65.742 1.00 81.10 113 PRO B O 1
ATOM 1488 N N . SER B 1 105 ? 13.161 28.294 63.987 1.00 87.20 114 SER B N 1
ATOM 1489 C CA . SER B 1 105 ? 14.584 28.504 63.753 1.00 90.68 114 SER B CA 1
ATOM 1490 C C . SER B 1 105 ? 15.245 29.290 64.898 1.00 96.58 114 SER B C 1
ATOM 1491 O O . SER B 1 105 ? 16.462 29.248 65.069 1.00 100.00 114 SER B O 1
ATOM 1494 N N . ALA B 1 106 ? 14.436 29.995 65.688 1.00 100.00 115 ALA B N 1
ATOM 1495 C CA . ALA B 1 106 ? 14.929 30.783 66.824 1.00 100.00 115 ALA B CA 1
ATOM 1496 C C . ALA B 1 106 ? 15.035 29.931 68.108 1.00 100.00 115 ALA B C 1
ATOM 1497 O O . ALA B 1 106 ? 14.393 30.235 69.126 1.00 100.00 115 ALA B O 1
ATOM 1499 N N . ALA B 1 107 ? 15.862 28.886 68.070 1.00 94.00 116 ALA B N 1
ATOM 1500 C CA . ALA B 1 107 ? 16.012 28.004 69.224 1.00 84.25 116 ALA B CA 1
ATOM 1501 C C . ALA B 1 107 ? 17.439 27.527 69.437 1.00 76.92 116 ALA B C 1
ATOM 1502 O O . ALA B 1 107 ? 18.227 27.415 68.492 1.00 72.40 116 ALA B O 1
ATOM 1504 N N . ASN B 1 108 ? 17.755 27.241 70.696 1.00 68.70 117 ASN B N 1
ATOM 1505 C CA . ASN B 1 108 ? 19.079 26.775 71.061 1.00 63.19 117 ASN B CA 1
ATOM 1506 C C . ASN B 1 108 ? 19.116 25.246 71.059 1.00 57.07 117 ASN B C 1
ATOM 1507 O O . ASN B 1 108 ? 18.745 24.597 72.040 1.00 51.70 117 ASN B O 1
ATOM 1512 N N . ILE B 1 109 ? 19.548 24.677 69.942 1.00 53.41 118 ILE B N 1
ATOM 1513 C CA . ILE B 1 109 ? 19.630 23.226 69.808 1.00 47.86 118 ILE B CA 1
ATOM 1514 C C . ILE B 1 109 ? 20.526 22.598 70.873 1.00 47.57 118 ILE B C 1
ATOM 1515 O O . ILE B 1 109 ? 20.193 21.553 71.418 1.00 49.65 118 ILE B O 1
ATOM 1520 N N . SER B 1 110 ? 21.638 23.250 71.195 1.00 44.37 119 SER B N 1
ATOM 1521 C CA . SER B 1 110 ? 22.573 22.721 72.188 1.00 42.51 119 SER B CA 1
ATOM 1522 C C . SER B 1 110 ? 21.893 22.583 73.549 1.00 41.50 119 SER B C 1
ATOM 1523 O O . SER B 1 110 ? 22.058 21.585 74.245 1.00 44.50 119 SER B O 1
ATOM 1526 N N . ALA B 1 111 ? 21.085 23.576 73.893 1.00 42.64 120 ALA B N 1
ATOM 1527 C CA . ALA B 1 111 ? 20.374 23.578 75.158 1.00 35.67 120 ALA B CA 1
ATOM 1528 C C . ALA B 1 111 ? 19.413 22.407 75.175 1.00 35.09 120 ALA B C 1
ATOM 1529 O O . ALA B 1 111 ? 19.394 21.637 76.131 1.00 40.36 120 ALA B O 1
ATOM 1531 N N . TYR B 1 112 ? 18.632 22.260 74.111 1.00 35.04 121 TYR B N 1
ATOM 1532 C CA . TYR B 1 112 ? 17.689 21.155 74.040 1.00 38.93 121 TYR B CA 1
ATOM 1533 C C . TYR B 1 112 ? 18.418 19.833 74.010 1.00 40.81 121 TYR B C 1
ATOM 1534 O O . TYR B 1 112 ? 17.951 18.866 74.595 1.00 49.04 121 TYR B O 1
ATOM 1543 N N . ALA B 1 113 ? 19.577 19.806 73.357 1.00 38.43 122 ALA B N 1
ATOM 1544 C CA . ALA B 1 113 ? 20.380 18.599 73.273 1.00 35.74 122 ALA B CA 1
ATOM 1545 C C . ALA B 1 113 ? 20.785 18.185 74.685 1.00 39.94 122 ALA B C 1
ATOM 1546 O O . ALA B 1 113 ? 20.840 16.994 75.005 1.00 47.64 122 ALA B O 1
ATOM 1548 N N . ASP B 1 114 ? 21.050 19.172 75.536 1.00 41.62 123 ASP B N 1
ATOM 1549 C CA . ASP B 1 114 ? 21.427 18.909 76.923 1.00 46.75 123 ASP B CA 1
ATOM 1550 C C . ASP B 1 114 ? 20.231 18.499 77.770 1.00 47.38 123 ASP B C 1
ATOM 1551 O O . ASP B 1 114 ? 20.354 17.690 78.691 1.00 51.13 123 ASP B O 1
ATOM 1556 N N . ILE B 1 115 ? 19.082 19.092 77.480 1.00 43.53 124 ILE B N 1
ATOM 1557 C CA . ILE B 1 115 ? 17.860 18.769 78.190 1.00 41.23 124 ILE B CA 1
ATOM 1558 C C . ILE B 1 115 ? 17.515 17.306 77.909 1.00 42.52 124 ILE B C 1
ATOM 1559 O O . ILE B 1 115 ? 17.106 16.566 78.806 1.00 49.28 124 ILE B O 1
ATOM 1564 N N . VAL B 1 116 ? 17.719 16.883 76.668 1.00 45.12 125 VAL B N 1
ATOM 1565 C CA . VAL B 1 116 ? 17.441 15.508 76.258 1.00 45.15 125 VAL B CA 1
ATOM 1566 C C . VAL B 1 116 ? 18.420 14.533 76.920 1.00 44.64 125 VAL B C 1
ATOM 1567 O O . VAL B 1 116 ? 18.028 13.439 77.316 1.00 46.50 125 VAL B O 1
ATOM 1571 N N . ARG B 1 117 ? 19.677 14.947 77.055 1.00 44.18 126 ARG B N 1
ATOM 1572 C CA . ARG B 1 117 ? 20.711 14.122 77.676 1.00 41.20 126 ARG B CA 1
ATOM 1573 C C . ARG B 1 117 ? 20.444 13.834 79.159 1.00 40.77 126 ARG B C 1
ATOM 1574 O O . ARG B 1 117 ? 20.791 12.764 79.661 1.00 36.58 126 ARG B O 1
ATOM 1582 N N . GLU B 1 118 ? 19.838 14.784 79.862 1.00 43.93 127 GLU B N 1
ATOM 1583 C CA . GLU B 1 118 ? 19.574 14.606 81.283 1.00 48.65 127 GLU B CA 1
ATOM 1584 C C . GLU B 1 118 ? 18.463 13.649 81.641 1.00 49.22 127 GLU B C 1
ATOM 1585 O O . GLU B 1 118 ? 17.645 13.269 80.797 1.00 47.37 127 GLU B O 1
ATOM 1591 N N . ARG B 1 119 ? 18.420 13.330 82.937 1.00 50.40 128 ARG B N 1
ATOM 1592 C CA . ARG B 1 119 ? 17.455 12.408 83.529 1.00 58.91 128 ARG B CA 1
ATOM 1593 C C . ARG B 1 119 ? 17.875 10.964 83.231 1.00 52.13 128 ARG B C 1
ATOM 1594 O O . ARG B 1 119 ? 19.061 10.781 83.499 1.00 52.13 128 ARG B O 1
ATOM 1602 N N . PRO C 1 17 ? -20.469 28.905 74.936 1.00 93.52 26 PRO C N 1
ATOM 1603 C CA . PRO C 1 17 ? -20.659 29.877 76.045 1.00 95.51 26 PRO C CA 1
ATOM 1604 C C . PRO C 1 17 ? -19.697 31.070 75.910 1.00 96.88 26 PRO C C 1
ATOM 1605 O O . PRO C 1 17 ? -18.675 30.961 75.236 1.00 98.96 26 PRO C O 1
ATOM 1609 N N . PRO C 1 18 ? -20.060 32.240 76.489 1.00 95.48 27 PRO C N 1
ATOM 1610 C CA . PRO C 1 18 ? -19.283 33.492 76.469 1.00 90.94 27 PRO C CA 1
ATOM 1611 C C . PRO C 1 18 ? -18.026 33.497 77.361 1.00 86.81 27 PRO C C 1
ATOM 1612 O O . PRO C 1 18 ? -17.934 32.728 78.316 1.00 89.71 27 PRO C O 1
ATOM 1616 N N . HIS C 1 19 ? -17.089 34.402 77.051 1.00 78.47 28 HIS C N 1
ATOM 1617 C CA . HIS C 1 19 ? -15.823 34.537 77.772 1.00 69.19 28 HIS C CA 1
ATOM 1618 C C . HIS C 1 19 ? -15.993 35.097 79.186 1.00 71.62 28 HIS C C 1
ATOM 1619 O O . HIS C 1 19 ? -15.819 34.376 80.167 1.00 80.37 28 HIS C O 1
ATOM 1626 N N . SER C 1 20 ? -16.273 36.395 79.290 1.00 68.51 29 SER C N 1
ATOM 1627 C CA . SER C 1 20 ? -16.481 37.038 80.598 1.00 65.34 29 SER C CA 1
ATOM 1628 C C . SER C 1 20 ? -15.302 36.878 81.548 1.00 63.66 29 SER C C 1
ATOM 1629 O O . SER C 1 20 ? -14.319 36.190 81.245 1.00 61.09 29 SER C O 1
ATOM 1632 N N . ILE C 1 21 ? -15.436 37.488 82.720 1.00 65.39 30 ILE C N 1
ATOM 1633 C CA . ILE C 1 21 ? -14.399 37.426 83.742 1.00 71.40 30 ILE C CA 1
ATOM 1634 C C . ILE C 1 21 ? -14.590 36.217 84.654 1.00 70.32 30 ILE C C 1
ATOM 1635 O O . ILE C 1 21 ? -13.619 35.606 85.107 1.00 69.13 30 ILE C O 1
ATOM 1640 N N . GLU C 1 22 ? -15.846 35.853 84.886 1.00 67.96 31 GLU C N 1
ATOM 1641 C CA . GLU C 1 22 ? -16.168 34.720 85.744 1.00 67.68 31 GLU C CA 1
ATOM 1642 C C . GLU C 1 22 ? -15.445 33.467 85.288 1.00 63.67 31 GLU C C 1
ATOM 1643 O O . GLU C 1 22 ? -15.021 32.660 86.112 1.00 67.90 31 GLU C O 1
ATOM 1649 N N . ALA C 1 23 ? -15.293 33.315 83.978 1.00 59.72 32 ALA C N 1
ATOM 1650 C CA . ALA C 1 23 ? -14.595 32.167 83.432 1.00 52.38 32 ALA C CA 1
ATOM 1651 C C . ALA C 1 23 ? -13.132 32.227 83.873 1.00 49.95 32 ALA C C 1
ATOM 1652 O O . ALA C 1 23 ? -12.579 31.231 84.341 1.00 57.55 32 ALA C O 1
ATOM 1654 N N . GLU C 1 24 ? -12.531 33.410 83.798 1.00 46.92 33 GLU C N 1
ATOM 1655 C CA . GLU C 1 24 ? -11.132 33.579 84.192 1.00 47.57 33 GLU C CA 1
ATOM 1656 C C . GLU C 1 24 ? -11.006 33.307 85.674 1.00 41.99 33 GLU C C 1
ATOM 1657 O O . GLU C 1 24 ? -10.089 32.620 86.118 1.00 42.30 33 GLU C O 1
ATOM 1663 N N . GLN C 1 25 ? -11.958 33.832 86.430 1.00 39.90 34 GLN C N 1
ATOM 1664 C CA . GLN C 1 25 ? -11.975 33.658 87.871 1.00 45.29 34 GLN C CA 1
ATOM 1665 C C . GLN C 1 25 ? -12.011 32.182 88.230 1.00 46.30 34 GLN C C 1
ATOM 1666 O O . GLN C 1 25 ? -11.260 31.729 89.095 1.00 44.44 34 GLN C O 1
ATOM 1672 N N . SER C 1 26 ? -12.848 31.428 87.524 1.00 43.35 35 SER C N 1
ATOM 1673 C CA . SER C 1 26 ? -12.977 29.994 87.755 1.00 37.17 35 SER C CA 1
ATOM 1674 C C . SER C 1 26 ? -11.703 29.243 87.412 1.00 35.59 35 SER C C 1
ATOM 1675 O O . SER C 1 26 ? -11.354 28.281 88.084 1.00 40.62 35 SER C O 1
ATOM 1678 N N . VAL C 1 27 ? -11.003 29.673 86.375 1.00 36.38 36 VAL C N 1
ATOM 1679 C CA . VAL C 1 27 ? -9.756 29.008 86.022 1.00 35.15 36 VAL C CA 1
ATOM 1680 C C . VAL C 1 27 ? -8.751 29.235 87.141 1.00 36.02 36 VAL C C 1
ATOM 1681 O O . VAL C 1 27 ? -8.196 28.286 87.675 1.00 39.15 36 VAL C O 1
ATOM 1685 N N . LEU C 1 28 ? -8.567 30.493 87.528 1.00 40.06 37 LEU C N 1
ATOM 1686 C CA . LEU C 1 28 ? -7.606 30.843 88.570 1.00 43.92 37 LEU C CA 1
ATOM 1687 C C . LEU C 1 28 ? -7.962 30.260 89.938 1.00 47.51 37 LEU C C 1
ATOM 1688 O O . LEU C 1 28 ? -7.135 29.582 90.566 1.00 41.56 37 LEU C O 1
ATOM 1693 N N . GLY C 1 29 ? -9.189 30.524 90.388 1.00 48.70 38 GLY C N 1
ATOM 1694 C CA . GLY C 1 29 ? -9.644 30.010 91.668 1.00 47.94 38 GLY C CA 1
ATOM 1695 C C . GLY C 1 29 ? -9.587 28.495 91.689 1.00 51.19 38 GLY C C 1
ATOM 1696 O O . GLY C 1 29 ? -9.077 27.887 92.641 1.00 51.35 38 GLY C O 1
ATOM 1697 N N . GLY C 1 30 ? -10.077 27.891 90.609 1.00 50.50 39 GLY C N 1
ATOM 1698 C CA . GLY C 1 30 ? -10.070 26.447 90.488 1.00 49.10 39 GLY C CA 1
ATOM 1699 C C . GLY C 1 30 ? -8.662 25.902 90.593 1.00 49.45 39 GLY C C 1
ATOM 1700 O O . GLY C 1 30 ? -8.438 24.877 91.238 1.00 57.33 39 GLY C O 1
ATOM 1701 N N . LEU C 1 31 ? -7.710 26.589 89.969 1.00 48.62 40 LEU C N 1
ATOM 1702 C CA . LEU C 1 31 ? -6.318 26.169 90.021 1.00 50.03 40 LEU C CA 1
ATOM 1703 C C . LEU C 1 31 ? -5.811 26.278 91.449 1.00 57.41 40 LEU C C 1
ATOM 1704 O O . LEU C 1 31 ? -5.033 25.438 91.900 1.00 60.73 40 LEU C O 1
ATOM 1709 N N . MET C 1 32 ? -6.271 27.295 92.175 1.00 63.45 41 MET C N 1
ATOM 1710 C CA . MET C 1 32 ? -5.864 27.473 93.565 1.00 67.43 41 MET C CA 1
ATOM 1711 C C . MET C 1 32 ? -6.311 26.274 94.403 1.00 67.76 41 MET C C 1
ATOM 1712 O O . MET C 1 32 ? -5.540 25.763 95.224 1.00 63.39 41 MET C O 1
ATOM 1717 N N . LEU C 1 33 ? -7.545 25.817 94.175 1.00 64.37 42 LEU C N 1
ATOM 1718 C CA . LEU C 1 33 ? -8.092 24.672 94.900 1.00 59.58 42 LEU C CA 1
ATOM 1719 C C . LEU C 1 33 ? -7.564 23.338 94.405 1.00 57.67 42 LEU C C 1
ATOM 1720 O O . LEU C 1 33 ? -7.670 22.344 95.108 1.00 65.95 42 LEU C O 1
ATOM 1725 N N . ASP C 1 34 ? -7.022 23.294 93.194 1.00 52.07 43 ASP C N 1
ATOM 1726 C CA . ASP C 1 34 ? -6.499 22.046 92.669 1.00 51.06 43 ASP C CA 1
ATOM 1727 C C . ASP C 1 34 ? -5.263 22.266 91.809 1.00 52.31 43 ASP C C 1
ATOM 1728 O O . ASP C 1 34 ? -5.338 22.249 90.581 1.00 54.89 43 ASP C O 1
ATOM 1733 N N . ASN C 1 35 ? -4.112 22.359 92.467 1.00 53.24 44 ASN C N 1
ATOM 1734 C CA . ASN C 1 35 ? -2.824 22.588 91.801 1.00 55.89 44 ASN C CA 1
ATOM 1735 C C . ASN C 1 35 ? -2.468 21.549 90.747 1.00 59.27 44 ASN C C 1
ATOM 1736 O O . ASN C 1 35 ? -1.550 21.762 89.952 1.00 53.64 44 ASN C O 1
ATOM 1741 N N . GLU C 1 36 ? -3.158 20.409 90.776 1.00 67.76 45 GLU C N 1
ATOM 1742 C CA . GLU C 1 36 ? -2.905 19.329 89.824 1.00 75.63 45 GLU C CA 1
ATOM 1743 C C . GLU C 1 36 ? -3.448 19.588 88.418 1.00 73.69 45 GLU C C 1
ATOM 1744 O O . GLU C 1 36 ? -2.819 19.223 87.428 1.00 81.18 45 GLU C O 1
ATOM 1750 N N . ARG C 1 37 ? -4.588 20.257 88.320 1.00 64.98 46 ARG C N 1
ATOM 1751 C CA . ARG C 1 37 ? -5.166 20.536 87.017 1.00 57.63 46 ARG C CA 1
ATOM 1752 C C . ARG C 1 37 ? -4.339 21.555 86.208 1.00 54.30 46 ARG C C 1
ATOM 1753 O O . ARG C 1 37 ? -4.739 21.957 85.122 1.00 52.06 46 ARG C O 1
ATOM 1761 N N . TRP C 1 38 ? -3.160 21.921 86.707 1.00 53.28 47 TRP C N 1
ATOM 1762 C CA . TRP C 1 38 ? -2.297 22.895 86.043 1.00 52.79 47 TRP C CA 1
ATOM 1763 C C . TRP C 1 38 ? -1.926 22.551 84.618 1.00 56.10 47 TRP C C 1
ATOM 1764 O O . TRP C 1 38 ? -2.190 23.334 83.715 1.00 63.29 47 TRP C O 1
ATOM 1775 N N . ASP C 1 39 ? -1.282 21.405 84.418 1.00 59.85 48 ASP C N 1
ATOM 1776 C CA . ASP C 1 39 ? -0.846 21.007 83.080 1.00 62.38 48 ASP C CA 1
ATOM 1777 C C . ASP C 1 39 ? -1.944 21.139 82.050 1.00 58.49 48 ASP C C 1
ATOM 1778 O O . ASP C 1 39 ? -1.724 21.677 80.966 1.00 50.99 48 ASP C O 1
ATOM 1783 N N . ASP C 1 40 ? -3.138 20.701 82.421 1.00 58.43 49 ASP C N 1
ATOM 1784 C CA . ASP C 1 40 ? -4.279 20.783 81.534 1.00 62.35 49 ASP C CA 1
ATOM 1785 C C . ASP C 1 40 ? -4.582 22.232 81.176 1.00 59.29 49 ASP C C 1
ATOM 1786 O O . ASP C 1 40 ? -4.793 22.555 80.008 1.00 66.65 49 ASP C O 1
ATOM 1791 N N . VAL C 1 41 ? -4.597 23.096 82.184 1.00 50.04 50 VAL C N 1
ATOM 1792 C CA . VAL C 1 41 ? -4.880 24.508 81.984 1.00 44.07 50 VAL C CA 1
ATOM 1793 C C . VAL C 1 41 ? -3.786 25.200 81.201 1.00 44.73 50 VAL C C 1
ATOM 1794 O O . VAL C 1 41 ? -4.064 26.007 80.318 1.00 44.49 50 VAL C O 1
ATOM 1798 N N . ALA C 1 42 ? -2.544 24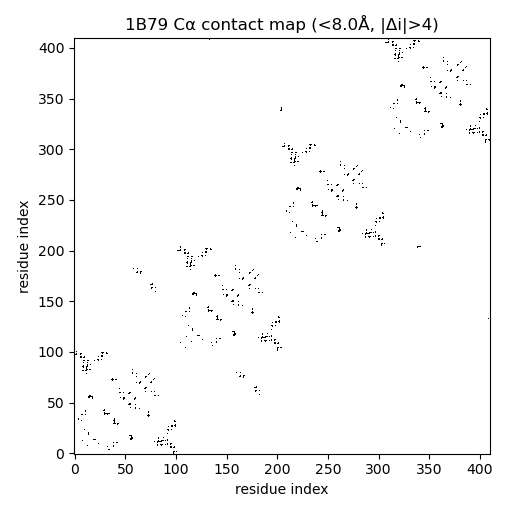.864 81.515 1.00 43.12 51 ALA C N 1
ATOM 1799 C CA . ALA C 1 42 ? -1.400 25.451 80.840 1.00 44.58 51 ALA C CA 1
ATOM 1800 C C . ALA C 1 42 ? -1.407 25.095 79.355 1.00 46.59 51 ALA C C 1
ATOM 1801 O O . ALA C 1 42 ? -1.063 25.924 78.510 1.00 49.51 51 ALA C O 1
ATOM 1803 N N . GLU C 1 43 ? -1.819 23.868 79.040 1.00 48.75 52 GLU C N 1
ATOM 1804 C CA . GLU C 1 43 ? -1.881 23.397 77.652 1.00 48.40 52 GLU C CA 1
ATOM 1805 C C . GLU C 1 43 ? -3.019 24.004 76.837 1.00 49.34 52 GLU C C 1
ATOM 1806 O O . GLU C 1 43 ? -3.090 23.805 75.627 1.00 48.07 52 GLU C O 1
ATOM 1812 N N . ARG C 1 44 ? -3.905 24.741 77.499 1.00 51.76 53 ARG C N 1
ATOM 1813 C CA . ARG C 1 44 ? -5.059 25.331 76.837 1.00 45.50 53 ARG C CA 1
ATOM 1814 C C . ARG C 1 44 ? -5.063 26.845 76.803 1.00 48.22 53 ARG C C 1
ATOM 1815 O O . ARG C 1 44 ? -5.611 27.434 75.869 1.00 50.89 53 ARG C O 1
ATOM 1823 N N . VAL C 1 45 ? -4.463 27.472 77.812 1.00 50.17 54 VAL C N 1
ATOM 1824 C CA . VAL C 1 45 ? -4.447 28.929 77.909 1.00 47.78 54 VAL C CA 1
ATOM 1825 C C . VAL C 1 45 ? -3.062 29.512 78.280 1.00 47.01 54 VAL C C 1
ATOM 1826 O O . VAL C 1 45 ? -2.167 28.797 78.733 1.00 47.09 54 VAL C O 1
ATOM 1830 N N . VAL C 1 46 ? -2.893 30.810 78.041 1.00 49.87 55 VAL C N 1
ATOM 1831 C CA . VAL C 1 46 ? -1.652 31.521 78.331 1.00 53.27 55 VAL C CA 1
ATOM 1832 C C . VAL C 1 46 ? -1.987 32.827 79.055 1.00 51.68 55 VAL C C 1
ATOM 1833 O O . VAL C 1 46 ? -3.095 33.338 78.940 1.00 47.45 55 VAL C O 1
ATOM 1837 N N . ALA C 1 47 ? -1.027 33.349 79.811 1.00 54.66 56 ALA C N 1
ATOM 1838 C CA . ALA C 1 47 ? -1.221 34.580 80.569 1.00 54.59 56 ALA C CA 1
ATOM 1839 C C . ALA C 1 47 ? -1.935 35.682 79.785 1.00 55.43 56 ALA C C 1
ATOM 1840 O O . ALA C 1 47 ? -2.970 36.190 80.220 1.00 50.46 56 ALA C O 1
ATOM 1842 N N . ASP C 1 48 ? -1.417 35.999 78.604 1.00 55.95 57 ASP C N 1
ATOM 1843 C CA . ASP C 1 48 ? -1.986 37.055 77.773 1.00 58.38 57 ASP C CA 1
ATOM 1844 C C . ASP C 1 48 ? -3.376 36.808 77.190 1.00 60.34 57 ASP C C 1
ATOM 1845 O O . ASP C 1 48 ? -3.907 37.675 76.502 1.00 65.32 57 ASP C O 1
ATOM 1850 N N . ASP C 1 49 ? -3.957 35.632 77.436 1.00 57.72 58 ASP C N 1
ATOM 1851 C CA . ASP C 1 49 ? -5.299 35.324 76.922 1.00 48.37 58 ASP C CA 1
ATOM 1852 C C . ASP C 1 49 ? -6.336 35.920 77.854 1.00 45.85 58 ASP C C 1
ATOM 1853 O O . ASP C 1 49 ? -7.518 35.993 77.523 1.00 50.17 58 ASP C O 1
ATOM 1858 N N . PHE C 1 50 ? -5.894 36.317 79.040 1.00 45.37 59 PHE C N 1
ATOM 1859 C CA . PHE C 1 50 ? -6.793 36.884 80.026 1.00 41.53 59 PHE C CA 1
ATOM 1860 C C . PHE C 1 50 ? -7.057 38.353 79.779 1.00 45.07 59 PHE C C 1
ATOM 1861 O O . PHE C 1 50 ? -6.180 39.093 79.339 1.00 46.00 59 PHE C O 1
ATOM 1869 N N . TYR C 1 51 ? -8.283 38.758 80.081 1.00 45.79 60 TYR C N 1
ATOM 1870 C CA . TYR C 1 51 ? -8.729 40.126 79.920 1.00 46.08 60 TYR C CA 1
ATOM 1871 C C . TYR C 1 51 ? -7.993 41.110 80.824 1.00 50.33 60 TYR C C 1
ATOM 1872 O O . TYR C 1 51 ? -7.234 41.955 80.356 1.00 49.18 60 TYR C O 1
ATOM 1881 N N . THR C 1 52 ? -8.274 41.010 82.123 1.00 45.31 61 THR C N 1
ATOM 1882 C CA . THR C 1 52 ? -7.705 41.909 83.103 1.00 40.28 61 THR C CA 1
ATOM 1883 C C . THR C 1 52 ? -6.224 41.715 83.379 1.00 43.41 61 THR C C 1
ATOM 1884 O O . THR C 1 52 ? -5.680 40.612 83.273 1.00 45.34 61 THR C O 1
ATOM 1888 N N . ARG C 1 53 ? -5.603 42.805 83.812 1.00 48.10 62 ARG C N 1
ATOM 1889 C CA . ARG C 1 53 ? -4.197 42.841 84.167 1.00 44.80 62 ARG C CA 1
ATOM 1890 C C . ARG C 1 53 ? -3.961 41.954 85.380 1.00 44.80 62 ARG C C 1
ATOM 1891 O O . ARG C 1 53 ? -3.039 41.134 85.373 1.00 46.40 62 ARG C O 1
ATOM 1899 N N . PRO C 1 54 ? -4.791 42.099 86.438 1.00 39.62 63 PRO C N 1
ATOM 1900 C CA . PRO C 1 54 ? -4.626 41.269 87.636 1.00 44.08 63 PRO C CA 1
ATOM 1901 C C . PRO C 1 54 ? -4.517 39.786 87.286 1.00 45.88 63 PRO C C 1
ATOM 1902 O O . PRO C 1 54 ? -3.570 39.103 87.682 1.00 47.06 63 PRO C O 1
ATOM 1906 N N . HIS C 1 55 ? -5.455 39.320 86.473 1.00 41.14 64 HIS C N 1
ATOM 1907 C CA . HIS C 1 55 ? -5.492 37.929 86.078 1.00 33.69 64 HIS C CA 1
ATOM 1908 C C . HIS C 1 55 ? -4.286 37.480 85.301 1.00 32.71 64 HIS C C 1
ATOM 1909 O O . HIS C 1 55 ? -3.822 36.364 85.490 1.00 36.52 64 HIS C O 1
ATOM 1916 N N . ARG C 1 56 ? -3.763 38.338 84.435 1.00 34.70 65 ARG C N 1
ATOM 1917 C CA . ARG C 1 56 ? -2.582 37.957 83.674 1.00 41.68 65 ARG C CA 1
ATOM 1918 C C . ARG C 1 56 ? -1.421 37.792 84.633 1.00 42.77 65 ARG C C 1
ATOM 1919 O O . ARG C 1 56 ? -0.648 36.838 84.532 1.00 43.29 65 ARG C O 1
ATOM 1927 N N . HIS C 1 57 ? -1.329 38.721 85.581 1.00 46.50 66 HIS C N 1
ATOM 1928 C CA . HIS C 1 57 ? -0.266 38.723 86.597 1.00 49.80 66 HIS C CA 1
ATOM 1929 C C . HIS C 1 57 ? -0.331 37.473 87.476 1.00 46.30 66 HIS C C 1
ATOM 1930 O O . HIS C 1 57 ? 0.689 36.815 87.714 1.00 42.04 66 HIS C O 1
ATOM 1937 N N . ILE C 1 58 ? -1.526 37.171 87.981 1.00 44.52 67 ILE C N 1
ATOM 1938 C CA . ILE C 1 58 ? -1.727 35.994 88.817 1.00 40.51 67 ILE C CA 1
ATOM 1939 C C . ILE C 1 58 ? -1.290 34.745 88.044 1.00 41.08 67 ILE C C 1
ATOM 1940 O O . ILE C 1 58 ? -0.506 33.938 88.547 1.00 39.23 67 ILE C O 1
ATOM 1945 N N . PHE C 1 59 ? -1.765 34.621 86.807 1.00 43.06 68 PHE C N 1
ATOM 1946 C CA . PHE C 1 59 ? -1.430 33.477 85.970 1.00 44.85 68 PHE C CA 1
ATOM 1947 C C . PHE C 1 59 ? 0.081 33.323 85.740 1.00 46.30 68 PHE C C 1
ATOM 1948 O O . PHE C 1 59 ? 0.621 32.224 85.849 1.00 47.84 68 PHE C O 1
ATOM 1956 N N . THR C 1 60 ? 0.757 34.413 85.409 1.00 46.89 69 THR C N 1
ATOM 1957 C CA . THR C 1 60 ? 2.196 34.368 85.195 1.00 47.96 69 THR C CA 1
ATOM 1958 C C . THR C 1 60 ? 2.850 33.888 86.484 1.00 51.74 69 THR C C 1
ATOM 1959 O O . THR C 1 60 ? 3.761 33.058 86.458 1.00 52.90 69 THR C O 1
ATOM 1963 N N . GLU C 1 61 ? 2.359 34.404 87.608 1.00 51.29 70 GLU C N 1
ATOM 1964 C CA . GLU C 1 61 ? 2.875 34.051 88.921 1.00 51.32 70 GLU C CA 1
ATOM 1965 C C . GLU C 1 61 ? 2.710 32.561 89.198 1.00 49.21 70 GLU C C 1
ATOM 1966 O O . GLU C 1 61 ? 3.664 31.888 89.597 1.00 49.53 70 GLU C O 1
ATOM 1972 N N . MET C 1 62 ? 1.510 32.040 88.967 1.00 43.67 71 MET C N 1
ATOM 1973 C CA . MET C 1 62 ? 1.251 30.628 89.199 1.00 39.44 71 MET C CA 1
ATOM 1974 C C . MET C 1 62 ? 2.150 29.799 88.298 1.00 40.59 71 MET C C 1
ATOM 1975 O O . MET C 1 62 ? 2.600 28.723 88.686 1.00 43.19 71 MET C O 1
ATOM 1980 N N . ALA C 1 63 ? 2.430 30.320 87.108 1.00 49.38 72 ALA C N 1
ATOM 1981 C CA . ALA C 1 63 ? 3.296 29.640 86.143 1.00 55.36 72 ALA C CA 1
ATOM 1982 C C . ALA C 1 63 ? 4.686 29.506 86.733 1.00 57.32 72 ALA C C 1
ATOM 1983 O O . ALA C 1 63 ? 5.255 28.421 86.782 1.00 54.26 72 ALA C O 1
ATOM 1985 N N . ARG C 1 64 ? 5.222 30.632 87.183 1.00 68.37 73 ARG C N 1
ATOM 1986 C CA . ARG C 1 64 ? 6.543 30.686 87.795 1.00 74.95 73 ARG C CA 1
ATOM 1987 C C . ARG C 1 64 ? 6.613 29.706 88.971 1.00 76.37 73 ARG C C 1
ATOM 1988 O O . ARG C 1 64 ? 7.469 28.812 88.998 1.00 75.69 73 ARG C O 1
ATOM 1996 N N . LEU C 1 65 ? 5.670 29.848 89.904 1.00 74.77 74 LEU C N 1
ATOM 1997 C CA . LEU C 1 65 ? 5.602 28.990 91.078 1.00 75.47 74 LEU C CA 1
ATOM 1998 C C . LEU C 1 65 ? 5.581 27.516 90.704 1.00 77.94 74 LEU C C 1
ATOM 1999 O O . LEU C 1 65 ? 6.466 26.756 91.111 1.00 77.67 74 LEU C O 1
ATOM 2004 N N . GLN C 1 66 ? 4.599 27.122 89.899 1.00 80.07 7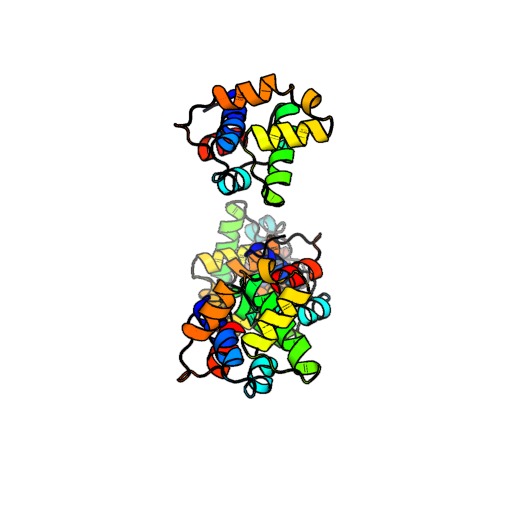5 GLN C N 1
ATOM 2005 C CA . GLN C 1 66 ? 4.466 25.728 89.497 1.00 82.47 75 GLN C CA 1
ATOM 2006 C C . GLN C 1 66 ? 5.687 25.218 88.753 1.00 82.55 75 GLN C C 1
ATOM 2007 O O . GLN C 1 66 ? 6.103 24.079 88.949 1.00 84.53 75 GLN C O 1
ATOM 2013 N N . GLU C 1 67 ? 6.295 26.066 87.935 1.00 85.84 76 GLU C N 1
ATOM 2014 C CA . GLU C 1 67 ? 7.469 25.640 87.182 1.00 90.03 76 GLU C CA 1
ATOM 2015 C C . GLU C 1 67 ? 8.731 25.560 88.027 1.00 86.66 76 GLU C C 1
ATOM 2016 O O . GLU C 1 67 ? 9.779 25.109 87.560 1.00 82.13 76 GLU C O 1
ATOM 2022 N N . SER C 1 68 ? 8.622 25.980 89.280 1.00 85.81 77 SER C N 1
ATOM 2023 C CA . SER C 1 68 ? 9.752 25.920 90.189 1.00 85.21 77 SER C CA 1
ATOM 2024 C C . SER C 1 68 ? 9.500 24.909 91.320 1.00 84.10 77 SER C C 1
ATOM 2025 O O . SER C 1 68 ? 10.250 24.855 92.296 1.00 87.05 77 SER C O 1
ATOM 2028 N N . GLY C 1 69 ? 8.437 24.117 91.182 1.00 81.74 78 GLY C N 1
ATOM 2029 C CA . GLY C 1 69 ? 8.100 23.109 92.178 1.00 73.56 78 GLY C CA 1
ATOM 2030 C C . GLY C 1 69 ? 7.244 23.546 93.356 1.00 67.84 78 GLY C C 1
ATOM 2031 O O . GLY C 1 69 ? 6.923 22.733 94.217 1.00 67.06 78 GLY C O 1
ATOM 2032 N N . SER C 1 70 ? 6.856 24.815 93.395 1.00 64.28 79 SER C N 1
ATOM 2033 C CA . SER C 1 70 ? 6.042 25.323 94.496 1.00 63.15 79 SER C CA 1
ATOM 2034 C C . SER C 1 70 ? 4.551 25.208 94.228 1.00 61.64 79 SER C C 1
ATOM 2035 O O . SER C 1 70 ? 4.114 25.262 93.082 1.00 67.09 79 SER C O 1
ATOM 2038 N N . PRO C 1 71 ? 3.751 25.014 95.283 1.00 56.72 80 PRO C N 1
ATOM 2039 C CA . PRO C 1 71 ? 2.298 24.899 95.142 1.00 54.48 80 PRO C CA 1
ATOM 2040 C C . PRO C 1 71 ? 1.729 26.256 94.731 1.00 52.41 80 PRO C C 1
ATOM 2041 O O . PRO C 1 71 ? 2.354 27.293 94.948 1.00 52.94 80 PRO C O 1
ATOM 2045 N N . ILE C 1 72 ? 0.544 26.250 94.140 1.00 51.07 81 ILE C N 1
ATOM 2046 C CA . ILE C 1 72 ? -0.082 27.489 93.716 1.00 47.12 81 ILE C CA 1
ATOM 2047 C C . ILE C 1 72 ? -1.395 27.727 94.447 1.00 46.21 81 ILE C C 1
ATOM 2048 O O . ILE C 1 72 ? -2.301 28.379 93.931 1.00 48.87 81 ILE C O 1
ATOM 2053 N N . ASP C 1 73 ? -1.504 27.178 95.649 1.00 45.46 82 ASP C N 1
ATOM 2054 C CA . ASP C 1 73 ? -2.708 27.357 96.458 1.00 47.27 82 ASP C CA 1
ATOM 2055 C C . ASP C 1 73 ? -2.722 28.789 96.963 1.00 51.97 82 ASP C C 1
ATOM 2056 O O . ASP C 1 73 ? -1.673 29.448 96.973 1.00 57.14 82 ASP C O 1
ATOM 2061 N N . LEU C 1 74 ? -3.874 29.236 97.465 1.00 53.94 83 LEU C N 1
ATOM 2062 C CA . LEU C 1 74 ? -4.027 30.609 97.970 1.00 53.99 83 LEU C CA 1
ATOM 2063 C C . LEU C 1 74 ? -2.912 31.115 98.886 1.00 59.06 83 LEU C C 1
ATOM 2064 O O . LEU C 1 74 ? -2.333 32.179 98.649 1.00 62.61 83 LEU C O 1
ATOM 2069 N N . ILE C 1 75 ? -2.589 30.343 99.915 1.00 62.02 84 ILE C N 1
ATOM 2070 C CA . ILE C 1 75 ? -1.560 30.770 100.851 1.00 59.37 84 ILE C CA 1
ATOM 2071 C C . ILE C 1 75 ? -0.177 30.916 100.209 1.00 54.35 84 ILE C C 1
ATOM 2072 O O . ILE C 1 75 ? 0.427 31.975 100.318 1.00 58.03 84 ILE C O 1
ATOM 2077 N N . THR C 1 76 ? 0.284 29.908 99.476 1.00 49.60 85 THR C N 1
ATOM 2078 C CA . THR C 1 76 ? 1.597 29.988 98.838 1.00 49.22 85 THR C CA 1
ATOM 2079 C C . THR C 1 76 ? 1.640 31.168 97.866 1.00 55.03 85 THR C C 1
ATOM 2080 O O . THR C 1 76 ? 2.599 31.945 97.841 1.00 55.83 85 THR C O 1
ATOM 2084 N N . LEU C 1 77 ? 0.589 31.287 97.064 1.00 57.23 86 LEU C N 1
ATOM 2085 C CA . LEU C 1 77 ? 0.490 32.341 96.065 1.00 55.51 86 LEU C CA 1
ATOM 2086 C C . LEU C 1 77 ? 0.511 33.739 96.678 1.00 54.42 86 LEU C C 1
ATOM 2087 O O . LEU C 1 77 ? 1.382 34.549 96.366 1.00 50.65 86 LEU C O 1
ATOM 2092 N N . ALA C 1 78 ? -0.443 34.011 97.564 1.00 52.37 87 ALA C N 1
ATOM 2093 C CA . ALA C 1 78 ? -0.538 35.312 98.220 1.00 52.43 87 ALA C CA 1
ATOM 2094 C C . ALA C 1 78 ? 0.768 35.674 98.905 1.00 55.58 87 ALA C C 1
ATOM 2095 O O . ALA C 1 78 ? 1.167 36.838 98.932 1.00 51.92 87 ALA C O 1
ATOM 2097 N N . GLU C 1 79 ? 1.430 34.657 99.439 1.00 65.90 88 GLU C N 1
ATOM 2098 C CA . GLU C 1 79 ? 2.692 34.820 100.139 1.00 73.57 88 GLU C CA 1
ATOM 2099 C C . GLU C 1 79 ? 3.795 35.296 99.189 1.00 71.62 88 GLU C C 1
ATOM 2100 O O . GLU C 1 79 ? 4.500 36.252 99.503 1.00 79.76 88 GLU C O 1
ATOM 2106 N N . SER C 1 80 ? 3.919 34.676 98.018 1.00 66.32 89 SER C N 1
ATOM 2107 C CA . SER C 1 80 ? 4.960 35.064 97.063 1.00 69.25 89 SER C CA 1
ATOM 2108 C C . SER C 1 80 ? 4.696 36.428 96.428 1.00 69.72 89 SER C C 1
ATOM 2109 O O . SER C 1 80 ? 5.635 37.166 96.111 1.00 70.59 89 SER C O 1
ATOM 2112 N N . LEU C 1 81 ? 3.424 36.748 96.202 1.00 69.98 90 LEU C N 1
ATOM 2113 C CA . LEU C 1 81 ? 3.062 38.034 95.608 1.00 68.66 90 LEU C CA 1
ATOM 2114 C C . LEU C 1 81 ? 3.331 39.187 96.581 1.00 71.77 90 LEU C C 1
ATOM 2115 O O . LEU C 1 81 ? 3.686 40.297 96.168 1.00 75.81 90 LEU C O 1
ATOM 2120 N N . GLU C 1 82 ? 3.172 38.923 97.872 1.00 72.70 91 GLU C N 1
ATOM 2121 C CA . GLU C 1 82 ? 3.431 39.934 98.890 1.00 69.97 91 GLU C CA 1
ATOM 2122 C C . GLU C 1 82 ? 4.934 40.170 99.034 1.00 69.30 91 GLU C C 1
ATOM 2123 O O . GLU C 1 82 ? 5.380 41.312 99.085 1.00 68.70 91 GLU C O 1
ATOM 2129 N N . ARG C 1 83 ? 5.711 39.090 99.099 1.00 69.78 92 ARG C N 1
ATOM 2130 C CA . ARG C 1 83 ? 7.164 39.192 99.217 1.00 68.56 92 ARG C CA 1
ATOM 2131 C C . ARG C 1 83 ? 7.768 39.870 97.991 1.00 70.88 92 ARG C C 1
ATOM 2132 O O . ARG C 1 83 ? 8.966 40.141 97.959 1.00 75.26 92 ARG C O 1
ATOM 2140 N N . GLN C 1 84 ? 6.952 40.101 96.966 1.00 71.81 93 GLN C N 1
ATOM 2141 C CA . GLN C 1 84 ? 7.415 40.759 95.751 1.00 72.25 93 GLN C CA 1
ATOM 2142 C C . GLN C 1 84 ? 6.745 42.115 95.536 1.00 73.37 93 GLN C C 1
ATOM 2143 O O . GLN C 1 84 ? 6.867 42.710 94.464 1.00 77.26 93 GLN C O 1
ATOM 2149 N N . GLY C 1 85 ? 6.007 42.577 96.545 1.00 74.61 94 GLY C N 1
ATOM 2150 C CA . GLY C 1 85 ? 5.321 43.861 96.480 1.00 73.55 94 GLY C CA 1
ATOM 2151 C C . GLY C 1 85 ? 4.165 43.947 95.501 1.00 75.71 94 GLY C C 1
ATOM 2152 O O . GLY C 1 85 ? 3.409 44.920 95.494 1.00 79.29 94 GLY C O 1
ATOM 2153 N N . GLN C 1 86 ? 3.965 42.876 94.747 1.00 76.83 95 GLN C N 1
ATOM 2154 C CA . GLN C 1 86 ? 2.928 42.817 93.730 1.00 69.99 95 GLN C CA 1
ATOM 2155 C C . GLN C 1 86 ? 1.547 42.444 94.253 1.00 67.63 95 GLN C C 1
ATOM 2156 O O . GLN C 1 86 ? 0.587 42.409 93.480 1.00 69.76 95 GLN C O 1
ATOM 2162 N N . LEU C 1 87 ? 1.424 42.194 95.556 1.00 64.93 96 LEU C N 1
ATOM 2163 C CA . LEU C 1 87 ? 0.132 41.821 96.113 1.00 68.92 96 LEU C CA 1
ATOM 2164 C C . LEU C 1 87 ? -0.928 42.876 95.843 1.00 72.75 96 LEU C C 1
ATOM 2165 O O . LEU C 1 87 ? -2.070 42.552 95.524 1.00 70.95 96 LEU C O 1
ATOM 2170 N N . ASP C 1 88 ? -0.545 44.141 95.956 1.00 78.84 97 ASP C N 1
ATOM 2171 C CA . ASP C 1 88 ? -1.481 45.238 95.724 1.00 81.20 97 ASP C CA 1
ATOM 2172 C C . ASP C 1 88 ? -1.892 45.291 94.263 1.00 78.89 97 ASP C C 1
ATOM 2173 O O . ASP C 1 88 ? -3.064 45.476 93.957 1.00 78.76 97 ASP C O 1
ATOM 2178 N N . SER C 1 89 ? -0.920 45.089 93.375 1.00 76.76 98 SER C N 1
ATOM 2179 C CA . SER C 1 89 ? -1.152 45.139 91.933 1.00 74.52 98 SER C CA 1
ATOM 2180 C C . SER C 1 89 ? -2.112 44.085 91.396 1.00 74.58 98 SER C C 1
ATOM 2181 O O . SER C 1 89 ? -2.666 44.232 90.309 1.00 76.71 98 SER C O 1
ATOM 2184 N N . VAL C 1 90 ? -2.284 43.010 92.149 1.00 74.11 99 VAL C N 1
ATOM 2185 C CA . VAL C 1 90 ? -3.178 41.924 91.760 1.00 73.10 99 VAL C CA 1
ATOM 2186 C C . VAL C 1 90 ? -4.620 42.077 92.335 1.00 72.04 99 VAL C C 1
ATOM 2187 O O . VAL C 1 90 ? -5.583 41.462 91.845 1.00 68.49 99 VAL C O 1
ATOM 2191 N N . GLY C 1 91 ? -4.771 42.966 93.316 1.00 72.53 100 GLY C N 1
ATOM 2192 C CA . GLY C 1 91 ? -6.070 43.187 93.945 1.00 63.24 100 GLY C CA 1
ATOM 2193 C C . GLY C 1 91 ? -6.021 42.924 95.447 1.00 60.53 100 GLY C C 1
ATOM 2194 O O . GLY C 1 91 ? -7.059 42.912 96.121 1.00 54.19 100 GLY C O 1
ATOM 2195 N N . GLY C 1 92 ? -4.811 42.709 95.970 1.00 58.28 101 GLY C N 1
ATOM 2196 C CA . GLY C 1 92 ? -4.633 42.437 97.384 1.00 60.33 101 GLY C CA 1
ATOM 2197 C C . GLY C 1 92 ? -5.101 41.047 97.782 1.00 59.39 101 GLY C C 1
ATOM 2198 O O . GLY C 1 92 ? -5.727 40.335 96.996 1.00 54.17 101 GLY C O 1
ATOM 2199 N N . PHE C 1 93 ? -4.784 40.648 99.009 1.00 58.24 102 PHE C N 1
ATOM 2200 C CA . PHE C 1 93 ? -5.194 39.347 99.489 1.00 57.95 102 PHE C CA 1
ATOM 2201 C C . PHE C 1 93 ? -6.704 39.181 99.404 1.00 56.95 102 PHE C C 1
ATOM 2202 O O . PHE C 1 93 ? -7.187 38.101 99.086 1.00 64.47 102 PHE C O 1
ATOM 2210 N N . ALA C 1 94 ? -7.442 40.255 99.649 1.00 50.61 103 ALA C N 1
ATOM 2211 C CA . ALA C 1 94 ? -8.898 40.200 99.614 1.00 56.62 103 ALA C CA 1
ATOM 2212 C C . ALA C 1 94 ? -9.423 39.583 98.322 1.00 59.47 103 ALA C C 1
ATOM 2213 O O . ALA C 1 94 ? -10.340 38.751 98.361 1.00 61.67 103 ALA C O 1
ATOM 2215 N N . TYR C 1 95 ? -8.826 39.969 97.190 1.00 59.76 104 TYR C N 1
ATOM 2216 C CA . TYR C 1 95 ? -9.234 39.453 95.875 1.00 58.93 104 TYR C CA 1
ATOM 2217 C C . TYR C 1 95 ? -8.836 37.988 95.673 1.00 61.04 104 TYR C C 1
ATOM 2218 O O . TYR C 1 95 ? -9.601 37.204 95.095 1.00 63.68 104 TYR C O 1
ATOM 2227 N N . LEU C 1 96 ? -7.634 37.626 96.120 1.00 56.64 105 LEU C N 1
ATOM 2228 C CA . LEU C 1 96 ? -7.167 36.248 96.012 1.00 50.43 105 LEU C CA 1
ATOM 2229 C C . LEU C 1 96 ? -8.086 35.374 96.858 1.00 52.18 105 LEU C C 1
ATOM 2230 O O . LEU C 1 96 ? -8.506 34.305 96.425 1.00 56.45 105 LEU C O 1
ATOM 2235 N N . ALA C 1 97 ? -8.463 35.875 98.031 1.00 52.85 106 ALA C N 1
ATOM 2236 C CA . ALA C 1 97 ? -9.365 35.159 98.925 1.00 52.14 106 ALA C CA 1
ATOM 2237 C C . ALA C 1 97 ? -10.687 34.959 98.216 1.00 53.03 106 ALA C C 1
ATOM 2238 O O . ALA C 1 97 ? -11.236 33.862 98.239 1.00 59.03 106 ALA C O 1
ATOM 2240 N N . GLU C 1 98 ? -11.174 36.020 97.572 1.00 59.21 107 GLU C N 1
ATOM 2241 C CA . GLU C 1 98 ? -12.434 36.005 96.823 1.00 65.98 107 GLU C CA 1
ATOM 2242 C C . GLU C 1 98 ? -12.426 34.967 95.700 1.00 63.89 107 GLU C C 1
ATOM 2243 O O . GLU C 1 98 ? -13.426 34.267 95.491 1.00 63.48 107 GLU C O 1
ATOM 2249 N N . LEU C 1 99 ? -11.322 34.897 94.958 1.00 60.30 108 LEU C N 1
ATOM 2250 C CA . LEU C 1 99 ? -11.182 33.929 93.873 1.00 61.44 108 LEU C CA 1
ATOM 2251 C C . LEU C 1 99 ? -11.262 32.513 94.438 1.00 64.89 108 LEU C C 1
ATOM 2252 O O . LEU C 1 99 ? -11.925 31.644 93.876 1.00 66.94 108 LEU C O 1
ATOM 2257 N N . SER C 1 100 ? -10.590 32.311 95.566 1.00 68.91 109 SER C N 1
ATOM 2258 C CA . SER C 1 100 ? -10.543 31.034 96.267 1.00 71.77 109 SER C CA 1
ATOM 2259 C C . SER C 1 100 ? -11.925 30.558 96.731 1.00 74.90 109 SER C C 1
ATOM 2260 O O . SER C 1 100 ? -12.235 29.369 96.667 1.00 77.79 109 SER C O 1
ATOM 2263 N N . LYS C 1 101 ? -12.749 31.490 97.199 1.00 78.84 110 LYS C N 1
ATOM 2264 C CA . LYS C 1 101 ? -14.081 31.172 97.700 1.00 81.59 110 LYS C CA 1
ATOM 2265 C C . LYS C 1 101 ? -15.199 31.085 96.655 1.00 85.23 110 LYS C C 1
ATOM 2266 O O . LYS C 1 101 ? -16.016 30.168 96.697 1.00 85.80 110 LYS C O 1
ATOM 2272 N N . ASN C 1 102 ? -15.236 32.036 95.727 1.00 90.74 111 ASN C N 1
ATOM 2273 C CA . ASN C 1 102 ? -16.276 32.075 94.691 1.00 96.52 111 ASN C CA 1
ATOM 2274 C C . ASN C 1 102 ? -16.340 30.890 93.728 1.00 96.80 111 ASN C C 1
ATOM 2275 O O . ASN C 1 102 ? -17.428 30.472 93.311 1.00 94.36 111 ASN C O 1
ATOM 2280 N N . THR C 1 103 ? -15.180 30.369 93.347 1.00 97.61 112 THR C N 1
ATOM 2281 C CA . THR C 1 103 ? -15.134 29.257 92.412 1.00 97.25 112 THR C CA 1
ATOM 2282 C C . THR C 1 103 ? -15.454 27.912 93.066 1.00 95.55 112 THR C C 1
ATOM 2283 O O . THR C 1 103 ? -14.740 27.448 93.960 1.00 93.45 112 THR C O 1
ATOM 2287 N N . PRO C 1 104 ? -16.576 27.295 92.661 1.00 94.93 113 PRO C N 1
ATOM 2288 C CA . PRO C 1 104 ? -16.997 26.004 93.205 1.00 94.46 113 PRO C CA 1
ATOM 2289 C C . PRO C 1 104 ? -16.081 24.872 92.739 1.00 94.98 113 PRO C C 1
ATOM 2290 O O . PRO C 1 104 ? -15.606 24.872 91.606 1.00 94.30 113 PRO C O 1
ATOM 2294 N N . SER C 1 105 ? -15.842 23.903 93.620 1.00 95.36 114 SER C N 1
ATOM 2295 C CA . SER C 1 105 ? -14.986 22.768 93.292 1.00 95.05 114 SER C CA 1
ATOM 2296 C C . SER C 1 105 ? -15.598 21.874 92.216 1.00 93.88 114 SER C C 1
ATOM 2297 O O . SER C 1 105 ? -14.901 21.097 91.570 1.00 91.87 114 SER C O 1
ATOM 2300 N N . ALA C 1 106 ? -16.908 21.996 92.033 1.00 94.42 115 ALA C N 1
ATOM 2301 C CA . ALA C 1 106 ? -17.628 21.217 91.035 1.00 96.18 115 ALA C CA 1
ATOM 2302 C C . ALA C 1 106 ? -17.620 21.921 89.669 1.00 96.97 115 ALA C C 1
ATOM 2303 O O . ALA C 1 106 ? -18.679 22.251 89.122 1.00 99.42 115 ALA C O 1
ATOM 2305 N N . ALA C 1 107 ? -16.431 22.133 89.111 1.00 93.17 116 ALA C N 1
ATOM 2306 C CA . ALA C 1 107 ? -16.318 22.808 87.823 1.00 87.11 116 ALA C CA 1
ATOM 2307 C C . ALA C 1 107 ? -15.230 22.215 86.931 1.00 82.33 116 ALA C C 1
ATOM 2308 O O . ALA C 1 107 ? -14.243 21.647 87.413 1.00 80.08 116 ALA C O 1
ATOM 2310 N N . ASN C 1 108 ? -15.429 22.348 85.623 1.00 77.37 117 ASN C N 1
ATOM 2311 C CA . ASN C 1 108 ? -14.489 21.840 84.628 1.00 69.04 117 ASN C CA 1
ATOM 2312 C C . ASN C 1 108 ? -13.484 22.921 84.245 1.00 63.53 117 ASN C C 1
ATOM 2313 O O . ASN C 1 108 ? -13.749 23.728 83.352 1.00 66.05 117 ASN C O 1
ATOM 2318 N N . ILE C 1 109 ? -12.334 22.929 84.912 1.00 51.70 118 ILE C N 1
ATOM 2319 C CA . ILE C 1 109 ? -11.305 23.925 84.631 1.00 51.53 118 ILE C CA 1
ATOM 2320 C C . ILE C 1 109 ? -10.842 23.926 83.175 1.00 51.37 118 ILE C C 1
ATOM 2321 O O . ILE C 1 109 ? -10.629 24.983 82.599 1.00 54.42 118 ILE C O 1
ATOM 2326 N N . SER C 1 110 ? -10.724 22.748 82.573 1.00 51.22 119 SER C N 1
ATOM 2327 C CA . SER C 1 110 ? -10.284 22.625 81.181 1.00 46.64 119 SER C CA 1
ATOM 2328 C C . SER C 1 110 ? -11.261 23.315 80.229 1.00 39.60 119 SER C C 1
ATOM 2329 O O . SER C 1 110 ? -10.845 23.965 79.269 1.00 38.91 119 SER C O 1
ATOM 2332 N N . ALA C 1 111 ? -12.556 23.188 80.519 1.00 35.78 120 ALA C N 1
ATOM 2333 C CA . ALA C 1 111 ? -13.603 23.810 79.713 1.00 35.91 120 ALA C CA 1
ATOM 2334 C C . ALA C 1 111 ? -13.476 25.327 79.795 1.00 38.04 120 ALA C C 1
ATOM 2335 O O . ALA C 1 111 ? -13.455 26.019 78.779 1.00 42.90 120 ALA C O 1
ATOM 2337 N N . TYR C 1 112 ? -13.363 25.845 81.010 1.00 38.40 121 TYR C N 1
ATOM 2338 C CA . TYR C 1 112 ? -13.210 27.278 81.200 1.00 31.97 121 TYR C CA 1
ATOM 2339 C C . TYR C 1 112 ? -11.906 27.747 80.586 1.00 33.29 121 TYR C C 1
ATOM 2340 O O . TYR C 1 112 ? -11.864 28.810 79.984 1.00 43.92 121 TYR C O 1
ATOM 2349 N N . ALA C 1 113 ? -10.859 26.933 80.697 1.00 31.87 122 ALA C N 1
ATOM 2350 C CA . ALA C 1 113 ? -9.550 27.265 80.140 1.00 28.90 122 ALA C CA 1
ATOM 2351 C C . ALA C 1 113 ? -9.698 27.473 78.647 1.00 31.22 122 ALA C C 1
ATOM 2352 O O . ALA C 1 113 ? -9.084 28.361 78.065 1.00 36.88 122 ALA C O 1
ATOM 2354 N N . ASP C 1 114 ? -10.533 26.654 78.028 1.00 31.64 123 ASP C N 1
ATOM 2355 C CA . ASP C 1 114 ? -10.769 26.766 76.604 1.00 33.52 123 ASP C CA 1
ATOM 2356 C C . ASP C 1 114 ? -11.646 27.953 76.270 1.00 38.15 123 ASP C C 1
ATOM 2357 O O . ASP C 1 114 ? -11.477 28.578 75.233 1.00 42.30 123 ASP C O 1
ATOM 2362 N N . ILE C 1 115 ? -12.611 28.236 77.137 1.00 45.14 124 ILE C N 1
ATOM 2363 C CA . ILE C 1 115 ? -13.512 29.369 76.955 1.00 42.65 124 ILE C CA 1
ATOM 2364 C C . ILE C 1 115 ? -12.682 30.651 76.973 1.00 39.39 124 ILE C C 1
ATOM 2365 O O . ILE C 1 115 ? -12.902 31.564 76.178 1.00 39.66 124 ILE C O 1
ATOM 2370 N N . VAL C 1 116 ? -11.707 30.689 77.871 1.00 36.98 125 VAL C N 1
ATOM 2371 C CA . VAL C 1 116 ? -10.815 31.830 78.001 1.00 41.96 125 VAL C CA 1
ATOM 2372 C C . VAL C 1 116 ? -9.883 31.951 76.787 1.00 48.50 125 VAL C C 1
ATOM 2373 O O . VAL C 1 116 ? -9.578 33.057 76.344 1.00 51.00 125 VAL C O 1
ATOM 2377 N N . ARG C 1 117 ? -9.443 30.820 76.247 1.00 49.17 126 ARG C N 1
ATOM 2378 C CA . ARG C 1 117 ? -8.572 30.815 75.079 1.00 51.36 126 ARG C CA 1
ATOM 2379 C C . ARG C 1 117 ? -9.298 31.383 73.835 1.00 56.62 126 ARG C C 1
ATOM 2380 O O . ARG C 1 117 ? -8.665 31.937 72.933 1.00 54.62 126 ARG C O 1
ATOM 2388 N N . GLU C 1 118 ? -10.626 31.242 73.802 1.00 60.55 127 GLU C N 1
ATOM 2389 C CA . GLU C 1 118 ? -11.474 31.724 72.703 1.00 60.17 127 GLU C CA 1
ATOM 2390 C C . GLU C 1 118 ? -12.558 32.641 73.250 1.00 50.08 127 GLU C C 1
ATOM 2391 O O . GLU C 1 118 ? -12.558 33.871 73.250 1.00 50.08 127 GLU C O 1
ATOM 2397 N N . PRO D 1 17 ? 14.751 -6.238 80.244 1.00 100.00 26 PRO D N 1
ATOM 2398 C CA . PRO D 1 17 ? 14.058 -5.924 81.525 1.00 100.00 26 PRO D CA 1
ATOM 2399 C C . PRO D 1 17 ? 14.004 -4.410 81.791 1.00 100.00 26 PRO D C 1
ATOM 2400 O O . PRO D 1 17 ? 14.834 -3.663 81.269 1.00 100.00 26 PRO D O 1
ATOM 2404 N N . PRO D 1 18 ? 12.986 -3.948 82.559 1.00 100.00 27 PRO D N 1
ATOM 2405 C CA . PRO D 1 18 ? 12.758 -2.536 82.917 1.00 100.00 27 PRO D CA 1
ATOM 2406 C C . PRO D 1 18 ? 13.776 -1.941 83.891 1.00 100.00 27 PRO D C 1
ATOM 2407 O O . PRO D 1 18 ? 14.448 -2.671 84.609 1.00 100.00 27 PRO D O 1
ATOM 2411 N N . HIS D 1 19 ? 13.858 -0.609 83.903 1.00 100.00 28 HIS D N 1
ATOM 2412 C CA . HIS D 1 19 ? 14.782 0.124 84.765 1.00 100.00 28 HIS D CA 1
ATOM 2413 C C . HIS D 1 19 ? 14.372 0.062 86.245 1.00 100.00 28 HIS D C 1
ATOM 2414 O O . HIS D 1 19 ? 15.021 -0.613 87.043 1.00 100.00 28 HIS D O 1
ATOM 2421 N N . SER D 1 20 ? 13.330 0.808 86.611 1.00 99.65 29 SER D N 1
ATOM 2422 C CA . SER D 1 20 ? 12.841 0.827 87.997 1.00 100.00 29 SER D CA 1
ATOM 2423 C C . SER D 1 20 ? 13.913 1.240 89.023 1.00 100.00 29 SER D C 1
ATOM 2424 O O . SER D 1 20 ? 15.081 1.479 88.686 1.00 100.00 29 SER D O 1
ATOM 2427 N N . ILE D 1 21 ? 13.506 1.295 90.286 1.00 99.08 30 ILE D N 1
ATOM 2428 C CA . ILE D 1 21 ? 14.408 1.664 91.371 1.00 96.89 30 ILE D CA 1
ATOM 2429 C C . ILE D 1 21 ? 15.109 0.440 91.951 1.00 91.55 30 ILE D C 1
ATOM 2430 O O . ILE D 1 21 ? 16.272 0.512 92.346 1.00 87.24 30 ILE D O 1
ATOM 2435 N N . GLU D 1 22 ? 14.406 -0.689 91.964 1.00 87.02 31 GLU D N 1
ATOM 2436 C CA . GLU D 1 22 ? 14.950 -1.933 92.499 1.00 83.90 31 GLU D CA 1
ATOM 2437 C C . GLU D 1 22 ? 16.272 -2.270 91.850 1.00 79.66 31 GLU D C 1
ATOM 2438 O O . GLU D 1 22 ? 17.156 -2.831 92.496 1.00 79.27 31 GLU D O 1
ATOM 2444 N N . ALA D 1 23 ? 16.401 -1.926 90.573 1.00 76.26 32 ALA D N 1
ATOM 2445 C CA . ALA D 1 23 ? 17.636 -2.176 89.850 1.00 79.47 32 ALA D CA 1
ATOM 2446 C C . ALA D 1 23 ? 18.747 -1.317 90.448 1.00 80.73 32 ALA D C 1
ATOM 2447 O O . ALA D 1 23 ? 19.857 -1.803 90.707 1.00 79.92 32 ALA D O 1
ATOM 2449 N N . GLU D 1 24 ? 18.424 -0.051 90.711 1.00 80.72 33 GLU D N 1
ATOM 2450 C CA . GLU D 1 24 ? 19.390 0.880 91.290 1.00 79.05 33 GLU D CA 1
ATOM 2451 C C . GLU D 1 24 ? 19.763 0.383 92.672 1.00 78.14 33 GLU D C 1
ATOM 2452 O O . GLU D 1 24 ? 20.947 0.308 93.024 1.00 80.24 33 GLU D O 1
ATOM 2458 N N . GLN D 1 25 ? 18.741 -0.010 93.429 1.00 71.62 34 GLN D N 1
ATOM 2459 C CA . GLN D 1 25 ? 18.929 -0.516 94.777 1.00 66.44 34 GLN D CA 1
ATOM 2460 C C . GLN D 1 25 ? 19.886 -1.695 94.765 1.00 65.45 34 GLN D C 1
ATOM 2461 O O . GLN D 1 25 ? 20.819 -1.744 95.556 1.00 68.06 34 GLN D O 1
ATOM 2467 N N . SER D 1 26 ? 19.692 -2.599 93.812 1.00 62.19 35 SER D N 1
ATOM 2468 C CA . SER D 1 26 ? 20.534 -3.770 93.691 1.00 60.86 35 SER D CA 1
ATOM 2469 C C . SER D 1 26 ? 21.972 -3.412 93.347 1.00 60.94 35 SER D C 1
ATOM 2470 O O . SER D 1 26 ? 22.910 -4.061 93.818 1.00 65.33 35 SER D O 1
ATOM 2473 N N . VAL D 1 27 ? 22.158 -2.381 92.534 1.00 58.31 36 VAL D N 1
ATOM 2474 C CA . VAL D 1 27 ? 23.511 -1.978 92.177 1.00 60.14 36 VAL D CA 1
ATOM 2475 C C . VAL D 1 27 ? 24.214 -1.449 93.421 1.00 61.42 36 VAL D C 1
ATOM 2476 O O . VAL D 1 27 ? 25.309 -1.890 93.771 1.00 64.17 36 VAL D O 1
ATOM 2480 N N . LEU D 1 28 ? 23.555 -0.527 94.110 1.00 57.19 37 LEU D N 1
ATOM 2481 C CA . LEU D 1 28 ? 24.135 0.072 95.299 1.00 54.28 37 LEU D CA 1
ATOM 2482 C C . LEU D 1 28 ? 24.341 -0.944 96.423 1.00 58.28 37 LEU D C 1
ATOM 2483 O O . LEU D 1 28 ? 25.465 -1.127 96.905 1.00 57.40 37 LEU D O 1
ATOM 2488 N N . GLY D 1 29 ? 23.263 -1.625 96.809 1.00 59.98 38 GLY D N 1
ATOM 2489 C CA . GLY D 1 29 ? 23.335 -2.620 97.869 1.00 58.17 38 GLY D CA 1
ATOM 2490 C C . GLY D 1 29 ? 24.359 -3.683 97.545 1.00 57.12 38 GLY D C 1
ATOM 2491 O O . GLY D 1 29 ? 25.215 -4.009 98.366 1.00 58.97 38 GLY D O 1
ATOM 2492 N N . GLY D 1 30 ? 24.298 -4.183 96.318 1.00 55.67 39 GLY D N 1
ATOM 2493 C CA . GLY D 1 30 ? 25.231 -5.197 95.874 1.00 59.24 39 GLY D CA 1
ATOM 2494 C C . GLY D 1 30 ? 26.655 -4.710 96.013 1.00 62.52 39 GLY D C 1
ATOM 2495 O O . GLY D 1 30 ? 27.534 -5.464 96.442 1.00 64.24 39 GLY D O 1
ATOM 2496 N N . LEU D 1 31 ? 26.883 -3.445 95.669 1.00 68.13 40 LEU D N 1
ATOM 2497 C CA . LEU D 1 31 ? 28.212 -2.857 95.773 1.00 70.77 40 LEU D CA 1
ATOM 2498 C C . LEU D 1 31 ? 28.632 -2.801 97.239 1.00 71.69 40 LEU D C 1
ATOM 2499 O O . LEU D 1 31 ? 29.803 -3.037 97.565 1.00 71.48 40 LEU D O 1
ATOM 2504 N N . MET D 1 32 ? 27.668 -2.544 98.122 1.00 70.29 41 MET D N 1
ATOM 2505 C CA . MET D 1 32 ? 27.944 -2.499 99.555 1.00 72.51 41 MET D CA 1
ATOM 2506 C C . MET D 1 32 ? 28.441 -3.863 100.041 1.00 70.00 41 MET D C 1
ATOM 2507 O O . MET D 1 32 ? 29.418 -3.940 100.786 1.00 70.34 41 MET D O 1
ATOM 2512 N N . LEU D 1 33 ? 27.793 -4.933 99.586 1.00 65.98 42 LEU D N 1
ATOM 2513 C CA . LEU D 1 33 ? 28.179 -6.288 99.972 1.00 62.10 42 LEU D CA 1
ATOM 2514 C C . LEU D 1 33 ? 29.428 -6.792 99.258 1.00 68.74 42 LEU D C 1
ATOM 2515 O O . LEU D 1 33 ? 30.047 -7.751 99.716 1.00 70.65 42 LEU D O 1
ATOM 2520 N N . ASP D 1 34 ? 29.779 -6.187 98.123 1.00 72.58 43 ASP D N 1
ATOM 2521 C CA . ASP D 1 34 ? 30.957 -6.617 97.375 1.00 72.24 43 ASP D CA 1
ATOM 2522 C C . ASP D 1 34 ? 31.692 -5.445 96.734 1.00 68.95 43 ASP D C 1
ATOM 2523 O O . ASP D 1 34 ? 31.561 -5.184 95.541 1.00 65.25 43 ASP D O 1
ATOM 2528 N N . ASN D 1 35 ? 32.547 -4.810 97.522 1.00 67.82 44 ASN D N 1
ATOM 2529 C CA . ASN D 1 35 ? 33.325 -3.664 97.072 1.00 69.02 44 ASN D CA 1
ATOM 2530 C C . ASN D 1 35 ? 34.201 -3.937 95.857 1.00 74.55 44 ASN D C 1
ATOM 2531 O O . ASN D 1 35 ? 34.688 -3.000 95.221 1.00 79.79 44 ASN D O 1
ATOM 2536 N N . GLU D 1 36 ? 34.430 -5.210 95.551 1.00 77.79 45 GLU D N 1
ATOM 2537 C CA . GLU D 1 36 ? 35.269 -5.572 94.412 1.00 84.60 45 GLU D CA 1
ATOM 2538 C C . GLU D 1 36 ? 34.616 -5.363 93.049 1.00 84.15 45 GLU D C 1
ATOM 2539 O O . GLU D 1 36 ? 35.277 -4.955 92.092 1.00 82.48 45 GLU D O 1
ATOM 2545 N N . ARG D 1 37 ? 33.311 -5.592 92.975 1.00 84.04 46 ARG D N 1
ATOM 2546 C CA . ARG D 1 37 ? 32.590 -5.438 91.719 1.00 88.92 46 ARG D CA 1
ATOM 2547 C C . ARG D 1 37 ? 32.500 -3.970 91.269 1.00 89.73 46 ARG D C 1
ATOM 2548 O O . ARG D 1 37 ? 31.846 -3.665 90.265 1.00 95.68 46 ARG D O 1
ATOM 2556 N N . TRP D 1 38 ? 33.199 -3.076 91.972 1.00 85.70 47 TRP D N 1
ATOM 2557 C CA . TRP D 1 38 ? 33.185 -1.650 91.655 1.00 81.64 47 TRP D CA 1
ATOM 2558 C C . TRP D 1 38 ? 33.588 -1.306 90.234 1.00 81.74 47 TRP D C 1
ATOM 2559 O O . TRP D 1 38 ? 32.815 -0.688 89.506 1.00 81.12 47 TRP D O 1
ATOM 2570 N N . ASP D 1 39 ? 34.810 -1.664 89.856 1.00 79.40 48 ASP D N 1
ATOM 2571 C CA . ASP D 1 39 ? 35.293 -1.354 88.517 1.00 83.97 48 ASP D CA 1
ATOM 2572 C C . ASP D 1 39 ? 34.292 -1.711 87.415 1.00 88.90 48 ASP D C 1
ATOM 2573 O O . ASP D 1 39 ? 34.047 -0.907 86.510 1.00 92.05 48 ASP D O 1
ATOM 2578 N N . ASP D 1 40 ? 33.676 -2.888 87.525 1.00 90.24 49 ASP D N 1
ATOM 2579 C CA . ASP D 1 40 ? 32.688 -3.344 86.545 1.00 86.06 49 ASP D CA 1
ATOM 2580 C C . ASP D 1 40 ? 31.484 -2.410 86.489 1.00 81.81 49 ASP D C 1
ATOM 2581 O O . ASP D 1 40 ? 31.035 -2.019 85.411 1.00 83.68 49 ASP D O 1
ATOM 2586 N N . VAL D 1 41 ? 30.972 -2.054 87.659 1.00 75.51 50 VAL D N 1
ATOM 2587 C CA . VAL D 1 41 ? 29.822 -1.165 87.756 1.00 72.11 50 VAL D CA 1
ATOM 2588 C C . VAL D 1 41 ? 30.167 0.239 87.273 1.00 70.77 50 VAL D C 1
ATOM 2589 O O . VAL D 1 41 ? 29.385 0.873 86.576 1.00 65.85 50 VAL D O 1
ATOM 2593 N N . ALA D 1 42 ? 31.343 0.717 87.648 1.00 73.35 51 ALA D N 1
ATOM 2594 C CA . ALA D 1 42 ? 31.791 2.042 87.259 1.00 77.01 51 ALA D CA 1
ATOM 2595 C C . ALA D 1 42 ? 31.913 2.154 85.741 1.00 77.81 51 ALA D C 1
ATOM 2596 O O . ALA D 1 42 ? 31.564 3.185 85.157 1.00 78.63 51 ALA D O 1
ATOM 2598 N N . GLU D 1 43 ? 32.397 1.084 85.112 1.00 73.53 52 GLU D N 1
ATOM 2599 C CA . GLU D 1 43 ? 32.578 1.056 83.667 1.00 69.30 52 GLU D CA 1
ATOM 2600 C C . GLU D 1 43 ? 31.281 0.957 82.912 1.00 63.56 52 GLU D C 1
ATOM 2601 O O . GLU D 1 43 ? 31.282 1.063 81.694 1.00 65.73 52 GLU D O 1
ATOM 2607 N N . ARG D 1 44 ? 30.185 0.758 83.628 1.00 60.55 53 ARG D N 1
ATOM 2608 C CA . ARG D 1 44 ? 28.880 0.613 82.998 1.00 68.31 53 ARG D CA 1
ATOM 2609 C C . ARG D 1 44 ? 27.880 1.720 83.304 1.00 72.30 53 ARG D C 1
ATOM 2610 O O . ARG D 1 44 ? 27.015 2.015 82.487 1.00 73.86 53 ARG D O 1
ATOM 2618 N N . VAL D 1 45 ? 27.991 2.320 84.484 1.00 81.18 54 VAL D N 1
ATOM 2619 C CA . VAL D 1 45 ? 27.054 3.363 84.894 1.00 81.30 54 VAL D CA 1
ATOM 2620 C C . VAL D 1 45 ? 27.760 4.568 85.541 1.00 84.13 54 VAL D C 1
ATOM 2621 O O . VAL D 1 45 ? 28.939 4.506 85.914 1.00 81.88 54 VAL D O 1
ATOM 2625 N N . VAL D 1 46 ? 27.030 5.671 85.638 1.00 85.85 55 VAL D N 1
ATOM 2626 C CA . VAL D 1 46 ? 27.542 6.900 86.228 1.00 85.56 55 VAL D CA 1
ATOM 2627 C C . VAL D 1 46 ? 26.467 7.442 87.173 1.00 85.48 55 VAL D C 1
ATOM 2628 O O . VAL D 1 46 ? 25.279 7.116 87.032 1.00 80.99 55 VAL D O 1
ATOM 2632 N N . ALA D 1 47 ? 26.895 8.264 88.129 1.00 83.17 56 ALA D N 1
ATOM 2633 C CA . ALA D 1 47 ? 26.006 8.859 89.124 1.00 80.54 56 ALA D CA 1
ATOM 2634 C C . ALA D 1 47 ? 24.693 9.383 88.551 1.00 79.76 56 ALA D C 1
ATOM 2635 O O . ALA D 1 47 ? 23.610 8.987 88.981 1.00 71.13 56 ALA D O 1
ATOM 2637 N N . ASP D 1 48 ? 24.807 10.230 87.532 1.00 86.95 57 ASP D N 1
ATOM 2638 C CA . ASP D 1 48 ? 23.645 10.842 86.897 1.00 88.36 57 ASP D CA 1
ATOM 2639 C C . ASP D 1 48 ? 22.720 9.912 86.123 1.00 85.52 57 ASP D C 1
ATOM 2640 O O . ASP D 1 48 ? 21.692 10.361 85.617 1.00 88.74 57 ASP D O 1
ATOM 2645 N N . ASP D 1 49 ? 23.076 8.633 86.033 1.00 80.59 58 ASP D N 1
ATOM 2646 C CA . ASP D 1 49 ? 22.238 7.664 85.332 1.00 77.01 58 ASP D CA 1
ATOM 2647 C C . ASP D 1 49 ? 21.102 7.206 86.238 1.00 73.36 58 ASP D C 1
ATOM 2648 O O . ASP D 1 49 ? 20.116 6.617 85.790 1.00 68.99 58 ASP D O 1
ATOM 2653 N N . PHE D 1 50 ? 21.252 7.487 87.525 1.00 77.90 59 PHE D N 1
ATOM 2654 C CA . PHE D 1 50 ? 20.255 7.091 88.506 1.00 80.62 59 PHE D CA 1
ATOM 2655 C C . PHE D 1 50 ? 19.071 8.047 88.549 1.00 82.27 59 PHE D C 1
ATOM 2656 O O . PHE D 1 50 ? 19.209 9.246 88.311 1.00 81.65 59 PHE D O 1
ATOM 2664 N N . TYR D 1 51 ? 17.904 7.482 88.824 1.00 85.39 60 TYR D N 1
ATOM 2665 C CA . TYR D 1 51 ? 16.663 8.229 88.922 1.00 89.03 60 TYR D CA 1
ATOM 2666 C C . TYR D 1 51 ? 16.631 9.181 90.111 1.00 91.48 60 TYR D C 1
ATOM 2667 O O . TYR D 1 51 ? 16.656 10.395 89.940 1.00 96.39 60 TYR D O 1
ATOM 2676 N N . THR D 1 52 ? 16.562 8.608 91.314 1.00 88.64 61 THR D N 1
ATOM 2677 C CA . THR D 1 52 ? 16.467 9.379 92.546 1.00 79.75 61 THR D CA 1
ATOM 2678 C C . THR D 1 52 ? 17.733 10.105 92.936 1.00 77.49 61 THR D C 1
ATOM 2679 O O . THR D 1 52 ? 18.860 9.674 92.637 1.00 67.05 61 THR D O 1
ATOM 2683 N N . ARG D 1 53 ? 17.517 11.193 93.662 1.00 80.18 62 ARG D N 1
ATOM 2684 C CA . ARG D 1 53 ? 18.592 12.019 94.176 1.00 88.52 62 ARG D CA 1
ATOM 2685 C C . ARG D 1 53 ? 19.440 11.214 95.173 1.00 85.93 62 ARG D C 1
ATOM 2686 O O . ARG D 1 53 ? 20.678 11.198 95.071 1.00 83.58 62 ARG D O 1
ATOM 2694 N N . PRO D 1 54 ? 18.785 10.534 96.149 1.00 80.56 63 PRO D N 1
ATOM 2695 C CA . PRO D 1 54 ? 19.530 9.744 97.134 1.00 76.67 63 PRO D CA 1
ATOM 2696 C C . PRO D 1 54 ? 20.567 8.838 96.476 1.00 77.19 63 PRO D C 1
ATOM 2697 O O . PRO D 1 54 ? 21.757 8.863 96.821 1.00 75.56 63 PRO D O 1
ATOM 2701 N N . HIS D 1 55 ? 20.115 8.103 95.466 1.00 78.02 64 HIS D N 1
ATOM 2702 C CA . HIS D 1 55 ? 20.970 7.165 94.753 1.00 74.68 64 HIS D CA 1
ATOM 2703 C C . HIS D 1 55 ? 22.157 7.813 94.047 1.00 73.46 64 HIS D C 1
ATOM 2704 O O . HIS D 1 55 ? 23.270 7.273 94.080 1.00 65.78 64 HIS D O 1
ATOM 2711 N N . ARG D 1 56 ? 21.945 8.986 93.451 1.00 74.08 65 ARG D N 1
ATOM 2712 C CA . ARG D 1 56 ? 23.043 9.668 92.769 1.00 72.00 65 ARG D CA 1
ATOM 2713 C C . ARG D 1 56 ? 24.087 10.063 93.806 1.00 65.95 65 ARG D C 1
ATOM 2714 O O . ARG D 1 56 ? 25.290 9.879 93.614 1.00 55.98 65 ARG D O 1
ATOM 2722 N N . HIS D 1 57 ? 23.598 10.563 94.933 1.00 66.24 66 HIS D N 1
ATOM 2723 C CA . HIS D 1 57 ? 24.456 10.995 96.026 1.00 69.25 66 HIS D CA 1
ATOM 2724 C C . HIS D 1 57 ? 25.269 9.823 96.581 1.00 67.26 66 HIS D C 1
ATOM 2725 O O . HIS D 1 57 ? 26.484 9.935 96.778 1.00 61.13 66 HIS D O 1
ATOM 2732 N N . ILE D 1 58 ? 24.589 8.713 96.862 1.00 63.35 67 ILE D N 1
ATOM 2733 C CA . ILE D 1 58 ? 25.261 7.537 97.388 1.00 57.86 67 ILE D CA 1
ATOM 2734 C C . ILE D 1 58 ? 26.344 7.097 96.414 1.00 59.29 67 ILE D C 1
ATOM 2735 O O . ILE D 1 58 ? 27.488 6.873 96.823 1.00 51.88 67 ILE D O 1
ATOM 2740 N N . PHE D 1 59 ? 25.986 7.021 95.129 1.00 60.43 68 PHE D N 1
ATOM 2741 C CA . PHE D 1 59 ? 26.927 6.596 94.091 1.00 63.28 68 PHE D CA 1
ATOM 2742 C C . PHE D 1 59 ? 28.148 7.501 93.991 1.00 65.28 68 PHE D C 1
ATOM 2743 O O . PHE D 1 59 ? 29.281 7.022 93.888 1.00 63.43 68 PHE D O 1
ATOM 2751 N N . THR D 1 60 ? 27.921 8.807 94.002 1.00 68.84 69 THR D N 1
ATOM 2752 C CA . THR D 1 60 ? 29.024 9.755 93.943 1.00 71.79 69 THR D CA 1
ATOM 2753 C C . THR D 1 60 ? 29.931 9.492 95.158 1.00 73.56 69 THR D C 1
ATOM 2754 O O . THR D 1 60 ? 31.166 9.463 95.047 1.00 70.58 69 THR D O 1
ATOM 2758 N N . GLU D 1 61 ? 29.295 9.279 96.309 1.00 72.18 70 GLU D N 1
ATOM 2759 C CA . GLU D 1 61 ? 29.998 9.030 97.556 1.00 72.78 70 GLU D CA 1
ATOM 2760 C C . GLU D 1 61 ? 30.874 7.790 97.465 1.00 71.80 70 GLU D C 1
ATOM 2761 O O . GLU D 1 61 ? 32.061 7.830 97.817 1.00 71.86 70 GLU D O 1
ATOM 2767 N N . MET D 1 62 ? 30.295 6.697 96.977 1.00 67.87 71 MET D N 1
ATOM 2768 C CA . MET D 1 62 ? 31.033 5.449 96.840 1.00 66.64 71 MET D CA 1
ATOM 2769 C C . MET D 1 62 ? 32.186 5.648 95.871 1.00 66.56 71 MET D C 1
ATOM 2770 O O . MET D 1 62 ? 33.252 5.055 96.034 1.00 63.36 71 MET D O 1
ATOM 2775 N N . ALA D 1 63 ? 31.976 6.505 94.875 1.00 69.14 72 ALA D N 1
ATOM 2776 C CA . ALA D 1 63 ? 33.009 6.802 93.885 1.00 70.82 72 ALA D CA 1
ATOM 2777 C C . ALA D 1 63 ? 34.189 7.451 94.582 1.00 70.14 72 ALA D C 1
ATOM 2778 O O . ALA D 1 63 ? 35.327 7.010 94.438 1.00 63.85 72 ALA D O 1
ATOM 2780 N N . ARG D 1 64 ? 33.888 8.495 95.349 1.00 73.50 73 ARG D N 1
ATOM 2781 C CA . ARG D 1 64 ? 34.880 9.235 96.113 1.00 76.23 73 ARG D CA 1
ATOM 2782 C C . ARG D 1 64 ? 35.643 8.284 97.030 1.00 77.67 73 ARG D C 1
ATOM 2783 O O . ARG D 1 64 ? 36.869 8.182 96.946 1.00 79.54 73 ARG D O 1
ATOM 2791 N N . LEU D 1 65 ? 34.903 7.558 97.867 1.00 77.63 74 LEU D N 1
ATOM 2792 C CA . LEU D 1 65 ? 35.491 6.595 98.799 1.00 78.14 74 LEU D CA 1
ATOM 2793 C C . LEU D 1 65 ? 36.410 5.599 98.109 1.00 80.55 74 LEU D C 1
ATOM 2794 O O . LEU D 1 65 ? 37.595 5.507 98.442 1.00 76.52 74 LEU D O 1
ATOM 2799 N N . GLN D 1 66 ? 35.871 4.884 97.126 1.00 87.01 75 GLN D N 1
ATOM 2800 C CA . GLN D 1 66 ? 36.644 3.884 96.399 1.00 94.73 75 GLN D CA 1
ATOM 2801 C C . GLN D 1 66 ? 37.856 4.488 95.695 1.00 96.89 75 GLN D C 1
ATOM 2802 O O . GLN D 1 66 ? 38.930 3.879 95.671 1.00 97.89 75 GLN D O 1
ATOM 2808 N N . GLU D 1 67 ? 37.707 5.696 95.162 1.00 97.53 76 GLU D N 1
ATOM 2809 C CA . GLU D 1 67 ? 38.820 6.333 94.465 1.00 98.00 76 GLU D CA 1
ATOM 2810 C C . GLU D 1 67 ? 39.897 6.878 95.411 1.00 95.81 76 GLU D C 1
ATOM 2811 O O . GLU D 1 67 ? 40.964 7.324 94.978 1.00 92.97 76 GLU D O 1
ATOM 2817 N N . SER D 1 68 ? 39.625 6.799 96.708 1.00 95.20 77 SER D N 1
ATOM 2818 C CA . SER D 1 68 ? 40.578 7.258 97.707 1.00 96.50 77 SER D CA 1
ATOM 2819 C C . SER D 1 68 ? 41.125 6.093 98.543 1.00 97.92 77 SER D C 1
ATOM 2820 O O . SER D 1 68 ? 41.798 6.303 99.559 1.00 96.09 77 SER D O 1
ATOM 2823 N N . GLY D 1 69 ? 40.824 4.869 98.108 1.00 99.79 78 GLY D N 1
ATOM 2824 C CA . GLY D 1 69 ? 41.294 3.676 98.800 1.00 100.00 78 GLY D CA 1
ATOM 2825 C C . GLY D 1 69 ? 40.434 3.151 99.942 1.00 99.17 78 GLY D C 1
ATOM 2826 O O . GLY D 1 69 ? 40.782 2.147 100.568 1.00 99.55 78 GLY D O 1
ATOM 2827 N N . SER D 1 70 ? 39.310 3.806 100.209 1.00 97.34 79 SER D N 1
ATOM 2828 C CA . SER D 1 70 ? 38.422 3.387 101.288 1.00 94.81 79 SER D CA 1
ATOM 2829 C C . SER D 1 70 ? 37.338 2.420 100.837 1.00 90.15 79 SER D C 1
ATOM 2830 O O . SER D 1 70 ? 36.862 2.486 99.704 1.00 90.18 79 SER D O 1
ATOM 2833 N N . PRO D 1 71 ? 36.949 1.494 101.722 1.00 83.82 80 PRO D N 1
ATOM 2834 C CA . PRO D 1 71 ? 35.913 0.519 101.397 1.00 78.67 80 PRO D CA 1
ATOM 2835 C C . PRO D 1 71 ? 34.586 1.246 101.256 1.00 73.25 80 PRO D C 1
ATOM 2836 O O . PRO D 1 71 ? 34.414 2.351 101.779 1.00 69.04 80 PRO D O 1
ATOM 2840 N N . ILE D 1 72 ? 33.655 0.627 100.541 1.00 71.39 81 ILE D N 1
ATOM 2841 C CA . ILE D 1 72 ? 32.333 1.210 100.337 1.00 72.17 81 ILE D CA 1
ATOM 2842 C C . ILE D 1 72 ? 31.206 0.358 100.954 1.00 71.76 81 ILE D C 1
ATOM 2843 O O . ILE D 1 72 ? 30.042 0.406 100.515 1.00 60.92 81 ILE D O 1
ATOM 2848 N N . ASP D 1 73 ? 31.567 -0.422 101.976 1.00 71.25 82 ASP D N 1
ATOM 2849 C CA . ASP D 1 73 ? 30.612 -1.272 102.693 1.00 64.45 82 ASP D CA 1
ATOM 2850 C C . ASP D 1 73 ? 29.701 -0.375 103.513 1.00 57.15 82 ASP D C 1
ATOM 2851 O O . ASP D 1 73 ? 30.073 0.749 103.826 1.00 61.32 82 ASP D O 1
ATOM 2856 N N . LEU D 1 74 ? 28.558 -0.899 103.935 1.00 49.66 83 LEU D N 1
ATOM 2857 C CA . LEU D 1 74 ? 27.593 -0.114 104.706 1.00 51.31 83 LEU D CA 1
ATOM 2858 C C . LEU D 1 74 ? 28.176 0.730 105.854 1.00 61.47 83 LEU D C 1
ATOM 2859 O O . LEU D 1 74 ? 27.896 1.926 105.935 1.00 67.59 83 LEU D O 1
ATOM 2864 N N . ILE D 1 75 ? 28.999 0.128 106.717 1.00 65.84 84 ILE D N 1
ATOM 2865 C CA . ILE D 1 75 ? 29.577 0.856 107.850 1.00 59.95 84 ILE D CA 1
ATOM 2866 C C . ILE D 1 75 ? 30.488 2.018 107.441 1.00 61.07 84 ILE D C 1
ATOM 2867 O O . ILE D 1 75 ? 30.274 3.142 107.884 1.00 60.13 84 ILE D O 1
ATOM 2872 N N . THR D 1 76 ? 31.446 1.770 106.548 1.00 63.27 85 THR D N 1
ATOM 2873 C CA . THR D 1 76 ? 32.348 2.832 106.083 1.00 67.11 85 THR D CA 1
ATOM 2874 C C . THR D 1 76 ? 31.547 3.956 105.417 1.00 68.27 85 THR D C 1
ATOM 2875 O O . THR D 1 76 ? 31.763 5.134 105.693 1.00 72.06 85 THR D O 1
ATOM 2879 N N . LEU D 1 77 ? 30.624 3.570 104.541 1.00 68.17 86 LEU D N 1
ATOM 2880 C CA . LEU D 1 77 ? 29.780 4.507 103.805 1.00 67.82 86 LEU D CA 1
ATOM 2881 C C . LEU D 1 77 ? 28.920 5.374 104.716 1.00 67.89 86 LEU D C 1
ATOM 2882 O O . LEU D 1 77 ? 29.009 6.598 104.672 1.00 72.20 86 LEU D O 1
ATOM 2887 N N . ALA D 1 78 ? 28.077 4.741 105.526 1.00 68.64 87 ALA D N 1
ATOM 2888 C CA . ALA D 1 78 ? 27.206 5.469 106.450 1.00 72.44 87 ALA D CA 1
ATOM 2889 C C . ALA D 1 78 ? 28.022 6.377 107.379 1.00 74.14 87 ALA D C 1
ATOM 2890 O O . ALA D 1 78 ? 27.567 7.455 107.763 1.00 74.32 87 ALA D O 1
ATOM 2892 N N . GLU D 1 79 ? 29.229 5.939 107.722 1.00 75.39 88 GLU D N 1
ATOM 2893 C CA . GLU D 1 79 ? 30.126 6.693 108.590 1.00 77.88 88 GLU D CA 1
ATOM 2894 C C . GLU D 1 79 ? 30.595 7.996 107.921 1.00 80.21 88 GLU D C 1
ATOM 2895 O O . GLU D 1 79 ? 30.550 9.060 108.545 1.00 79.91 88 GLU D O 1
ATOM 2901 N N . SER D 1 80 ? 31.008 7.919 106.654 1.00 82.29 89 SER D N 1
ATOM 2902 C CA . SER D 1 80 ? 31.472 9.094 105.908 1.00 80.46 89 SER D CA 1
ATOM 2903 C C . SER D 1 80 ? 30.334 10.058 105.569 1.00 77.74 89 SER D C 1
ATOM 2904 O O . SER D 1 80 ? 30.542 11.269 105.556 1.00 82.16 89 SER D O 1
ATOM 2907 N N . LEU D 1 81 ? 29.147 9.533 105.262 1.00 75.89 90 LEU D N 1
ATOM 2908 C CA . LEU D 1 81 ? 27.992 10.380 104.942 1.00 78.60 90 LEU D CA 1
ATOM 2909 C C . LEU D 1 81 ? 27.499 11.153 106.161 1.00 80.93 90 LEU D C 1
ATOM 2910 O O . LEU D 1 81 ? 26.982 12.271 106.022 1.00 81.68 90 LEU D O 1
ATOM 2915 N N . GLU D 1 82 ? 27.649 10.556 107.347 1.00 83.25 91 GLU D N 1
ATOM 2916 C CA . GLU D 1 82 ? 27.257 11.194 108.605 1.00 77.60 91 GLU D CA 1
ATOM 2917 C C . GLU D 1 82 ? 28.263 12.290 108.973 1.00 75.99 91 GLU D C 1
ATOM 2918 O O . GLU D 1 82 ? 27.862 13.401 109.322 1.00 72.92 91 GLU D O 1
ATOM 2924 N N . ARG D 1 83 ? 29.561 11.983 108.880 1.00 74.28 92 ARG D N 1
ATOM 2925 C CA . ARG D 1 83 ? 30.609 12.964 109.180 1.00 74.45 92 ARG D CA 1
ATOM 2926 C C . ARG D 1 83 ? 30.550 14.167 108.235 1.00 78.00 92 ARG D C 1
ATOM 2927 O O . ARG D 1 83 ? 31.275 15.146 108.427 1.00 77.79 92 ARG D O 1
ATOM 2935 N N . GLN D 1 84 ? 29.710 14.069 107.201 1.00 84.70 93 GLN D N 1
ATOM 2936 C CA . GLN D 1 84 ? 29.524 15.135 106.212 1.00 82.75 93 GLN D CA 1
ATOM 2937 C C . GLN D 1 84 ? 28.107 15.720 106.224 1.00 83.00 93 GLN D C 1
ATOM 2938 O O . GLN D 1 84 ? 27.729 16.463 105.315 1.00 85.81 93 GLN D O 1
ATOM 2944 N N . GLY D 1 85 ? 27.316 15.353 107.233 1.00 82.72 94 GLY D N 1
ATOM 2945 C CA . GLY D 1 85 ? 25.953 15.857 107.375 1.00 81.79 94 GLY D CA 1
ATOM 2946 C C . GLY D 1 85 ? 24.956 15.426 106.309 1.00 81.42 94 GLY D C 1
ATOM 2947 O O . GLY D 1 85 ? 23.742 15.657 106.420 1.00 77.72 94 GLY D O 1
ATOM 2948 N N . GLN D 1 86 ? 25.462 14.697 105.329 1.00 80.11 95 GLN D N 1
ATOM 2949 C CA . GLN D 1 86 ? 24.660 14.234 104.220 1.00 78.06 95 GLN D CA 1
ATOM 2950 C C . GLN D 1 86 ? 23.894 12.939 104.487 1.00 74.68 95 GLN D C 1
ATOM 2951 O O . GLN D 1 86 ? 23.144 12.483 103.630 1.00 76.91 95 GLN D O 1
ATOM 2957 N N . LEU D 1 87 ? 24.063 12.349 105.666 1.00 68.14 96 LEU D N 1
ATOM 2958 C CA . LEU D 1 87 ? 23.368 11.109 105.967 1.00 69.90 96 LEU D CA 1
ATOM 2959 C C . LEU D 1 87 ? 21.865 11.264 105.859 1.00 69.84 96 LEU D C 1
ATOM 2960 O O . LEU D 1 87 ? 21.188 10.361 105.392 1.00 69.79 96 LEU D O 1
ATOM 2965 N N . ASP D 1 88 ? 21.339 12.400 106.294 1.00 75.93 97 ASP D N 1
ATOM 2966 C CA . ASP D 1 88 ? 19.899 12.638 106.220 1.00 87.61 97 ASP D CA 1
ATOM 2967 C C . ASP D 1 88 ? 19.441 12.777 104.771 1.00 90.28 97 ASP D C 1
ATOM 2968 O O . ASP D 1 88 ? 18.399 12.241 104.388 1.00 87.36 97 ASP D O 1
ATOM 2973 N N . SER D 1 89 ? 20.238 13.492 103.975 1.00 92.29 98 SER D N 1
ATOM 2974 C CA . SER D 1 89 ? 19.929 13.744 102.567 1.00 92.65 98 SER D CA 1
ATOM 2975 C C . SER D 1 89 ? 19.836 12.489 101.700 1.00 91.96 98 SER D C 1
ATOM 2976 O O . SER D 1 89 ? 19.187 12.493 100.650 1.00 94.44 98 SER D O 1
ATOM 2979 N N . VAL D 1 90 ? 20.486 11.421 102.149 1.00 88.53 99 VAL D N 1
ATOM 2980 C CA . VAL D 1 90 ? 20.505 10.146 101.440 1.00 79.69 99 VAL D CA 1
ATOM 2981 C C . VAL D 1 90 ? 19.355 9.201 101.874 1.00 80.51 99 VAL D C 1
ATOM 2982 O O . VAL D 1 90 ? 19.001 8.262 101.158 1.00 81.46 99 VAL D O 1
ATOM 2986 N N . GLY D 1 91 ? 18.723 9.511 103.004 1.00 86.17 100 GLY D N 1
ATOM 2987 C CA . GLY D 1 91 ? 17.638 8.686 103.524 1.00 86.70 100 GLY D CA 1
ATOM 2988 C C . GLY D 1 91 ? 17.942 8.155 104.926 1.00 87.44 100 GLY D C 1
ATOM 2989 O O . GLY D 1 91 ? 17.199 7.322 105.471 1.00 85.37 100 GLY D O 1
ATOM 2990 N N . GLY D 1 92 ? 19.034 8.646 105.514 1.00 85.84 101 GLY D N 1
ATOM 2991 C CA . GLY D 1 92 ? 19.443 8.218 106.838 1.00 82.31 101 GLY D CA 1
ATOM 2992 C C . GLY D 1 92 ? 20.039 6.819 106.831 1.00 79.98 101 GLY D C 1
ATOM 2993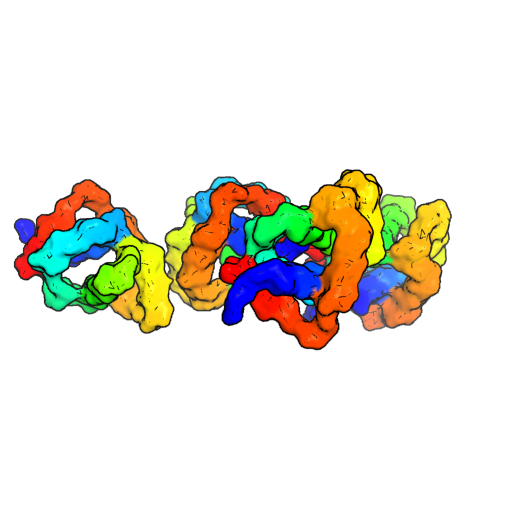 O O . GLY D 1 92 ? 20.032 6.124 105.815 1.00 79.32 101 GLY D O 1
ATOM 2994 N N . PHE D 1 93 ? 20.592 6.409 107.964 1.00 75.38 102 PHE D N 1
ATOM 2995 C CA . PHE D 1 93 ? 21.167 5.079 108.073 1.00 69.98 102 PHE D CA 1
ATOM 2996 C C . PHE D 1 93 ? 20.130 3.993 107.774 1.00 65.96 102 PHE D C 1
ATOM 2997 O O . PHE D 1 93 ? 20.458 2.988 107.152 1.00 61.45 102 PHE D O 1
ATOM 3005 N N . ALA D 1 94 ? 18.883 4.215 108.189 1.00 63.41 103 ALA D N 1
ATOM 3006 C CA . ALA D 1 94 ? 17.811 3.241 107.977 1.00 65.50 103 ALA D CA 1
ATOM 3007 C C . ALA D 1 94 ? 17.736 2.783 106.526 1.00 72.56 103 ALA D C 1
ATOM 3008 O O . ALA D 1 94 ? 17.621 1.581 106.261 1.00 71.46 103 ALA D O 1
ATOM 3010 N N . TYR D 1 95 ? 17.836 3.734 105.594 1.00 79.34 104 TYR D N 1
ATOM 3011 C CA . TYR D 1 95 ? 17.781 3.430 104.160 1.00 78.81 104 TYR D CA 1
ATOM 3012 C C . TYR D 1 95 ? 19.026 2.688 103.683 1.00 74.74 104 TYR D C 1
ATOM 3013 O O . TYR D 1 95 ? 18.924 1.775 102.868 1.00 79.52 104 TYR D O 1
ATOM 3022 N N . LEU D 1 96 ? 20.198 3.099 104.156 1.00 68.30 105 LEU D N 1
ATOM 3023 C CA . LEU D 1 96 ? 21.430 2.429 103.773 1.00 67.20 105 LEU D CA 1
ATOM 3024 C C . LEU D 1 96 ? 21.368 0.988 104.284 1.00 70.41 105 LEU D C 1
ATOM 3025 O O . LEU D 1 96 ? 21.754 0.049 103.580 1.00 70.83 105 LEU D O 1
ATOM 3030 N N . ALA D 1 97 ? 20.818 0.813 105.482 1.00 70.07 106 ALA D N 1
ATOM 3031 C CA . ALA D 1 97 ? 20.674 -0.509 106.079 1.00 70.80 106 ALA D CA 1
ATOM 3032 C C . ALA D 1 97 ? 19.755 -1.340 105.202 1.00 72.97 106 ALA D C 1
ATOM 3033 O O . ALA D 1 97 ? 20.055 -2.499 104.909 1.00 72.06 106 ALA D O 1
ATOM 3035 N N . GLU D 1 98 ? 18.645 -0.732 104.778 1.00 75.69 107 GLU D N 1
ATOM 3036 C CA . GLU D 1 98 ? 17.648 -1.376 103.910 1.00 78.15 107 GLU D CA 1
ATOM 3037 C C . GLU D 1 98 ? 18.253 -1.839 102.580 1.00 74.83 107 GLU D C 1
ATOM 3038 O O . GLU D 1 98 ? 17.942 -2.928 102.100 1.00 69.79 107 GLU D O 1
ATOM 3044 N N . LEU D 1 99 ? 19.086 -0.998 101.973 1.00 75.66 108 LEU D N 1
ATOM 3045 C CA . LEU D 1 99 ? 19.740 -1.340 100.712 1.00 77.58 108 LEU D CA 1
ATOM 3046 C C . LEU D 1 99 ? 20.640 -2.543 100.928 1.00 80.05 108 LEU D C 1
ATOM 3047 O O . LEU D 1 99 ? 20.674 -3.453 100.104 1.00 82.46 108 LEU D O 1
ATOM 3052 N N . SER D 1 100 ? 21.355 -2.531 102.050 1.00 84.37 109 SER D N 1
ATOM 3053 C CA . SER D 1 100 ? 22.276 -3.598 102.440 1.00 87.22 109 SER D CA 1
ATOM 3054 C C . SER D 1 100 ? 21.575 -4.951 102.630 1.00 88.97 109 SER D C 1
ATOM 3055 O O . SER D 1 100 ? 22.120 -5.998 102.264 1.00 85.83 109 SER D O 1
ATOM 3058 N N . LYS D 1 101 ? 20.373 -4.920 103.207 1.00 89.73 110 LYS D N 1
ATOM 3059 C CA . LYS D 1 101 ? 19.595 -6.134 103.473 1.00 88.85 110 LYS D CA 1
ATOM 3060 C C . LYS D 1 101 ? 18.717 -6.650 102.322 1.00 87.71 110 LYS D C 1
ATOM 3061 O O . LYS D 1 101 ? 18.664 -7.850 102.074 1.00 86.75 110 LYS D O 1
ATOM 3067 N N . ASN D 1 102 ? 18.027 -5.752 101.628 1.00 87.07 111 ASN D N 1
ATOM 3068 C CA . ASN D 1 102 ? 17.149 -6.136 100.525 1.00 89.97 111 ASN D CA 1
ATOM 3069 C C . ASN D 1 102 ? 17.809 -6.789 99.315 1.00 91.27 111 ASN D C 1
ATOM 3070 O O . ASN D 1 102 ? 17.225 -7.680 98.691 1.00 90.68 111 ASN D O 1
ATOM 3075 N N . THR D 1 103 ? 18.996 -6.317 98.948 1.00 92.86 112 THR D N 1
ATOM 3076 C CA . THR D 1 103 ? 19.692 -6.859 97.788 1.00 97.36 112 THR D CA 1
ATOM 3077 C C . THR D 1 103 ? 20.367 -8.203 98.069 1.00 100.00 112 THR D C 1
ATOM 3078 O O . THR D 1 103 ? 21.279 -8.302 98.900 1.00 100.00 112 THR D O 1
ATOM 3082 N N . PRO D 1 104 ? 19.893 -9.273 97.403 1.00 100.00 113 PRO D N 1
ATOM 3083 C CA . PRO D 1 104 ? 20.455 -10.616 97.587 1.00 100.00 113 PRO D CA 1
ATOM 3084 C C . PRO D 1 104 ? 21.865 -10.734 96.997 1.00 100.00 113 PRO D C 1
ATOM 3085 O O . PRO D 1 104 ? 22.156 -10.140 95.959 1.00 100.00 113 PRO D O 1
ATOM 3089 N N . SER D 1 105 ? 22.735 -11.496 97.659 1.00 99.16 114 SER D N 1
ATOM 3090 C CA . SER D 1 105 ? 24.104 -11.686 97.183 1.00 98.06 114 SER D CA 1
ATOM 3091 C C . SER D 1 105 ? 24.147 -12.463 95.859 1.00 100.00 114 SER D C 1
ATOM 3092 O O . SER D 1 105 ? 25.139 -12.404 95.129 1.00 100.00 114 SER D O 1
ATOM 3095 N N . ALA D 1 106 ? 23.060 -13.175 95.554 1.00 100.00 115 ALA D N 1
ATOM 3096 C CA . ALA D 1 106 ? 22.944 -13.958 94.319 1.00 100.00 115 ALA D CA 1
ATOM 3097 C C . ALA D 1 106 ? 22.393 -13.106 93.158 1.00 100.00 115 ALA D C 1
ATOM 3098 O O . ALA D 1 106 ? 21.345 -13.424 92.573 1.00 100.00 115 ALA D O 1
ATOM 3100 N N . ALA D 1 107 ? 23.111 -12.043 92.806 1.00 97.43 116 ALA D N 1
ATOM 3101 C CA . ALA D 1 107 ? 22.668 -11.164 91.733 1.00 93.14 116 ALA D CA 1
ATOM 3102 C C . ALA D 1 107 ? 23.816 -10.669 90.862 1.00 92.80 116 ALA D C 1
ATOM 3103 O O . ALA D 1 107 ? 24.964 -10.564 91.306 1.00 90.50 116 ALA D O 1
ATOM 3105 N N . ASN D 1 108 ? 23.492 -10.381 89.605 1.00 93.36 117 ASN D N 1
ATOM 3106 C CA . ASN D 1 108 ? 24.476 -9.898 88.645 1.00 92.45 117 ASN D CA 1
ATOM 3107 C C . ASN D 1 108 ? 24.489 -8.373 88.641 1.00 88.97 117 ASN D C 1
ATOM 3108 O O . ASN D 1 108 ? 23.676 -7.726 87.972 1.00 88.85 117 ASN D O 1
ATOM 3113 N N . ILE D 1 109 ? 25.405 -7.798 89.410 1.00 82.93 118 ILE D N 1
ATOM 3114 C CA . ILE D 1 109 ? 25.519 -6.349 89.490 1.00 80.45 118 ILE D CA 1
ATOM 3115 C C . ILE D 1 109 ? 25.770 -5.701 88.132 1.00 78.57 118 ILE D C 1
ATOM 3116 O O . ILE D 1 109 ? 25.183 -4.668 87.832 1.00 81.19 118 ILE D O 1
ATOM 3121 N N . SER D 1 110 ? 26.603 -6.326 87.303 1.00 76.80 119 SER D N 1
ATOM 3122 C CA . SER D 1 110 ? 26.935 -5.788 85.982 1.00 72.10 119 SER D CA 1
ATOM 3123 C C . SER D 1 110 ? 25.683 -5.677 85.104 1.00 66.77 119 SER D C 1
ATOM 3124 O O . SER D 1 110 ? 25.492 -4.700 84.374 1.00 62.92 119 SER D O 1
ATOM 3127 N N . ALA D 1 111 ? 24.817 -6.674 85.213 1.00 63.09 120 ALA D N 1
ATOM 3128 C CA . ALA D 1 111 ? 23.586 -6.693 84.455 1.00 62.72 120 ALA D CA 1
ATOM 3129 C C . ALA D 1 111 ? 22.729 -5.518 84.903 1.00 59.57 120 ALA D C 1
ATOM 3130 O O . ALA D 1 111 ? 22.266 -4.723 84.084 1.00 63.07 120 ALA D O 1
ATOM 3132 N N . TYR D 1 112 ? 22.546 -5.391 86.210 1.00 56.17 121 TYR D N 1
ATOM 3133 C CA . TYR D 1 112 ? 21.744 -4.302 86.740 1.00 58.57 121 TYR D CA 1
ATOM 3134 C C . TYR D 1 112 ? 22.381 -2.967 86.407 1.00 57.48 121 TYR D C 1
ATOM 3135 O O . TYR D 1 112 ? 21.687 -1.995 86.136 1.00 51.72 121 TYR D O 1
ATOM 3144 N N . ALA D 1 113 ? 23.708 -2.934 86.404 1.00 60.05 122 ALA D N 1
ATOM 3145 C CA . ALA D 1 113 ? 24.449 -1.718 86.096 1.00 66.08 122 ALA D CA 1
ATOM 3146 C C . ALA D 1 113 ? 24.115 -1.293 84.680 1.00 72.33 122 ALA D C 1
ATOM 3147 O O . ALA D 1 113 ? 24.022 -0.097 84.386 1.00 82.51 122 ALA D O 1
ATOM 3149 N N . ASP D 1 114 ? 23.930 -2.282 83.807 1.00 71.03 123 ASP D N 1
ATOM 3150 C CA . ASP D 1 114 ? 23.581 -2.025 82.417 1.00 64.85 123 ASP D CA 1
ATOM 3151 C C . ASP D 1 114 ? 22.119 -1.639 82.265 1.00 63.34 123 ASP D C 1
ATOM 3152 O O . ASP D 1 114 ? 21.772 -0.812 81.427 1.00 70.37 123 ASP D O 1
ATOM 3157 N N . ILE D 1 115 ? 21.258 -2.252 83.065 1.00 59.80 124 ILE D N 1
ATOM 3158 C CA . ILE D 1 115 ? 19.831 -1.943 83.028 1.00 61.94 124 ILE D CA 1
ATOM 3159 C C . ILE D 1 115 ? 19.628 -0.489 83.462 1.00 70.58 124 ILE D C 1
ATOM 3160 O O . ILE D 1 115 ? 18.776 0.223 82.925 1.00 77.12 124 ILE D O 1
ATOM 3165 N N . VAL D 1 116 ? 20.423 -0.055 84.436 1.00 78.94 125 VAL D N 1
ATOM 3166 C CA . VAL D 1 116 ? 20.369 1.318 84.938 1.00 85.50 125 VAL D CA 1
ATOM 3167 C C . VAL D 1 116 ? 20.894 2.310 83.886 1.00 85.54 125 VAL D C 1
ATOM 3168 O O . VAL D 1 116 ? 20.325 3.391 83.715 1.00 90.54 125 VAL D O 1
ATOM 3172 N N . ARG D 1 117 ? 21.952 1.922 83.176 1.00 80.82 126 ARG D N 1
ATOM 3173 C CA . ARG D 1 117 ? 22.554 2.759 82.140 1.00 77.27 126 ARG D CA 1
ATOM 3174 C C . ARG D 1 117 ? 21.558 3.065 81.022 1.00 76.48 126 ARG D C 1
ATOM 3175 O O . ARG D 1 117 ? 21.646 4.094 80.344 1.00 76.71 126 ARG D O 1
ATOM 3183 N N . GLU D 1 118 ? 20.605 2.169 80.828 1.00 75.92 127 GLU D N 1
ATOM 3184 C CA . GLU D 1 118 ? 19.597 2.393 79.818 1.00 75.11 127 GLU D CA 1
ATOM 3185 C C . GLU D 1 118 ? 18.583 3.346 80.411 1.00 71.07 127 GLU D C 1
ATOM 3186 O O . GLU D 1 118 ? 18.966 4.254 81.148 1.00 69.71 127 GLU D O 1
ATOM 3192 N N . ARG D 1 119 ? 17.302 3.162 80.119 1.00 69.25 128 ARG D N 1
ATOM 3193 C CA . ARG D 1 119 ? 16.308 4.070 80.671 1.00 72.06 128 ARG D CA 1
ATOM 3194 C C . ARG D 1 119 ? 14.968 3.382 80.910 1.00 69.01 128 ARG D C 1
ATOM 3195 O O . ARG D 1 119 ? 15.422 2.742 81.872 1.00 69.01 128 ARG D O 1
#

Nearest PDB structures (foldseek):
  1b79-assembly2_B  TM=1.010E+00  e=1.650E-15  Escherichia coli
  7t22-assembly1_F  TM=9.510E-01  e=3.099E-12  Escherichia coli K-12
  1jwe-assembly1_A  TM=9.440E-01  e=2.033E-12  Escherichia coli
  8a3v-assembly1_A  TM=9.408E-01  e=6.705E-10  Vibrio cholerae
  2r5u-assembly1_F  TM=9.212E-01  e=6.348E-07  unclassified

InterPro domains:
  IPR003593 AAA+ ATPase domain [SM00382] (223-429)
  IPR007692 DNA helicase, DnaB type [TIGR00665] (27-464)
  IPR007693 DNA helicase, DnaB-like, N-terminal [PF00772] (27-128)
  IPR007694 DNA helicase, DnaB-like, C-terminal [PF03796] (206-462)
  IPR007694 DNA helicase, DnaB-like, C-terminal [PS51199] (200-467)
  IPR007694 DNA helicase, DnaB-like, C-terminal [cd00984] (206-462)
  IPR016136 DNA helicase DnaB, N-terminal/DNA primase DnaG, C-terminal [G3DSA:1.10.860.10] (20-183)
  IPR027417 P-loop containing nucleoside triphosphate hydrolase [G3DSA:3.40.50.300] (184-463)
  IPR027417 P-loop containing nucleoside triphosphate hydrolase [SSF52540] (204-456)
  IPR036185 DNA helicase, DnaB-like, N-terminal domain superfamily [SSF48024] (25-136)

GO terms:
  GO:0043139 5'-3' DNA helicase activity (F, IDA)
  GO:0016887 ATP hydrolysis activity (F, EXP)
  GO:0043139 5'-3' DNA helicase activity (F, EXP)
  GO:0042802 identical protein binding (F, IPI)
  GO:0005515 protein binding (F, IPI)
  GO:0005829 cytosol (C, IDA)
  GO:0003678 DNA helicase activity (F, IDA)
  GO:0004386 helicase activity (F, IDA)
  GO:0010212 response to ionizing radiation (P, IMP)
  GO:0006260 DNA replication (P, IMP)
  GO:0006260 DNA replication (P, IDA)
  GO:0006269 DNA replication, synthesis of primer (P, IDA)
  GO:0006270 DNA replication initiation (P, IDA)

B-factor: mean 63.08, std 19.87, range [20.08, 100.0]

CATH classification: 1.10.860.10

Organism: Escherichia coli (strain K12) (NCBI:txid83333)

Foldseek 3Di:
DAQDCVLLLQLLLLCQVPVPCVVLLVVQAALVLDDDPLSSVLRVQCVVQVVVVHRSHLVRSLVVCVVVVNQVVNPHSVVSVVSNPVHDNPDDSSVSSNNSND/DAQDCVLLLQLLLLCQVPVPCVVLLVVQAALVLDDDPLSSVLRVQSVVQVVVPHRSHLVRSCVVCVVVVNCVVNPHSVVSVVSNPPHDNPDDSNVSSNNSNDD/DAQDCVLLLQLLLLCQVPVPCVVLLVVQAALVLDDDPLSSVLRVQSVVQVVVPHRSHLVRSCVVCVVVVNCVVNPHSVVSVVSNPPHDNPDDSNVSSNNSND/DAQDCVLLLQLLLLCQVPVPCVVLLVVQAALVLDDDPLSSVLRVQSVVQVVVVHRSHLVRSLVVCVVVVNCVVNPHSVVSVVSNPVHDNPDDSNVSSNNSNPD

Radius of gyration: 29.99 Å; Cα contacts (8 Å, |Δi|>4): 540; chains: 4; bounding box: 62×59×89 Å

Secondary structure (DSSP, 8-state):
---HHHHHHHHHHHHHH-GGGHHHHHTT--GGGSSSHHHHHHHHHHHHHHHTT---SHHHHHHHHHTTTTHHHHTHHHHHHHHHHHS-SSS-HHHHHHHHH-/---HHHHHHHHHHHHHH-GGGHHHHHTT--GGG-SSHHHHHHHHHHHHHHHTT---SHHHHHHHHHTTTTHHHHTHHHHHHHHHHHS-SSS-HHHHHHHHH--/---HHHHHHHHHHHHHH-GGGHHHHHTT--GGGSSSHHHHHHHHHHHHHHHTT---SHHHHHHHHHTTTTHHHHTHHHHHHHHHHHS-SSS-HHHHHHHHH-/---HHHHHHHHHHHHHH-GGGHHHHHTT--GGGSSSHHHHHHHHHHHHHHHTT---SHHHHHHHHHTTTTHHHHTHHHHHHHHHHHS-SSS-HHHHHHHHH--

Solvent-accessible surface area: 20464 Å² total; per-residue (Å²): 154,112,20,50,51,111,5,0,21,18,0,0,0,7,0,5,87,50,29,148,71,12,98,63,0,39,144,78,3,81,20,118,38,4,116,44,175,39,0,75,52,0,10,75,8,0,27,116,8,45,132,79,72,38,70,0,46,11,46,30,0,0,29,1,0,40,151,66,55,59,10,119,70,0,41,6,0,31,46,0,0,72,2,18,114,97,7,82,92,100,22,88,12,19,40,71,0,72,35,3,121,170,152,91,4,50,51,112,4,0,22,18,0,0,0,7,0,6,89,51,29,148,71,11,96,63,0,39,145,78,2,81,20,88,13,3,90,46,176,40,1,74,53,0,10,75,8,0,27,116,8,45,133,80,72,37,71,0,45,10,44,29,0,0,30,0,0,41,149,67,54,60,10,120,68,0,42,8,0,31,46,0,0,73,1,17,113,95,9,82,92,99,23,89,11,18,41,72,0,67,34,0,86,96,163,155,114,20,49,51,112,5,0,22,17,0,0,0,7,0,6,88,50,28,150,71,13,96,61,0,40,142,78,2,81,20,118,39,3,118,44,175,39,1,75,54,0,10,75,8,0,26,116,8,46,122,81,72,39,71,0,45,30,129,31,0,9,91,1,0,109,160,67,55,58,26,121,69,0,44,18,101,80,45,0,10,72,2,20,163,94,8,83,93,99,24,88,12,18,40,71,0,64,36,4,121,163,153,112,10,51,50,111,5,0,22,18,0,0,0,7,0,6,88,48,29,148,71,12,97,62,0,38,143,77,2,82,20,88,22,2,94,45,176,40,1,66,54,0,9,75,8,0,27,118,8,46,131,81,72,37,70,0,46,28,128,34,0,9,91,1,0,110,161,66,55,58,26,120,70,1,42,18,102,79,47,0,10,73,1,21,165,96,8,83,94,99,23,88,12,18,40,72,0,70,34,0,99,98,95

Sequence (410 aa):
PPHSIEAEQSVLGGLMLDNERWDDVAERVVADDFYTRPHRHIFTEMARLQESGSPIDLITLAESLERQGQLDSVGGFAYLAELSKNTPSAANISAYADIVREPPHSIEAEQSVLGGLMLDNERWDDVAERVVADDFYTRPHRHIFTEMARLQESGSPIDLITLAESLERQGQLDSVGGFAYLAELSKNTPSAANISAYADIVRERPPHSIEAEQSVLGGLMLDNERWDDVAERVVADDFYTRPHRHIFTEMARLQESGSPIDLITLAESLERQGQLDSVGGFAYLAELSKNTPSAANISAYADIVREPPHSIEAEQSVLGGLMLDNERWDDVAERVVADDFYTRPHRHIFTEMARLQESGSPIDLITLAESLERQGQLDSVGGFAYLAELSKNTPSAANISAYADIVRER